Protein AF-0000000065775601 (afdb_homodimer)

Nearest PDB structures (foldseek):
  3kw3-assembly1_B  TM=8.701E-01  e=7.002E-31  Bartonella henselae
  4a3q-assembly1_A  TM=8.621E-01  e=3.994E-30  Staphylococcus aureus
  4ecl-assembly1_B  TM=8.993E-01  e=1.228E-29  Enterococcus faecalis
  5zl6-assembly1_A  TM=9.090E-01  e=8.768E-29  Leuconostoc mesenteroides subsp. sake
  5fac-assembly2_C  TM=8.988E-01  e=1.299E-27  Streptomyces coelicolor A3(2)

InterPro domains:
  IPR000821 Alanine racemase [MF_01201] (3-348)
  IPR000821 Alanine racemase [PR00992] (26-42)
  IPR000821 Alanine racemase [PR00992] (118-130)
  IPR000821 Alanine racemase [PR00992] (238-253)
  IPR000821 Alanine racemase [PR00992] (255-270)
  IPR000821 Alanine racemase [PR00992] (330-343)
  IPR000821 Alanine racemase [PTHR30511] (3-348)
  IPR000821 Alanine racemase [TIGR00492] (4-348)
  IPR001608 Alanine racemase, N-terminal [PF01168] (10-214)
  IPR009006 Alanine racemase/group IV decarboxylase, C-terminal [G3DSA:2.40.37.10] (216-348)
  IPR009006 Alanine racemase/group IV decarboxylase, C-terminal [SSF50621] (212-348)
  IPR011079 Alanine racemase, C-terminal [PF00842] (222-346)
  IPR011079 Alanine racemase, C-terminal [SM01005] (222-348)
  IPR020622 Alanine racemase, pyridoxal-phosphate attachment site [PS00395] (31-41)
  IPR029066 PLP-binding barrel [G3DSA:3.20.20.10] (11-215)
  IPR029066 PLP-binding barrel [SSF51419] (12-223)

Solvent-accessible surface area (backbone atoms only — not comparable to full-atom values): 34931 Å² total; per-residue (Å²): 134,77,50,47,36,29,39,35,35,51,65,30,34,49,48,18,50,53,51,51,41,67,73,37,68,84,40,46,63,30,40,41,42,37,72,43,32,52,44,60,40,39,82,60,46,50,46,54,40,43,75,69,69,48,61,33,33,31,28,44,38,59,71,57,46,59,52,42,36,77,54,67,45,58,32,31,36,20,58,61,44,84,83,54,82,92,42,36,70,59,32,49,74,43,29,41,30,30,30,44,39,48,70,60,38,62,82,69,50,60,51,70,48,89,47,41,30,25,44,25,36,19,45,54,20,69,63,57,28,29,56,52,81,45,53,68,58,52,45,48,49,52,60,67,38,42,88,33,48,52,27,41,33,40,57,65,33,47,39,50,66,87,33,71,63,37,56,52,29,51,52,42,46,51,56,43,56,72,67,46,77,84,92,47,43,23,30,64,32,40,47,42,26,61,76,54,44,87,59,89,78,42,43,30,33,37,39,36,59,35,50,47,17,38,86,50,91,85,38,35,66,20,66,28,36,35,30,20,27,72,32,74,42,76,39,49,57,71,39,46,25,28,51,68,40,78,28,64,31,84,43,79,37,41,34,36,21,27,67,48,7,27,52,43,32,46,57,49,66,39,38,58,65,40,54,33,27,35,95,86,26,79,28,45,31,41,20,42,38,34,56,53,33,32,37,26,47,43,61,86,86,65,47,70,69,40,61,34,33,60,24,31,73,44,76,90,49,70,36,43,48,57,59,50,12,60,70,63,67,61,48,37,66,49,48,37,31,35,37,35,83,84,50,47,72,40,83,81,133,76,48,46,37,29,39,36,33,51,64,31,35,49,50,18,51,52,50,51,41,67,75,37,71,83,41,44,62,32,40,43,42,37,73,44,33,51,46,60,39,40,81,61,46,50,47,54,40,44,77,70,68,48,63,34,35,30,28,42,38,57,72,57,46,59,52,42,36,76,55,68,46,58,32,31,37,18,57,63,43,85,82,53,81,94,42,38,69,59,32,49,74,43,30,41,30,32,30,43,41,48,69,60,37,63,81,70,51,60,52,71,49,87,48,42,31,25,45,26,34,20,45,52,20,70,62,57,28,28,56,51,83,45,53,68,58,53,45,47,50,52,60,67,37,41,88,34,49,50,27,40,33,41,57,66,34,47,38,51,64,86,34,70,62,36,57,53,29,50,53,42,46,51,55,43,54,72,67,46,75,84,90,47,42,23,30,63,33,40,46,42,26,61,76,53,46,87,60,89,78,42,44,30,33,37,41,36,60,35,49,47,17,39,86,51,92,86,39,34,64,20,66,28,35,36,29,23,27,72,30,76,42,75,38,49,59,72,40,44,23,29,51,69,39,78,28,65,31,84,43,80,38,42,32,35,21,27,67,50,7,27,52,44,32,46,57,49,67,39,40,58,66,40,53,30,28,36,95,87,24,79,27,45,31,43,19,43,38,34,56,54,32,34,37,26,46,44,62,84,86,68,46,69,68,38,61,33,34,61,25,31,73,45,76,89,48,68,36,40,46,58,60,50,12,59,70,62,67,63,46,36,67,50,46,37,31,36,37,33,84,84,50,46,72,40,81,82

Radius of gyration: 27.14 Å; Cα contacts (8 Å, |Δi|>4): 1693; chains: 2; bounding box: 54×81×64 Å

Sequence (696 aa):
MWNKWAEVSRMNLKNNVELIRQKLPDLEPIAVVKDDAYGHDAAVVVPELLKNGITKFAVVYAKDALMLSEFGAEWILVLDDPPLSNMCSEYEKRGIRFCITDSKWLSDGLLELPIKFHLFVDVGMHREGVPWYETNTIREICKVVGNRLEGICSHLSNGLSDSQALATEEERFREVLSIAPEGLMVHLSNSASLYNAKFPYATHFRPGISLYGYGYPGLKPVLSLKARVIHEHILEPGEGLSYGWTWRATEPTHVVTVPVGYGDGYNRKLSNKAIAGSKAGNLQQIGTVTMDFTMFEAPKNVTVGDEIVLMGEWEGGHFWADEMAQLVGTIPYEVLTSINPRVPRVLVMWNKWAEVSRMNLKNNVELIRQKLPDLEPIAVVKDDAYGHDAAVVVPELLKNGITKFAVVYAKDALMLSEFGAEWILVLDDPPLSNMCSEYEKRGIRFCITDSKWLSDGLLELPIKFHLFVDVGMHREGVPWYETNTIREICKVVGNRLEGICSHLSNGLSDSQALATEEERFREVLSIAPEGLMVHLSNSASLYNAKFPYATHFRPGISLYGYGYPGLKPVLSLKARVIHEHILEPGEGLSYGWTWRATEPTHVVTVPVGYGDGYNRKLSNKAIAGSKAGNLQQIGTVTMDFTMFEAPKNVTVGDEIVLMGEWEGGHFWADEMAQLVGTIPYEVLTSINPRVPRVLV

Organism: Coprothermobacter proteolyticus (strain ATCC 35245 / DSM 5265 / OCM 4 / BT) (NCBI:txid309798)

pLDDT: mean 94.97, std 7.44, range [56.41, 98.94]

Secondary structure (DSSP, 8-state):
--SEEEEE-HHHHHHHHHHHHHHSTTSEE-EE-HHHHHHT-HHHHHHHHHHTT---EEESSHHHHHHHHHTT---EEESS-PPPGGGHHHHHHTTEEEEE--THHHHTTGGGSSS-EEEEEESS--SSSEETT-HHHHHHHHHHHGGGEEEEEE--S---TT-HHHHHHHHHHHHHHHHSPTT-EEEE--HHHHHH---TT-SEE--SGGGGT-SSTT----EEEEEE--EEEEEPTT-EESGGG-EE-SS-EEEEEES--GGGT--GGGTTT-EEEETTEEEEE-S---SS-EEEE--TT--TT-EEEEEEEETTEEE-HHHHHHHHTS-HHHHHHTS-TTSPEEE-/--SEEEEE-HHHHHHHHHHHHHHSTTSEE-EE-HHHHHHT-HHHHHHHHHHTT---EEESSHHHHHHHHHTT---EEESS-PPPGGGHHHHHHTTEEEEE--THHHHTTGGGSSS-EEEEEESS--SSSEETT-HHHHHHHHHHHGGGEEEEEE--S---TT-HHHHHHHHHHHHHHHHSPTT-EEEE--HHHHHH---TT-SEE--SGGGGT-SSTT----EEEEEE--EEEEEPTT-EESGGG-EE-SS-EEEEEES--GGGT--GGGTTT-EEEETTEEEEE-S---SS-EEEE--TT--TT-EEEEEEEETTEEE-HHHHHHHHTS-HHHHHHTS-TTSPEEE-

Foldseek 3Di:
DAQKFKEFELVLLLQLVVVLCVLVVQAAEAEECELCLLQQHLLQNLLSVVVSPRQHYEYQEPVVLLVSLVSPHQAYEHEHYQDDLVCLVVCVRSNYEYEDWDLCCVVVCSLQRPAAYEAEEELDPPPTGHDLPVQVSLLVSLVNNPPSYAAYEYEAPDLAQPDPRVVSSLVSVVSNVVSHDPPHAYEYDEQSNSNHDDDPRHRHYYYRCSSQFDNDPPRHHGMWIKGFFADKDWAAAPDADEPPSPDGDNHTFIKTKGFQAVLQLQDQLCEQPAWKQFPVGIWTWYYTGDNTMTMTTDDPVRDTGTMITRAADDVPGGHHLQNSCVSVVHHSSSSSSSRDSVRYYDYD/DAQKFKEFELVLLLQLVVVLCVLVVQAAEAEECELCLLQQHLLQNLLSVVVSPRQHYEYQEPVVLLVNLVSPHQAYEHEHYQDDLVCLVVCVRSNYEYEDWDLCCVVVCSLQRPAAYEAEEELDPPPTGHDLPPQVSLLVSLVNNPPSYAAYEYEAPDLAQPDPRVVSSLVSVVSNVVSHDPPHAYEYDEQSNSNHDDDPPHRHYYYRVSSQFDNDPPRHHGMWIKGFFADKDWAAAPDADEPPSPDGDNHTFIKTKGFQAVLQLQDQLCEQPAWKQFPVGIWTWYYTGDNTMTMTTDDPVRDTGTMITRAADDVPGGHHLQNSCVSVVHHSSSSSSSRDSVRYYDYD

Structure (mmCIF, N/CA/C/O backbone):
data_AF-0000000065775601-model_v1
#
loop_
_entity.id
_entity.type
_entity.pdbx_description
1 polymer 'Alanine racemase'
#
loop_
_atom_site.group_PDB
_atom_site.id
_atom_site.type_symbol
_atom_site.label_atom_id
_atom_site.label_alt_id
_atom_site.label_comp_id
_atom_site.label_asym_id
_atom_site.label_entity_id
_atom_site.label_seq_id
_atom_site.pdbx_PDB_ins_code
_atom_site.Cartn_x
_atom_site.Cartn_y
_atom_site.Cartn_z
_atom_site.occupancy
_atom_site.B_iso_or_equiv
_atom_site.auth_seq_id
_atom_site.auth_comp_id
_atom_site.auth_asym_id
_atom_site.auth_atom_id
_atom_site.pdbx_PDB_model_num
ATOM 1 N N . MET A 1 1 ? -11.43 4.762 19.953 1 65.5 1 MET A N 1
ATOM 2 C CA . MET A 1 1 ? -12.164 4.57 18.703 1 65.5 1 MET A CA 1
ATOM 3 C C . MET A 1 1 ? -11.312 4.973 17.5 1 65.5 1 MET A C 1
ATOM 5 O O . MET A 1 1 ? -10.555 5.938 17.562 1 65.5 1 MET A O 1
ATOM 9 N N . TRP A 1 2 ? -11.336 4.172 16.5 1 77.12 2 TRP A N 1
ATOM 10 C CA . TRP A 1 2 ? -10.508 4.445 15.328 1 77.12 2 TRP A CA 1
ATOM 11 C C . TRP A 1 2 ? -11.125 5.531 14.461 1 77.12 2 TRP A C 1
ATOM 13 O O . TRP A 1 2 ? -12.352 5.629 14.359 1 77.12 2 TRP A O 1
ATOM 23 N N . ASN A 1 3 ? -10.234 6.336 13.961 1 94.19 3 ASN A N 1
ATOM 24 C CA . ASN A 1 3 ? -10.727 7.32 13.008 1 94.19 3 ASN A CA 1
ATOM 25 C C . ASN A 1 3 ? -10.656 6.793 11.578 1 94.19 3 ASN A C 1
ATOM 27 O O . ASN A 1 3 ? -11.156 7.43 10.648 1 94.19 3 ASN A O 1
ATOM 31 N N . LYS A 1 4 ? -10.109 5.711 11.359 1 97.94 4 LYS A N 1
ATOM 32 C CA . LYS A 1 4 ? -10.117 4.992 10.094 1 97.94 4 LYS A CA 1
ATOM 33 C C . LYS A 1 4 ? -10.047 3.482 10.312 1 97.94 4 LYS A C 1
ATOM 35 O O . LYS A 1 4 ? -9.336 3.014 11.203 1 97.94 4 LYS A O 1
ATOM 40 N N . TRP A 1 5 ? -10.828 2.697 9.547 1 98.38 5 TRP A N 1
ATOM 41 C CA . TRP A 1 5 ? -10.828 1.244 9.68 1 98.38 5 TRP A CA 1
ATOM 42 C C . TRP A 1 5 ? -11.438 0.585 8.445 1 98.38 5 TRP A C 1
ATOM 44 O O . TRP A 1 5 ? -12.086 1.251 7.633 1 98.38 5 TRP A O 1
ATOM 54 N N . ALA A 1 6 ? -11.125 -0.67 8.281 1 98.62 6 ALA A N 1
ATOM 55 C CA . ALA A 1 6 ? -11.758 -1.503 7.262 1 98.62 6 ALA A CA 1
ATOM 56 C C . ALA A 1 6 ? -12.641 -2.574 7.898 1 98.62 6 ALA A C 1
ATOM 58 O O . ALA A 1 6 ? -12.266 -3.18 8.906 1 98.62 6 ALA A O 1
ATOM 59 N N . GLU A 1 7 ? -13.789 -2.74 7.387 1 98.75 7 GLU A N 1
ATOM 60 C CA . GLU A 1 7 ? -14.695 -3.785 7.859 1 98.75 7 GLU A CA 1
ATOM 61 C C . GLU A 1 7 ? -14.695 -4.98 6.91 1 98.75 7 GLU A C 1
ATOM 63 O O . GLU A 1 7 ? -14.703 -4.812 5.688 1 98.75 7 GLU A O 1
ATOM 68 N N . VAL A 1 8 ? -14.641 -6.148 7.469 1 98.81 8 VAL A N 1
ATOM 69 C CA . VAL A 1 8 ? -14.766 -7.398 6.727 1 98.81 8 VAL A CA 1
ATOM 70 C C . VAL A 1 8 ? -16.094 -8.07 7.059 1 98.81 8 VAL A C 1
ATOM 72 O O . VAL A 1 8 ? -16.344 -8.453 8.203 1 98.81 8 VAL A O 1
ATOM 75 N N . SER A 1 9 ? -16.922 -8.266 6.105 1 98.81 9 SER A N 1
ATOM 76 C CA . SER A 1 9 ? -18.281 -8.75 6.312 1 98.81 9 SER A CA 1
ATOM 77 C C . SER A 1 9 ? -18.328 -10.273 6.363 1 98.81 9 SER A C 1
ATOM 79 O O . SER A 1 9 ? -18.109 -10.945 5.352 1 98.81 9 SER A O 1
ATOM 81 N N . ARG A 1 10 ? -18.734 -10.773 7.504 1 98.19 10 ARG A N 1
ATOM 82 C CA . ARG A 1 10 ? -18.922 -12.211 7.664 1 98.19 10 ARG A CA 1
ATOM 83 C C . ARG A 1 10 ? -20.016 -12.727 6.734 1 98.19 10 ARG A C 1
ATOM 85 O O . ARG A 1 10 ? -19.844 -13.766 6.094 1 98.19 10 ARG A O 1
ATOM 92 N N . MET A 1 11 ? -21.047 -11.992 6.676 1 98.56 11 MET A N 1
ATOM 93 C CA . MET A 1 11 ? -22.219 -12.406 5.918 1 98.56 11 MET A CA 1
ATOM 94 C C . MET A 1 11 ? -21.922 -12.43 4.422 1 98.56 11 MET A C 1
ATOM 96 O O . MET A 1 11 ? -22.312 -13.359 3.717 1 98.56 11 MET A O 1
ATOM 100 N N . ASN A 1 12 ? -21.219 -11.383 3.953 1 98.81 12 ASN A N 1
ATOM 101 C CA . ASN A 1 12 ? -20.891 -11.344 2.533 1 98.81 12 ASN A CA 1
ATOM 102 C C . ASN A 1 12 ? -19.922 -12.469 2.156 1 98.81 12 ASN A C 1
ATOM 104 O O . ASN A 1 12 ? -20.047 -13.062 1.085 1 98.81 12 ASN A O 1
ATOM 108 N N . LEU A 1 13 ? -18.984 -12.711 3.018 1 98.69 13 LEU A N 1
ATOM 109 C CA . LEU A 1 13 ? -18.062 -13.812 2.771 1 98.69 13 LEU A CA 1
ATOM 110 C C . LEU A 1 13 ? -18.797 -15.141 2.695 1 98.69 13 LEU A C 1
ATOM 112 O O . LEU A 1 13 ? -18.578 -15.938 1.781 1 98.69 13 LEU A O 1
ATOM 116 N N . LYS A 1 14 ? -19.734 -15.367 3.625 1 98.62 14 LYS A N 1
ATOM 117 C CA . LYS A 1 14 ? -20.562 -16.562 3.623 1 98.62 14 LYS A CA 1
ATOM 118 C C . LYS A 1 14 ? -21.375 -16.672 2.338 1 98.62 14 LYS A C 1
ATOM 120 O O . LYS A 1 14 ? -21.406 -17.719 1.7 1 98.62 14 LYS A O 1
ATOM 125 N N . ASN A 1 15 ? -21.969 -15.57 2.01 1 98.44 15 ASN A N 1
ATOM 126 C CA . ASN A 1 15 ? -22.75 -15.523 0.785 1 98.44 15 ASN A CA 1
ATOM 127 C C . ASN A 1 15 ? -21.938 -15.938 -0.43 1 98.44 15 ASN A C 1
ATOM 129 O O . ASN A 1 15 ? -22.391 -16.703 -1.268 1 98.44 15 ASN A O 1
ATOM 133 N N . ASN A 1 16 ? -20.781 -15.375 -0.547 1 97.94 16 ASN A N 1
ATOM 134 C CA . ASN A 1 16 ? -19.922 -15.656 -1.698 1 97.94 16 ASN A CA 1
ATOM 135 C C . ASN A 1 16 ? -19.516 -17.125 -1.75 1 97.94 16 ASN A C 1
ATOM 137 O O . ASN A 1 16 ? -19.516 -17.734 -2.818 1 97.94 16 ASN A O 1
ATOM 141 N N . VAL A 1 17 ? -19.141 -17.688 -0.588 1 97.81 17 VAL A N 1
ATOM 142 C CA . VAL A 1 17 ? -18.781 -19.094 -0.519 1 97.81 17 VAL A CA 1
ATOM 143 C C . VAL A 1 17 ? -19.953 -19.969 -0.982 1 97.81 17 VAL A C 1
ATOM 145 O O . VAL A 1 17 ? -19.781 -20.875 -1.797 1 97.81 17 VAL A O 1
ATOM 148 N N . GLU A 1 18 ? -21.094 -19.656 -0.521 1 97.75 18 GLU A N 1
ATOM 149 C CA . GLU A 1 18 ? -22.297 -20.406 -0.875 1 97.75 18 GLU A CA 1
ATOM 150 C C . GLU A 1 18 ? -22.594 -20.312 -2.367 1 97.75 18 GLU A C 1
ATOM 152 O O . GLU A 1 18 ? -22.875 -21.312 -3.02 1 97.75 18 GLU A O 1
ATOM 157 N N . LEU A 1 19 ? -22.484 -19.125 -2.861 1 95.88 19 LEU A N 1
ATOM 158 C CA . LEU A 1 19 ? -22.75 -18.922 -4.277 1 95.88 19 LEU A CA 1
ATOM 159 C C . LEU A 1 19 ? -21.75 -19.688 -5.141 1 95.88 19 LEU A C 1
ATOM 161 O O . LEU A 1 19 ? -22.141 -20.312 -6.129 1 95.88 19 LEU A O 1
ATOM 165 N N . ILE A 1 20 ? -20.516 -19.641 -4.812 1 93.19 20 ILE A N 1
ATOM 166 C CA . ILE A 1 20 ? -19.469 -20.312 -5.562 1 93.19 20 ILE A CA 1
ATOM 167 C C . ILE A 1 20 ? -19.719 -21.828 -5.551 1 93.19 20 ILE A C 1
ATOM 169 O O . ILE A 1 20 ? -19.625 -22.484 -6.59 1 93.19 20 ILE A O 1
ATOM 173 N N . ARG A 1 21 ? -20.078 -22.375 -4.473 1 93.06 21 ARG A N 1
ATOM 174 C CA . ARG A 1 21 ? -20.344 -23.797 -4.34 1 93.06 21 ARG A CA 1
ATOM 175 C C . ARG A 1 21 ? -21.562 -24.203 -5.16 1 93.06 21 ARG A C 1
ATOM 177 O O . ARG A 1 21 ? -21.594 -25.297 -5.742 1 93.06 21 ARG A O 1
ATOM 184 N N . GLN A 1 22 ? -22.516 -23.328 -5.117 1 93.56 22 GLN A N 1
ATOM 185 C CA . GLN A 1 22 ? -23.719 -23.594 -5.895 1 93.56 22 GLN A CA 1
ATOM 186 C C . GLN A 1 22 ? -23.406 -23.625 -7.391 1 93.56 22 GLN A C 1
ATOM 188 O O . GLN A 1 22 ? -23.969 -24.438 -8.133 1 93.56 22 GLN A O 1
ATOM 193 N N . LYS A 1 23 ? -22.562 -22.828 -7.754 1 90.25 23 LYS A N 1
ATOM 194 C CA . LYS A 1 23 ? -22.234 -22.688 -9.172 1 90.25 23 LYS A CA 1
ATOM 195 C C . LYS A 1 23 ? -21.312 -23.812 -9.633 1 90.25 23 LYS A C 1
ATOM 197 O O . LYS A 1 23 ? -21.312 -24.188 -10.812 1 90.25 23 LYS A O 1
ATOM 202 N N . LEU A 1 24 ? -20.516 -24.281 -8.703 1 89.81 24 LEU A N 1
ATOM 203 C CA . LEU A 1 24 ? -19.562 -25.328 -9.016 1 89.81 24 LEU A CA 1
ATOM 204 C C . LEU A 1 24 ? -19.688 -26.516 -8.055 1 89.81 24 LEU A C 1
ATOM 206 O O . LEU A 1 24 ? -18.734 -26.875 -7.379 1 89.81 24 LEU A O 1
ATOM 210 N N . PRO A 1 25 ? -20.797 -27.156 -8.109 1 89 25 PRO A N 1
ATOM 211 C CA . PRO A 1 25 ? -21.125 -28.156 -7.082 1 89 25 PRO A CA 1
ATOM 212 C C . PRO A 1 25 ? -20.25 -29.391 -7.148 1 89 25 PRO A C 1
ATOM 214 O O . PRO A 1 25 ? -20.094 -30.094 -6.145 1 89 25 PRO A O 1
ATOM 217 N N . ASP A 1 26 ? -19.656 -29.656 -8.242 1 90.12 26 ASP A N 1
ATOM 218 C CA . ASP A 1 26 ? -18.906 -30.906 -8.406 1 90.12 26 ASP A CA 1
ATOM 219 C C . ASP A 1 26 ? -17.422 -30.703 -8.117 1 90.12 26 ASP A C 1
ATOM 221 O O . ASP A 1 26 ? -16.641 -31.656 -8.148 1 90.12 26 ASP A O 1
ATOM 225 N N . LEU A 1 27 ? -17.078 -29.484 -7.859 1 92.31 27 LEU A N 1
ATOM 226 C CA . LEU A 1 27 ? -15.664 -29.156 -7.633 1 92.31 27 LEU A CA 1
ATOM 227 C C . LEU A 1 27 ? -15.438 -28.719 -6.188 1 92.31 27 LEU A C 1
ATOM 229 O O . LEU A 1 27 ? -16.297 -28.094 -5.582 1 92.31 27 LEU A O 1
ATOM 233 N N . GLU A 1 28 ? -14.297 -29.062 -5.656 1 94.31 28 GLU A N 1
ATOM 234 C CA . GLU A 1 28 ? -13.906 -28.625 -4.316 1 94.31 28 GLU A CA 1
ATOM 235 C C . GLU A 1 28 ? -13.039 -27.375 -4.375 1 94.31 28 GLU A C 1
ATOM 237 O O . GLU A 1 28 ? -12.102 -27.297 -5.172 1 94.31 28 GLU A O 1
ATOM 242 N N . PRO A 1 29 ? -13.352 -26.391 -3.562 1 95.12 29 PRO A N 1
ATOM 243 C CA . PRO A 1 29 ? -12.562 -25.156 -3.615 1 95.12 29 PRO A CA 1
ATOM 244 C C . PRO A 1 29 ? -11.25 -25.266 -2.85 1 95.12 29 PRO A C 1
ATOM 246 O O . PRO A 1 29 ? -11.195 -25.891 -1.788 1 95.12 29 PRO A O 1
ATOM 249 N N . ILE A 1 30 ? -10.188 -24.75 -3.422 1 97.06 30 ILE A N 1
ATOM 250 C CA . ILE A 1 30 ? -8.953 -24.375 -2.744 1 97.06 30 ILE A CA 1
ATOM 251 C C . ILE A 1 30 ? -8.867 -22.859 -2.629 1 97.06 30 ILE A C 1
ATOM 253 O O . ILE A 1 30 ? -8.492 -22.172 -3.584 1 97.06 30 ILE A O 1
ATOM 257 N N . ALA A 1 31 ? -9.234 -22.312 -1.493 1 97.62 31 ALA A N 1
ATOM 258 C CA . ALA A 1 31 ? -9.367 -20.875 -1.317 1 97.62 31 ALA A CA 1
ATOM 259 C C . ALA A 1 31 ? -8.008 -20.172 -1.383 1 97.62 31 ALA A C 1
ATOM 261 O O . ALA A 1 31 ? -7.109 -20.484 -0.597 1 97.62 31 ALA A O 1
ATOM 262 N N . VAL A 1 32 ? -7.945 -19.266 -2.266 1 97.25 32 VAL A N 1
ATOM 263 C CA . VAL A 1 32 ? -6.703 -18.5 -2.385 1 97.25 32 VAL A CA 1
ATOM 264 C C . VAL A 1 32 ? -6.742 -17.297 -1.45 1 97.25 32 VAL A C 1
ATOM 266 O O . VAL A 1 32 ? -7.594 -16.422 -1.594 1 97.25 32 VAL A O 1
ATOM 269 N N . VAL A 1 33 ? -5.754 -17.25 -0.502 1 98.25 33 VAL A N 1
ATOM 270 C CA . VAL A 1 33 ? -5.734 -16.188 0.496 1 98.25 33 VAL A CA 1
ATOM 271 C C . VAL A 1 33 ? -4.352 -15.531 0.527 1 98.25 33 VAL A C 1
ATOM 273 O O . VAL A 1 33 ? -3.873 -15.133 1.591 1 98.25 33 VAL A O 1
ATOM 276 N N . LYS A 1 34 ? -3.732 -15.477 -0.64 1 95.75 34 LYS A N 1
ATOM 277 C CA . LYS A 1 34 ? -2.426 -14.836 -0.73 1 95.75 34 LYS A CA 1
ATOM 278 C C . LYS A 1 34 ? -2.535 -13.336 -0.493 1 95.75 34 LYS A C 1
ATOM 280 O O . LYS A 1 34 ? -3.637 -12.781 -0.477 1 95.75 34 LYS A O 1
ATOM 285 N N . ASP A 1 35 ? -1.347 -12.656 -0.157 1 96.38 35 ASP A N 1
ATOM 286 C CA . ASP A 1 35 ? -1.279 -11.219 0.074 1 96.38 35 ASP A CA 1
ATOM 287 C C . ASP A 1 35 ? -2.264 -10.789 1.16 1 96.38 35 ASP A C 1
ATOM 289 O O . ASP A 1 35 ? -3.037 -9.844 0.969 1 96.38 35 ASP A O 1
ATOM 293 N N . ASP A 1 36 ? -2.256 -11.555 2.277 1 97.62 36 ASP A N 1
ATOM 294 C CA . ASP A 1 36 ? -3.09 -11.266 3.439 1 97.62 36 ASP A CA 1
ATOM 295 C C . ASP A 1 36 ? -4.57 -11.297 3.072 1 97.62 36 ASP A C 1
ATOM 297 O O . ASP A 1 36 ? -5.305 -10.344 3.352 1 97.62 36 ASP A O 1
ATOM 301 N N . ALA A 1 37 ? -4.941 -12.359 2.393 1 98.25 37 ALA A N 1
ATOM 302 C CA . ALA A 1 37 ? -6.305 -12.539 1.909 1 98.25 37 ALA A CA 1
ATOM 303 C C . ALA A 1 37 ? -6.746 -11.352 1.051 1 98.25 37 ALA A C 1
ATOM 305 O O . ALA A 1 37 ? -7.793 -10.758 1.299 1 98.25 37 ALA A O 1
ATOM 306 N N . TYR A 1 38 ? -5.898 -11.031 0.121 1 97.75 38 TYR A N 1
ATOM 307 C CA . TYR A 1 38 ? -6.145 -9.938 -0.816 1 97.75 38 TYR A CA 1
ATOM 308 C C . TYR A 1 38 ? -6.426 -8.633 -0.076 1 97.75 38 TYR A C 1
ATOM 310 O O . TYR A 1 38 ? -7.27 -7.844 -0.499 1 97.75 38 TYR A O 1
ATOM 318 N N . GLY A 1 39 ? -5.809 -8.453 1.072 1 98 39 GLY A N 1
ATOM 319 C CA . GLY A 1 39 ? -5.949 -7.215 1.815 1 98 39 GLY A CA 1
ATOM 320 C C . GLY A 1 39 ? -7.043 -7.266 2.865 1 98 39 GLY A C 1
ATOM 321 O O . GLY A 1 39 ? -7.297 -6.277 3.557 1 98 39 GLY A O 1
ATOM 322 N N . HIS A 1 40 ? -7.656 -8.422 3.072 1 98.75 40 HIS A N 1
ATOM 323 C CA . HIS A 1 40 ? -8.797 -8.531 3.971 1 98.75 40 HIS A CA 1
ATOM 324 C C . HIS A 1 40 ? -8.367 -9.031 5.348 1 98.75 40 HIS A C 1
ATOM 326 O O . HIS A 1 40 ? -9.195 -9.156 6.254 1 98.75 40 HIS A O 1
ATOM 332 N N . ASP A 1 41 ? -7.059 -9.32 5.539 1 98.12 41 ASP A N 1
ATOM 333 C CA . ASP A 1 41 ? -6.523 -9.852 6.789 1 98.12 41 ASP A CA 1
ATOM 334 C C . ASP A 1 41 ? -6.785 -11.352 6.906 1 98.12 41 ASP A C 1
ATOM 336 O O . ASP A 1 41 ? -7.883 -11.773 7.281 1 98.12 41 ASP A O 1
ATOM 340 N N . ALA A 1 42 ? -5.797 -12.133 6.719 1 98.25 42 ALA A N 1
ATOM 341 C CA . ALA A 1 42 ? -5.914 -13.586 6.707 1 98.25 42 ALA A CA 1
ATOM 342 C C . ALA A 1 42 ? -6.367 -14.109 8.062 1 98.25 42 ALA A C 1
ATOM 344 O O . ALA A 1 42 ? -7.094 -15.109 8.141 1 98.25 42 ALA A O 1
ATOM 345 N N . ALA A 1 43 ? -5.965 -13.438 9.117 1 97.81 43 ALA A N 1
ATOM 346 C CA . ALA A 1 43 ? -6.316 -13.859 10.469 1 97.81 43 ALA A CA 1
ATOM 347 C C . ALA A 1 43 ? -7.82 -13.758 10.703 1 97.81 43 ALA A C 1
ATOM 349 O O . ALA A 1 43 ? -8.367 -14.469 11.547 1 97.81 43 ALA A O 1
ATOM 350 N N . VAL A 1 44 ? -8.422 -12.859 9.938 1 97.56 44 VAL A N 1
ATOM 351 C CA . VAL A 1 44 ? -9.867 -12.656 10.023 1 97.56 44 VAL A CA 1
ATOM 352 C C . VAL A 1 44 ? -10.578 -13.586 9.039 1 97.56 44 VAL A C 1
ATOM 354 O O . VAL A 1 44 ? -11.555 -14.242 9.398 1 97.56 44 VAL A O 1
ATOM 357 N N . VAL A 1 45 ? -10.078 -13.773 7.875 1 98.56 45 VAL A N 1
ATOM 358 C CA . VAL A 1 45 ? -10.758 -14.406 6.75 1 98.56 45 VAL A CA 1
ATOM 359 C C . VAL A 1 45 ? -10.68 -15.922 6.883 1 98.56 45 VAL A C 1
ATOM 361 O O . VAL A 1 45 ? -11.672 -16.625 6.672 1 98.56 45 VAL A O 1
ATOM 364 N N . VAL A 1 46 ? -9.531 -16.5 7.285 1 98.69 46 VAL A N 1
ATOM 365 C CA . VAL A 1 46 ? -9.273 -17.938 7.238 1 98.69 46 VAL A CA 1
ATOM 366 C C . VAL A 1 46 ? -10.203 -18.656 8.219 1 98.69 46 VAL A C 1
ATOM 368 O O . VAL A 1 46 ? -10.914 -19.578 7.836 1 98.69 46 VAL A O 1
ATOM 371 N N . PRO A 1 47 ? -10.289 -18.188 9.484 1 98.62 47 PRO A N 1
ATOM 372 C CA . PRO A 1 47 ? -11.234 -18.828 10.398 1 98.62 47 PRO A CA 1
ATOM 373 C C . PRO A 1 47 ? -12.672 -18.766 9.898 1 98.62 47 PRO A C 1
ATOM 375 O O . PRO A 1 47 ? -13.422 -19.734 10.047 1 98.62 47 PRO A O 1
ATOM 378 N N . GLU A 1 48 ? -13.023 -17.656 9.273 1 98.5 48 GLU A N 1
ATOM 379 C CA . GLU A 1 48 ? -14.391 -17.516 8.773 1 98.5 48 GLU A CA 1
ATOM 380 C C . GLU A 1 48 ? -14.648 -18.469 7.609 1 98.5 48 GLU A C 1
ATOM 382 O O . GLU A 1 48 ? -15.742 -19.031 7.492 1 98.5 48 GLU A O 1
ATOM 387 N N . LEU A 1 49 ? -13.703 -18.609 6.754 1 98.75 49 LEU A N 1
ATOM 388 C CA . LEU A 1 49 ? -13.828 -19.547 5.645 1 98.75 49 LEU A CA 1
ATOM 389 C C . LEU A 1 49 ? -13.945 -20.984 6.156 1 98.75 49 LEU A C 1
ATOM 391 O O . LEU A 1 49 ? -14.734 -21.781 5.629 1 98.75 49 LEU A O 1
ATOM 395 N N . LEU A 1 50 ? -13.188 -21.328 7.172 1 98.69 50 LEU A N 1
ATOM 396 C CA . LEU A 1 50 ? -13.266 -22.656 7.793 1 98.69 50 LEU A CA 1
ATOM 397 C C . LEU A 1 50 ? -14.672 -22.922 8.336 1 98.69 50 LEU A C 1
ATOM 399 O O . LEU A 1 50 ? -15.227 -23.984 8.109 1 98.69 50 LEU A O 1
ATOM 403 N N . LYS A 1 51 ? -15.258 -21.938 8.945 1 98.31 51 LYS A N 1
ATOM 404 C CA . LYS A 1 51 ? -16.609 -22.047 9.492 1 98.31 51 LYS A CA 1
ATOM 405 C C . LYS A 1 51 ? -17.625 -22.297 8.383 1 98.31 51 LYS A C 1
ATOM 407 O O . LYS A 1 51 ? -18.672 -22.922 8.617 1 98.31 51 LYS A O 1
ATOM 412 N N . ASN A 1 52 ? -17.234 -21.828 7.238 1 98.06 52 ASN A N 1
ATOM 413 C CA . ASN A 1 52 ? -18.156 -21.953 6.113 1 98.06 52 ASN A CA 1
ATOM 414 C C . ASN A 1 52 ? -17.844 -23.188 5.262 1 98.06 52 ASN A C 1
ATOM 416 O O . ASN A 1 52 ? -18.281 -23.281 4.117 1 98.06 52 ASN A O 1
ATOM 420 N N . GLY A 1 53 ? -16.922 -24.031 5.699 1 97.5 53 GLY A N 1
ATOM 421 C CA . GLY A 1 53 ? -16.75 -25.344 5.105 1 97.5 53 GLY A CA 1
ATOM 422 C C . GLY A 1 53 ? -15.562 -25.422 4.16 1 97.5 53 GLY A C 1
ATOM 423 O O . GLY A 1 53 ? -15.328 -26.453 3.537 1 97.5 53 GLY A O 1
ATOM 424 N N . ILE A 1 54 ? -14.867 -24.328 4.027 1 98.19 54 ILE A N 1
ATOM 425 C CA . ILE A 1 54 ? -13.641 -24.391 3.24 1 98.19 54 ILE A CA 1
ATOM 426 C C . ILE A 1 54 ? -12.555 -25.109 4.027 1 98.19 54 ILE A C 1
ATOM 428 O O . ILE A 1 54 ? -12.305 -24.797 5.195 1 98.19 54 ILE A O 1
ATOM 432 N N . THR A 1 55 ? -11.852 -26.031 3.377 1 98.06 55 THR A N 1
ATOM 433 C CA . THR A 1 55 ? -10.875 -26.828 4.121 1 98.06 55 THR A CA 1
ATOM 434 C C . THR A 1 55 ? -9.492 -26.734 3.479 1 98.06 55 THR A C 1
ATOM 436 O O . THR A 1 55 ? -8.492 -27.141 4.074 1 98.06 55 THR A O 1
ATOM 439 N N . LYS A 1 56 ? -9.445 -26.234 2.27 1 98.56 56 LYS A N 1
ATOM 440 C CA . LYS A 1 56 ? -8.18 -26.141 1.539 1 98.56 56 LYS A CA 1
ATOM 441 C C . LYS A 1 56 ? -7.855 -24.703 1.191 1 98.56 56 LYS A C 1
ATOM 443 O O . LYS A 1 56 ? -8.742 -23.938 0.788 1 98.56 56 LYS A O 1
ATOM 448 N N . PHE A 1 57 ? -6.613 -24.344 1.441 1 98.69 57 PHE A N 1
ATOM 449 C CA . PHE A 1 57 ? -6.176 -22.984 1.21 1 98.69 57 PHE A CA 1
ATOM 450 C C . PHE A 1 57 ? -4.914 -22.953 0.355 1 98.69 57 PHE A C 1
ATOM 452 O O . PHE A 1 57 ? -4.172 -23.938 0.304 1 98.69 57 PHE A O 1
ATOM 459 N N . ALA A 1 58 ? -4.703 -21.891 -0.32 1 98.12 58 ALA A N 1
ATOM 460 C CA . ALA A 1 58 ? -3.492 -21.703 -1.115 1 98.12 58 ALA A CA 1
ATOM 461 C C . ALA A 1 58 ? -2.895 -20.312 -0.887 1 98.12 58 ALA A C 1
ATOM 463 O O . ALA A 1 58 ? -3.625 -19.328 -0.761 1 98.12 58 ALA A O 1
ATOM 464 N N . VAL A 1 59 ? -1.589 -20.25 -0.828 1 98.19 59 VAL A N 1
ATOM 465 C CA . VAL A 1 59 ? -0.796 -19.031 -0.742 1 98.19 59 VAL A CA 1
ATOM 466 C C . VAL A 1 59 ? 0.418 -19.141 -1.661 1 98.19 59 VAL A C 1
ATOM 468 O O . VAL A 1 59 ? 0.694 -20.203 -2.215 1 98.19 59 VAL A O 1
ATOM 471 N N . VAL A 1 60 ? 1.114 -18.047 -1.789 1 97.38 60 VAL A N 1
ATOM 472 C CA . VAL A 1 60 ? 2.264 -18.047 -2.688 1 97.38 60 VAL A CA 1
ATOM 473 C C . VAL A 1 60 ? 3.504 -18.531 -1.938 1 97.38 60 VAL A C 1
ATOM 475 O O . VAL A 1 60 ? 4.285 -19.328 -2.463 1 97.38 60 VAL A O 1
ATOM 478 N N . TYR A 1 61 ? 3.658 -18.156 -0.653 1 96.88 61 TYR A N 1
ATOM 479 C CA . TYR A 1 61 ? 4.922 -18.359 0.05 1 96.88 61 TYR A CA 1
ATOM 480 C C . TYR A 1 61 ? 4.738 -19.297 1.235 1 96.88 61 TYR A C 1
ATOM 482 O O . TYR A 1 61 ? 3.697 -19.281 1.895 1 96.88 61 TYR A O 1
ATOM 490 N N . ALA A 1 62 ? 5.789 -19.984 1.532 1 97.56 62 ALA A N 1
ATOM 491 C CA . ALA A 1 62 ? 5.781 -20.953 2.637 1 97.56 62 ALA A CA 1
ATOM 492 C C . ALA A 1 62 ? 5.559 -20.234 3.971 1 97.56 62 ALA A C 1
ATOM 494 O O . ALA A 1 62 ? 4.863 -20.75 4.848 1 97.56 62 ALA A O 1
ATOM 495 N N . LYS A 1 63 ? 6.121 -19.094 4.121 1 96.44 63 LYS A N 1
ATOM 496 C CA . LYS A 1 63 ? 5.965 -18.359 5.371 1 96.44 63 LYS A CA 1
ATOM 497 C C . LYS A 1 63 ? 4.492 -18.062 5.652 1 96.44 63 LYS A C 1
ATOM 499 O O . LYS A 1 63 ? 4.051 -18.125 6.801 1 96.44 63 LYS A O 1
ATOM 504 N N . ASP A 1 64 ? 3.768 -17.75 4.648 1 97.69 64 ASP A N 1
ATOM 505 C CA . ASP A 1 64 ? 2.338 -17.484 4.797 1 97.69 64 ASP A CA 1
ATOM 506 C C . ASP A 1 64 ? 1.579 -18.766 5.141 1 97.69 64 ASP A C 1
ATOM 508 O O . ASP A 1 64 ? 0.62 -18.734 5.914 1 97.69 64 ASP A O 1
ATOM 512 N N . ALA A 1 65 ? 2.014 -19.844 4.527 1 98.5 65 ALA A N 1
ATOM 513 C CA . ALA A 1 65 ? 1.384 -21.125 4.828 1 98.5 65 ALA A CA 1
ATOM 514 C C . ALA A 1 65 ? 1.543 -21.484 6.301 1 98.5 65 ALA A C 1
ATOM 516 O O . ALA A 1 65 ? 0.59 -21.922 6.945 1 98.5 65 ALA A O 1
ATOM 517 N N . LEU A 1 66 ? 2.76 -21.281 6.809 1 98.25 66 LEU A N 1
ATOM 518 C CA . LEU A 1 66 ? 3.014 -21.516 8.227 1 98.25 66 LEU A CA 1
ATOM 519 C C . LEU A 1 66 ? 2.102 -20.672 9.094 1 98.25 66 LEU A C 1
ATOM 521 O O . LEU A 1 66 ? 1.532 -21.156 10.07 1 98.25 66 LEU A O 1
ATOM 525 N N . MET A 1 67 ? 1.9 -19.453 8.703 1 97.94 67 MET A N 1
ATOM 526 C CA . MET A 1 67 ? 1.025 -18.531 9.438 1 97.94 67 MET A CA 1
ATOM 527 C C . MET A 1 67 ? -0.422 -19.016 9.383 1 97.94 67 MET A C 1
ATOM 529 O O . MET A 1 67 ? -1.126 -18.984 10.398 1 97.94 67 MET A O 1
ATOM 533 N N . LEU A 1 68 ? -0.888 -19.438 8.25 1 98.62 68 LEU A N 1
ATOM 534 C CA . LEU A 1 68 ? -2.266 -19.891 8.086 1 98.62 68 LEU A CA 1
ATOM 535 C C . LEU A 1 68 ? -2.561 -21.078 9 1 98.62 68 LEU A C 1
ATOM 537 O O . LEU A 1 68 ? -3.682 -21.219 9.492 1 98.62 68 LEU A O 1
ATOM 541 N N . SER A 1 69 ? -1.562 -21.953 9.164 1 98.56 69 SER A N 1
ATOM 542 C CA . SER A 1 69 ? -1.747 -23.109 10.031 1 98.56 69 SER A CA 1
ATOM 543 C C . SER A 1 69 ? -2.074 -22.672 11.461 1 98.56 69 SER A C 1
ATOM 545 O O . SER A 1 69 ? -2.812 -23.359 12.164 1 98.56 69 SER A O 1
ATOM 547 N N . GLU A 1 70 ? -1.562 -21.516 11.859 1 98.19 70 GLU A N 1
ATOM 548 C CA . GLU A 1 70 ? -1.839 -20.984 13.195 1 98.19 70 GLU A CA 1
ATOM 549 C C . GLU A 1 70 ? -3.281 -20.484 13.297 1 98.19 70 GLU A C 1
ATOM 551 O O . GLU A 1 70 ? -3.797 -20.297 14.406 1 98.19 70 GLU A O 1
ATOM 556 N N . PHE A 1 71 ? -3.904 -20.281 12.172 1 98.06 71 PHE A N 1
ATOM 557 C CA . PHE A 1 71 ? -5.285 -19.812 12.156 1 98.06 71 PHE A CA 1
ATOM 558 C C . PHE A 1 71 ? -6.254 -20.984 12.055 1 98.06 71 PHE A C 1
ATOM 560 O O . PHE A 1 71 ? -7.465 -20.797 11.953 1 98.06 71 PHE A O 1
ATOM 567 N N . GLY A 1 72 ? -5.707 -22.281 11.922 1 98.19 72 GLY A N 1
ATOM 568 C CA . GLY A 1 72 ? -6.555 -23.453 11.945 1 98.19 72 GLY A CA 1
ATOM 569 C C . GLY A 1 72 ? -6.574 -24.203 10.625 1 98.19 72 GLY A C 1
ATOM 570 O O . GLY A 1 72 ? -7.199 -25.266 10.516 1 98.19 72 GLY A O 1
ATOM 571 N N . ALA A 1 73 ? -5.891 -23.688 9.617 1 98.62 73 ALA A N 1
ATOM 572 C CA . ALA A 1 73 ? -5.848 -24.391 8.336 1 98.62 73 ALA A CA 1
ATOM 573 C C . ALA A 1 73 ? -5.02 -25.656 8.43 1 98.62 73 ALA A C 1
ATOM 575 O O . ALA A 1 73 ? -3.898 -25.641 8.945 1 98.62 73 ALA A O 1
ATOM 576 N N . GLU A 1 74 ? -5.52 -26.734 7.855 1 98.5 74 GLU A N 1
ATOM 577 C CA . GLU A 1 74 ? -4.84 -28.016 7.996 1 98.5 74 GLU A CA 1
ATOM 578 C C . GLU A 1 74 ? -4.414 -28.562 6.637 1 98.5 74 GLU A C 1
ATOM 580 O O . GLU A 1 74 ? -3.758 -29.609 6.562 1 98.5 74 GLU A O 1
ATOM 585 N N . TRP A 1 75 ? -4.793 -27.969 5.621 1 98.81 75 TRP A N 1
ATOM 586 C CA . TRP A 1 75 ? -4.395 -28.266 4.25 1 98.81 75 TRP A CA 1
ATOM 587 C C . TRP A 1 75 ? -4.047 -26.984 3.49 1 98.81 75 TRP A C 1
ATOM 589 O O . TRP A 1 75 ? -4.93 -26.172 3.195 1 98.81 75 TRP A O 1
ATOM 599 N N . ILE A 1 76 ? -2.785 -26.781 3.213 1 98.88 76 ILE A N 1
ATOM 600 C CA . ILE A 1 76 ? -2.346 -25.531 2.619 1 98.88 76 ILE A CA 1
ATOM 601 C C . ILE A 1 76 ? -1.409 -25.812 1.445 1 98.88 76 ILE A C 1
ATOM 603 O O . ILE A 1 76 ? -0.462 -26.594 1.573 1 98.88 76 ILE A O 1
ATOM 607 N N . LEU A 1 77 ? -1.679 -25.234 0.343 1 98.69 77 LEU A N 1
ATOM 608 C CA . LEU A 1 77 ? -0.865 -25.375 -0.859 1 98.69 77 LEU A CA 1
ATOM 609 C C . LEU A 1 77 ? -0.033 -24.109 -1.104 1 98.69 77 LEU A C 1
ATOM 611 O O . LEU A 1 77 ? -0.576 -23.016 -1.171 1 98.69 77 LEU A O 1
ATOM 615 N N . VAL A 1 78 ? 1.261 -24.266 -1.163 1 98.44 78 VAL A N 1
ATOM 616 C CA . VAL A 1 78 ? 2.17 -23.188 -1.536 1 98.44 78 VAL A CA 1
ATOM 617 C C . VAL A 1 78 ? 2.359 -23.172 -3.051 1 98.44 78 VAL A C 1
ATOM 619 O O . VAL A 1 78 ? 2.898 -24.125 -3.625 1 98.44 78 VAL A O 1
ATOM 622 N N . LEU A 1 79 ? 2.025 -22.109 -3.623 1 97.25 79 LEU A N 1
ATOM 623 C CA . LEU A 1 79 ? 1.901 -22.062 -5.074 1 97.25 79 LEU A CA 1
ATOM 624 C C . LEU A 1 79 ? 3.25 -21.781 -5.727 1 97.25 79 LEU A C 1
ATOM 626 O O . LEU A 1 79 ? 3.494 -22.203 -6.863 1 97.25 79 LEU A O 1
ATOM 630 N N . ASP A 1 80 ? 4.035 -21 -5.047 1 96.25 80 ASP A N 1
ATOM 631 C CA . ASP A 1 80 ? 5.289 -20.625 -5.695 1 96.25 80 ASP A CA 1
ATOM 632 C C . ASP A 1 80 ? 6.352 -20.25 -4.668 1 96.25 80 ASP A C 1
ATOM 634 O O . ASP A 1 80 ? 6.68 -19.078 -4.508 1 96.25 80 ASP A O 1
ATOM 638 N N . ASP A 1 81 ? 6.98 -21.141 -4.035 1 95.81 81 ASP A N 1
ATOM 639 C CA . ASP A 1 81 ? 8.078 -21.047 -3.076 1 95.81 81 ASP A CA 1
ATOM 640 C C . ASP A 1 81 ? 8.711 -22.422 -2.838 1 95.81 81 ASP A C 1
ATOM 642 O O . ASP A 1 81 ? 8.023 -23.375 -2.477 1 95.81 81 ASP A O 1
ATOM 646 N N . PRO A 1 82 ? 9.984 -22.547 -3.078 1 95.94 82 PRO A N 1
ATOM 647 C CA . PRO A 1 82 ? 10.602 -23.859 -2.84 1 95.94 82 PRO A CA 1
ATOM 648 C C . PRO A 1 82 ? 10.633 -24.234 -1.361 1 95.94 82 PRO A C 1
ATOM 650 O O . PRO A 1 82 ? 10.836 -23.375 -0.504 1 95.94 82 PRO A O 1
ATOM 653 N N . PRO A 1 83 ? 10.5 -25.5 -1.065 1 96.62 83 PRO A N 1
ATOM 654 C CA . PRO A 1 83 ? 10.602 -25.953 0.326 1 96.62 83 PRO A CA 1
ATOM 655 C C . PRO A 1 83 ? 12.039 -25.953 0.844 1 96.62 83 PRO A C 1
ATOM 657 O O . PRO A 1 83 ? 12.977 -26.125 0.065 1 96.62 83 PRO A O 1
ATOM 660 N N . LEU A 1 84 ? 12.094 -25.734 2.094 1 95.31 84 LEU A N 1
ATOM 661 C CA . LEU A 1 84 ? 13.367 -25.891 2.787 1 95.31 84 LEU A CA 1
ATOM 662 C C . LEU A 1 84 ? 13.516 -27.281 3.365 1 95.31 84 LEU A C 1
ATOM 664 O O . LEU A 1 84 ? 12.641 -27.75 4.098 1 95.31 84 LEU A O 1
ATOM 668 N N . SER A 1 85 ? 14.648 -27.859 3.098 1 95.62 85 SER A N 1
ATOM 669 C CA . SER A 1 85 ? 14.875 -29.25 3.496 1 95.62 85 SER A CA 1
ATOM 670 C C . SER A 1 85 ? 14.758 -29.422 5.008 1 95.62 85 SER A C 1
ATOM 672 O O . SER A 1 85 ? 14.227 -30.422 5.488 1 95.62 85 SER A O 1
ATOM 674 N N . ASN A 1 86 ? 15.211 -28.422 5.723 1 96.81 86 ASN A N 1
ATOM 675 C CA . ASN A 1 86 ? 15.242 -28.516 7.18 1 96.81 86 ASN A CA 1
ATOM 676 C C . ASN A 1 86 ? 13.867 -28.234 7.789 1 96.81 86 ASN A C 1
ATOM 678 O O . ASN A 1 86 ? 13.703 -28.297 9.008 1 96.81 86 ASN A O 1
ATOM 682 N N . MET A 1 87 ? 12.883 -28.016 6.949 1 97.56 87 MET A N 1
ATOM 683 C CA . MET A 1 87 ? 11.562 -27.672 7.457 1 97.56 87 MET A CA 1
ATOM 684 C C . MET A 1 87 ? 10.531 -28.719 7.051 1 97.56 87 MET A C 1
ATOM 686 O O . MET A 1 87 ? 9.328 -28.547 7.277 1 97.56 87 MET A O 1
ATOM 690 N N . CYS A 1 88 ? 10.93 -29.812 6.523 1 97.31 88 CYS A N 1
ATOM 691 C CA . CYS A 1 88 ? 10.031 -30.797 5.93 1 97.31 88 CYS A CA 1
ATOM 692 C C . CYS A 1 88 ? 9.094 -31.391 6.98 1 97.31 88 CYS A C 1
ATOM 694 O O . CYS A 1 88 ? 7.902 -31.562 6.727 1 97.31 88 CYS A O 1
ATOM 696 N N . SER A 1 89 ? 9.625 -31.672 8.133 1 97.69 89 SER A N 1
ATOM 697 C CA . SER A 1 89 ? 8.797 -32.219 9.195 1 97.69 89 SER A CA 1
ATOM 698 C C . SER A 1 89 ? 7.684 -31.266 9.602 1 97.69 89 SER A C 1
ATOM 700 O O . SER A 1 89 ? 6.539 -31.672 9.805 1 97.69 89 SER A O 1
ATOM 702 N N . GLU A 1 90 ? 8.031 -30.016 9.672 1 98 90 GLU A N 1
ATOM 703 C CA . GLU A 1 90 ? 7.055 -28.984 10.016 1 98 90 GLU A CA 1
ATOM 704 C C . GLU A 1 90 ? 5.992 -28.844 8.938 1 98 90 GLU A C 1
ATOM 706 O O . GLU A 1 90 ? 4.805 -28.719 9.234 1 98 90 GLU A O 1
ATOM 711 N N . TYR A 1 91 ? 6.422 -28.859 7.715 1 98.38 91 TYR A N 1
ATOM 712 C CA . TYR A 1 91 ? 5.496 -28.766 6.594 1 98.38 91 TYR A CA 1
ATOM 713 C C . TYR A 1 91 ? 4.5 -29.922 6.613 1 98.38 91 TYR A C 1
ATOM 715 O O . TYR A 1 91 ? 3.295 -29.719 6.453 1 98.38 91 TYR A O 1
ATOM 723 N N . GLU A 1 92 ? 4.977 -31.125 6.812 1 97.75 92 GLU A N 1
ATOM 724 C CA . GLU A 1 92 ? 4.121 -32.312 6.844 1 97.75 92 GLU A CA 1
ATOM 725 C C . GLU A 1 92 ? 3.125 -32.25 7.996 1 97.75 92 GLU A C 1
ATOM 727 O O . GLU A 1 92 ? 1.932 -32.5 7.809 1 97.75 92 GLU A O 1
ATOM 732 N N . LYS A 1 93 ? 3.637 -31.875 9.125 1 98 93 LYS A N 1
ATOM 733 C CA . LYS A 1 93 ? 2.809 -31.797 10.32 1 98 93 LYS A CA 1
ATOM 734 C C . LYS A 1 93 ? 1.681 -30.781 10.148 1 98 93 LYS A C 1
ATOM 736 O O . LYS A 1 93 ? 0.571 -30.984 10.641 1 98 93 LYS A O 1
ATOM 741 N N . ARG A 1 94 ? 1.957 -29.766 9.438 1 98.31 94 ARG A N 1
ATOM 742 C CA . ARG A 1 94 ? 1.016 -28.656 9.32 1 98.31 94 ARG A CA 1
ATOM 743 C C . ARG A 1 94 ? 0.183 -28.766 8.047 1 98.31 94 ARG A C 1
ATOM 745 O O . ARG A 1 94 ? -0.61 -27.875 7.738 1 98.31 94 ARG A O 1
ATOM 752 N N . GLY A 1 95 ? 0.4 -29.828 7.316 1 98.56 95 GLY A N 1
ATOM 753 C CA . GLY A 1 95 ? -0.405 -30.078 6.133 1 98.56 95 GLY A CA 1
ATOM 754 C C . GLY A 1 95 ? -0.061 -29.172 4.973 1 98.56 95 GLY A C 1
ATOM 755 O O . GLY A 1 95 ? -0.941 -28.781 4.203 1 98.56 95 GLY A O 1
ATOM 756 N N . ILE A 1 96 ? 1.177 -28.766 4.852 1 98.75 96 ILE A N 1
ATOM 757 C CA . ILE A 1 96 ? 1.622 -27.844 3.82 1 98.75 96 ILE A CA 1
ATOM 758 C C . ILE A 1 96 ? 2.168 -28.625 2.627 1 98.75 96 ILE A C 1
ATOM 760 O O . ILE A 1 96 ? 2.969 -29.547 2.793 1 98.75 96 ILE A O 1
ATOM 764 N N . ARG A 1 97 ? 1.645 -28.359 1.432 1 98.69 97 ARG A N 1
ATOM 765 C CA . ARG A 1 97 ? 2.068 -28.906 0.147 1 98.69 97 ARG A CA 1
ATOM 766 C C . ARG A 1 97 ? 2.73 -27.844 -0.714 1 98.69 97 ARG A C 1
ATOM 768 O O . ARG A 1 97 ? 2.52 -26.641 -0.498 1 98.69 97 ARG A O 1
ATOM 775 N N . PHE A 1 98 ? 3.51 -28.281 -1.69 1 98.56 98 PHE A N 1
ATOM 776 C CA . PHE A 1 98 ? 4.223 -27.328 -2.531 1 98.56 98 PHE A CA 1
ATOM 777 C C . PHE A 1 98 ? 3.977 -27.625 -4.008 1 98.56 98 PHE A C 1
ATOM 779 O O . PHE A 1 98 ? 3.979 -28.781 -4.43 1 98.56 98 PHE A O 1
ATOM 786 N N . CYS A 1 99 ? 3.766 -26.609 -4.75 1 98.19 99 CYS A N 1
ATOM 787 C CA . CYS A 1 99 ? 3.742 -26.75 -6.199 1 98.19 99 CYS A CA 1
ATOM 788 C C . CYS A 1 99 ? 5.156 -26.812 -6.766 1 98.19 99 CYS A C 1
ATOM 790 O O . CYS A 1 99 ? 6.016 -26 -6.398 1 98.19 99 CYS A O 1
ATOM 792 N N . ILE A 1 100 ? 5.375 -27.75 -7.605 1 98.19 100 ILE A N 1
ATOM 793 C CA . ILE A 1 100 ? 6.609 -27.828 -8.375 1 98.19 100 ILE A CA 1
ATOM 794 C C . ILE A 1 100 ? 6.547 -26.828 -9.539 1 98.19 100 ILE A C 1
ATOM 796 O O . ILE A 1 100 ? 5.824 -27.047 -10.516 1 98.19 100 ILE A O 1
ATOM 800 N N . THR A 1 101 ? 7.379 -25.797 -9.43 1 96.94 101 THR A N 1
ATOM 801 C CA . THR A 1 101 ? 7.227 -24.703 -10.398 1 96.94 101 THR A CA 1
ATOM 802 C C . THR A 1 101 ? 8.461 -24.594 -11.289 1 96.94 101 THR A C 1
ATOM 804 O O . THR A 1 101 ? 8.547 -23.688 -12.125 1 96.94 101 THR A O 1
ATOM 807 N N . ASP A 1 102 ? 9.398 -25.406 -11.078 1 94.81 102 ASP A N 1
ATOM 808 C CA . ASP A 1 102 ? 10.648 -25.375 -11.828 1 94.81 102 ASP A CA 1
ATOM 809 C C . ASP A 1 102 ? 11.211 -26.781 -12.039 1 94.81 102 ASP A C 1
ATOM 811 O O . ASP A 1 102 ? 11.336 -27.547 -11.086 1 94.81 102 ASP A O 1
ATOM 815 N N . SER A 1 103 ? 11.602 -27.062 -13.273 1 93.75 103 SER A N 1
ATOM 816 C CA . SER A 1 103 ? 12.156 -28.375 -13.609 1 93.75 103 SER A CA 1
ATOM 817 C C . SER A 1 103 ? 13.477 -28.609 -12.891 1 93.75 103 SER A C 1
ATOM 819 O O . SER A 1 103 ? 13.844 -29.766 -12.633 1 93.75 103 SER A O 1
ATOM 821 N N . LYS A 1 104 ? 14.156 -27.609 -12.484 1 93.38 104 LYS A N 1
ATOM 822 C CA . LYS A 1 104 ? 15.469 -27.719 -11.844 1 93.38 104 LYS A CA 1
ATOM 823 C C . LYS A 1 104 ? 15.344 -28.312 -10.445 1 93.38 104 LYS A C 1
ATOM 825 O O . LYS A 1 104 ? 16.344 -28.75 -9.867 1 93.38 104 LYS A O 1
ATOM 830 N N . TRP A 1 105 ? 14.117 -28.297 -9.977 1 94.38 105 TRP A N 1
ATOM 831 C CA . TRP A 1 105 ? 13.906 -28.906 -8.672 1 94.38 105 TRP A CA 1
ATOM 832 C C . TRP A 1 105 ? 14.281 -30.391 -8.695 1 94.38 105 TRP A C 1
ATOM 834 O O . TRP A 1 105 ? 14.633 -30.969 -7.66 1 94.38 105 TRP A O 1
ATOM 844 N N . LEU A 1 106 ? 14.195 -31 -9.906 1 92.75 106 LEU A N 1
ATOM 845 C CA . LEU A 1 106 ? 14.586 -32.406 -10.094 1 92.75 106 LEU A CA 1
ATOM 846 C C . LEU A 1 106 ? 16.078 -32.594 -9.828 1 92.75 106 LEU A C 1
ATOM 848 O O . LEU A 1 106 ? 16.469 -33.438 -9.031 1 92.75 106 LEU A O 1
ATOM 852 N N . SER A 1 107 ? 16.891 -31.719 -10.453 1 91.5 107 S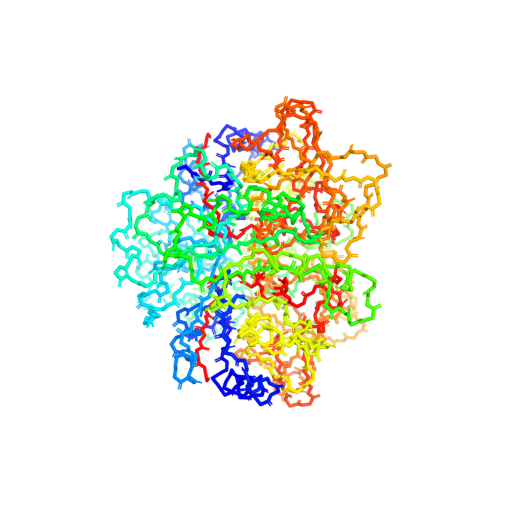ER A N 1
ATOM 853 C CA . SER A 1 107 ? 18.344 -31.859 -10.367 1 91.5 107 SER A CA 1
ATOM 854 C C . SER A 1 107 ? 18.844 -31.375 -9.008 1 91.5 107 SER A C 1
ATOM 856 O O . SER A 1 107 ? 19.875 -31.859 -8.523 1 91.5 107 SER A O 1
ATOM 858 N N . ASP A 1 108 ? 18.062 -30.547 -8.312 1 91.88 108 ASP A N 1
ATOM 859 C CA . ASP A 1 108 ? 18.484 -29.969 -7.031 1 91.88 108 ASP A CA 1
ATOM 860 C C . ASP A 1 108 ? 18.109 -30.891 -5.871 1 91.88 108 ASP A C 1
ATOM 862 O O . ASP A 1 108 ? 18.438 -30.609 -4.719 1 91.88 108 ASP A O 1
ATOM 866 N N . GLY A 1 109 ? 17.375 -31.953 -6.145 1 93.56 109 GLY A N 1
ATOM 867 C CA . GLY A 1 109 ? 17.016 -32.938 -5.129 1 93.56 109 GLY A CA 1
ATOM 868 C C . GLY A 1 109 ? 15.805 -32.531 -4.309 1 93.56 109 GLY A C 1
ATOM 869 O O . GLY A 1 109 ? 15.477 -33.188 -3.316 1 93.56 109 GLY A O 1
ATOM 870 N N . LEU A 1 110 ? 15.164 -31.453 -4.664 1 95.38 110 LEU A N 1
ATOM 871 C CA . LEU A 1 110 ? 14.016 -30.953 -3.906 1 95.38 110 LEU A CA 1
ATOM 872 C C . LEU A 1 110 ? 12.844 -31.938 -3.988 1 95.38 110 LEU A C 1
ATOM 874 O O . LEU A 1 110 ? 12.031 -32 -3.064 1 95.38 110 LEU A O 1
ATOM 878 N N . LEU A 1 111 ? 12.797 -32.688 -5.086 1 97.12 111 LEU A N 1
ATOM 879 C CA . LEU A 1 111 ? 11.656 -33.562 -5.332 1 97.12 111 LEU A CA 1
ATOM 880 C C . LEU A 1 111 ? 11.773 -34.844 -4.539 1 97.12 111 LEU A C 1
ATOM 882 O O . LEU A 1 111 ? 10.836 -35.656 -4.5 1 97.12 111 LEU A O 1
ATOM 886 N N . GLU A 1 112 ? 12.852 -35.094 -3.885 1 96.19 112 GLU A N 1
ATOM 887 C CA . GLU A 1 112 ? 13.055 -36.281 -3.057 1 96.19 112 GLU A CA 1
ATOM 888 C C . GLU A 1 112 ? 12.617 -36.031 -1.616 1 96.19 112 GLU A C 1
ATOM 890 O O . GLU A 1 112 ? 12.539 -36.938 -0.812 1 96.19 112 GLU A O 1
ATOM 895 N N . LEU A 1 113 ? 12.344 -34.781 -1.316 1 96.38 113 LEU A N 1
ATOM 896 C CA . LEU A 1 113 ? 11.922 -34.438 0.036 1 96.38 113 LEU A CA 1
ATOM 897 C C . LEU A 1 113 ? 10.625 -35.125 0.406 1 96.38 113 LEU A C 1
ATOM 899 O O . LEU A 1 113 ? 9.766 -35.344 -0.45 1 96.38 113 LEU A O 1
ATOM 903 N N . PRO A 1 114 ? 10.461 -35.438 1.688 1 96.69 114 PRO A N 1
ATOM 904 C CA . PRO A 1 114 ? 9.289 -36.219 2.131 1 96.69 114 PRO A CA 1
ATOM 905 C C . PRO A 1 114 ? 8.078 -35.344 2.406 1 96.69 114 PRO A C 1
ATOM 907 O O . PRO A 1 114 ? 7.531 -35.375 3.514 1 96.69 114 PRO A O 1
ATOM 910 N N . ILE A 1 115 ? 7.645 -34.562 1.461 1 97.81 115 ILE A N 1
ATOM 911 C CA . ILE A 1 115 ? 6.469 -33.719 1.538 1 97.81 115 ILE A CA 1
ATOM 912 C C . ILE A 1 115 ? 5.598 -33.938 0.3 1 97.81 115 ILE A C 1
ATOM 914 O O . ILE A 1 115 ? 6.02 -34.562 -0.662 1 97.81 115 ILE A O 1
ATOM 918 N N . LYS A 1 116 ? 4.402 -33.469 0.339 1 98.44 116 LYS A N 1
ATOM 919 C CA . LYS A 1 116 ? 3.469 -33.625 -0.773 1 98.44 116 LYS A CA 1
ATOM 920 C C . LYS A 1 116 ? 3.643 -32.5 -1.794 1 98.44 116 LYS A C 1
ATOM 922 O O . LYS A 1 116 ? 3.99 -31.359 -1.434 1 98.44 116 LYS A O 1
ATOM 927 N N . PHE A 1 117 ? 3.406 -32.844 -3.023 1 98.69 117 PHE A N 1
ATOM 928 C CA . PHE A 1 117 ? 3.631 -31.891 -4.105 1 98.69 117 PHE A CA 1
ATOM 929 C C . PHE A 1 117 ? 2.426 -31.828 -5.039 1 98.69 117 PHE A C 1
ATOM 931 O O . PHE A 1 117 ? 1.64 -32.781 -5.102 1 98.69 117 PHE A O 1
ATOM 938 N N . HIS A 1 118 ? 2.238 -30.75 -5.66 1 98.62 118 HIS A N 1
ATOM 939 C CA . HIS A 1 118 ? 1.452 -30.578 -6.875 1 98.62 118 HIS A CA 1
ATOM 940 C C . HIS A 1 118 ? 2.334 -30.156 -8.047 1 98.62 118 HIS A C 1
ATOM 942 O O . HIS A 1 118 ? 3.242 -29.328 -7.879 1 98.62 118 HIS A O 1
ATOM 948 N N . LEU A 1 119 ? 2.133 -30.703 -9.203 1 98.25 119 LEU A N 1
ATOM 949 C CA . LEU A 1 119 ? 2.854 -30.281 -10.391 1 98.25 119 LEU A CA 1
ATOM 950 C C . LEU A 1 119 ? 2.188 -29.047 -11.016 1 98.25 119 LEU A C 1
ATOM 952 O O . LEU A 1 119 ? 1.025 -29.109 -11.422 1 98.25 119 LEU A O 1
ATOM 956 N N . PHE A 1 120 ? 2.848 -27.969 -11.039 1 97.88 120 PHE A N 1
ATOM 957 C CA . PHE A 1 120 ? 2.391 -26.75 -11.688 1 97.88 120 PHE A CA 1
ATOM 958 C C . PHE A 1 120 ? 2.939 -26.641 -13.109 1 97.88 120 PHE A C 1
ATOM 960 O O . PHE A 1 120 ? 4.145 -26.484 -13.297 1 97.88 120 PHE A O 1
ATOM 967 N N . VAL A 1 121 ? 2.076 -26.641 -14.078 1 97.06 121 VAL A N 1
ATOM 968 C CA . VAL A 1 121 ? 2.496 -26.688 -15.477 1 97.06 121 VAL A CA 1
ATOM 969 C C . VAL A 1 121 ? 2.248 -25.328 -16.125 1 97.06 121 VAL A C 1
ATOM 971 O O . VAL A 1 121 ? 1.174 -24.75 -15.977 1 97.06 121 VAL A O 1
ATOM 974 N N . ASP A 1 122 ? 3.232 -24.812 -16.797 1 96.62 122 ASP A N 1
ATOM 975 C CA . ASP A 1 122 ? 3.068 -23.594 -17.578 1 96.62 122 ASP A CA 1
ATOM 976 C C . ASP A 1 122 ? 2.457 -23.906 -18.953 1 96.62 122 ASP A C 1
ATOM 978 O O . ASP A 1 122 ? 3.098 -24.531 -19.797 1 96.62 122 ASP A O 1
ATOM 982 N N . VAL A 1 123 ? 1.308 -23.344 -19.109 1 94.5 123 VAL A N 1
ATOM 983 C CA . VAL A 1 123 ? 0.618 -23.641 -20.359 1 94.5 123 VAL A CA 1
ATOM 984 C C . VAL A 1 123 ? 0.45 -22.375 -21.188 1 94.5 123 VAL A C 1
ATOM 986 O O . VAL A 1 123 ? -0.193 -22.391 -22.234 1 94.5 123 VAL A O 1
ATOM 989 N N . GLY A 1 124 ? 1.02 -21.266 -20.656 1 92.81 124 GLY A N 1
ATOM 990 C CA . GLY A 1 124 ? 0.887 -20.094 -21.5 1 92.81 124 GLY A CA 1
ATOM 991 C C . GLY A 1 124 ? 1.124 -18.797 -20.75 1 92.81 124 GLY A C 1
ATOM 992 O O . GLY A 1 124 ? 1.382 -17.75 -21.375 1 92.81 124 GLY A O 1
ATOM 993 N N . MET A 1 125 ? 1.061 -18.75 -19.438 1 92.44 125 MET A N 1
ATOM 994 C CA . MET A 1 125 ? 1.296 -17.547 -18.641 1 92.44 125 MET A CA 1
ATOM 995 C C . MET A 1 125 ? 2.766 -17.141 -18.688 1 92.44 125 MET A C 1
ATOM 997 O O . MET A 1 125 ? 3.092 -15.953 -18.656 1 92.44 125 MET A O 1
ATOM 1001 N N . HIS A 1 126 ? 3.619 -18.109 -18.688 1 95.12 126 HIS A N 1
ATOM 1002 C CA . HIS A 1 126 ? 5.066 -17.938 -18.766 1 95.12 126 HIS A CA 1
ATOM 1003 C C . HIS A 1 126 ? 5.582 -17.078 -17.609 1 95.12 126 HIS A C 1
ATOM 1005 O O . HIS A 1 126 ? 6.367 -16.156 -17.828 1 95.12 126 HIS A O 1
ATOM 1011 N N . ARG A 1 127 ? 5.098 -17.312 -16.438 1 93.62 127 ARG A N 1
ATOM 1012 C CA . ARG A 1 127 ? 5.492 -16.641 -15.195 1 93.62 127 ARG A CA 1
ATOM 1013 C C . ARG A 1 127 ? 6.113 -17.625 -14.219 1 93.62 127 ARG A C 1
ATOM 1015 O O . ARG A 1 127 ? 7.09 -17.312 -13.539 1 93.62 127 ARG A O 1
ATOM 1022 N N . GLU A 1 128 ? 5.562 -18.812 -14.164 1 94.75 128 GLU A N 1
ATOM 1023 C CA . GLU A 1 128 ? 6.027 -19.938 -13.359 1 94.75 128 GLU A CA 1
ATOM 1024 C C . GLU A 1 128 ? 5.582 -21.266 -13.953 1 94.75 128 GLU A C 1
ATOM 1026 O O . GLU A 1 128 ? 4.793 -21.297 -14.898 1 94.75 128 GLU A O 1
ATOM 1031 N N . GLY A 1 129 ? 6.227 -22.344 -13.461 1 96.5 129 GLY A N 1
ATOM 1032 C CA . GLY A 1 129 ? 5.738 -23.672 -13.805 1 96.5 129 GLY A CA 1
ATOM 1033 C C . GLY A 1 129 ? 6.652 -24.406 -14.766 1 96.5 129 GLY A C 1
ATOM 1034 O O . GLY A 1 129 ? 7.449 -23.781 -15.477 1 96.5 129 GLY A O 1
ATOM 1035 N N . VAL A 1 130 ? 6.473 -25.688 -14.844 1 96.88 130 VAL A N 1
ATOM 1036 C CA . VAL A 1 130 ? 7.176 -26.547 -15.789 1 96.88 130 VAL A CA 1
ATOM 1037 C C . VAL A 1 130 ? 6.531 -26.438 -17.172 1 96.88 130 VAL A C 1
ATOM 1039 O O . VAL A 1 130 ? 5.316 -26.594 -17.312 1 96.88 130 VAL A O 1
ATOM 1042 N N . PRO A 1 131 ? 7.312 -26.172 -18.188 1 96.69 131 PRO A N 1
ATOM 1043 C CA . PRO A 1 131 ? 6.727 -26.031 -19.516 1 96.69 131 PRO A CA 1
ATOM 1044 C C . PRO A 1 131 ? 5.965 -27.266 -19.969 1 96.69 131 PRO A C 1
ATOM 1046 O O . PRO A 1 131 ? 6.465 -28.391 -19.812 1 96.69 131 PRO A O 1
ATOM 1049 N N . TRP A 1 132 ? 4.797 -27.047 -20.562 1 96.69 132 TRP A N 1
ATOM 1050 C CA . TRP A 1 132 ? 3.898 -28.125 -20.938 1 96.69 132 TRP A CA 1
ATOM 1051 C C . TRP A 1 132 ? 4.551 -29.047 -21.953 1 96.69 132 TRP A C 1
ATOM 1053 O O . TRP A 1 132 ? 4.246 -30.25 -22 1 96.69 132 TRP A O 1
ATOM 1063 N N . TYR A 1 133 ? 5.457 -28.531 -22.734 1 96.12 133 TYR A N 1
ATOM 1064 C CA . TYR A 1 133 ? 6.02 -29.281 -23.859 1 96.12 133 TYR A CA 1
ATOM 1065 C C . TYR A 1 133 ? 7.199 -30.125 -23.406 1 96.12 133 TYR A C 1
ATOM 1067 O O . TYR A 1 133 ? 7.711 -30.953 -24.156 1 96.12 133 TYR A O 1
ATOM 1075 N N . GLU A 1 134 ? 7.668 -29.953 -22.188 1 96.31 134 GLU A N 1
ATOM 1076 C CA . GLU A 1 134 ? 8.742 -30.781 -21.641 1 96.31 134 GLU A CA 1
ATOM 1077 C C . GLU A 1 134 ? 8.203 -32.125 -21.125 1 96.31 134 GLU A C 1
ATOM 1079 O O . GLU A 1 134 ? 8.344 -32.438 -19.938 1 96.31 134 GLU A O 1
ATOM 1084 N N . THR A 1 135 ? 7.73 -32.906 -21.984 1 97 135 THR A N 1
ATOM 1085 C CA . THR A 1 135 ? 6.984 -34.125 -21.656 1 97 135 THR A CA 1
ATOM 1086 C C . THR A 1 135 ? 7.875 -35.125 -20.922 1 97 135 THR A C 1
ATOM 1088 O O . THR A 1 135 ? 7.441 -35.781 -19.969 1 97 135 THR A O 1
ATOM 1091 N N . ASN A 1 136 ? 9.117 -35.25 -21.344 1 97 136 ASN A N 1
ATOM 1092 C CA . ASN A 1 136 ? 10.039 -36.156 -20.672 1 97 136 ASN A CA 1
ATOM 1093 C C . ASN A 1 136 ? 10.32 -35.719 -19.25 1 97 136 ASN A C 1
ATOM 1095 O O . ASN A 1 136 ? 10.336 -36.562 -18.328 1 97 136 ASN A O 1
ATOM 1099 N N . THR A 1 137 ? 10.539 -34.5 -19.109 1 96.81 137 THR A N 1
ATOM 1100 C CA . THR A 1 137 ? 10.789 -33.969 -17.781 1 96.81 137 THR A CA 1
ATOM 1101 C C . THR A 1 137 ? 9.57 -34.156 -16.875 1 96.81 137 THR A C 1
ATOM 1103 O O . THR A 1 137 ? 9.711 -34.531 -15.703 1 96.81 137 THR A O 1
ATOM 1106 N N . ILE A 1 138 ? 8.398 -33.938 -17.391 1 97.62 138 ILE A N 1
ATOM 1107 C CA . ILE A 1 138 ? 7.16 -34.094 -16.641 1 97.62 138 ILE A CA 1
ATOM 1108 C C . ILE A 1 138 ? 6.996 -35.531 -16.188 1 97.62 138 ILE A C 1
ATOM 1110 O O . ILE A 1 138 ? 6.691 -35.781 -15.016 1 97.62 138 ILE A O 1
ATOM 1114 N N . ARG A 1 139 ? 7.27 -36.469 -17.078 1 97.56 139 ARG A N 1
ATOM 1115 C CA . ARG A 1 139 ? 7.191 -37.875 -16.734 1 97.56 139 ARG A CA 1
ATOM 1116 C C . ARG A 1 139 ? 8.18 -38.219 -15.633 1 97.56 139 ARG A C 1
ATOM 1118 O O . ARG A 1 139 ? 7.855 -38.969 -14.711 1 97.56 139 ARG A O 1
ATOM 1125 N N . GLU A 1 140 ? 9.344 -37.688 -15.797 1 97.5 140 GLU A N 1
ATOM 1126 C CA . GLU A 1 140 ? 10.383 -37.938 -14.797 1 97.5 140 GLU A CA 1
ATOM 1127 C C . GLU A 1 140 ? 9.992 -37.375 -13.438 1 97.5 140 GLU A C 1
ATOM 1129 O O . GLU A 1 140 ? 10.203 -38.031 -12.406 1 97.5 140 GLU A O 1
ATOM 1134 N N . ILE A 1 141 ? 9.453 -36.219 -13.406 1 97.88 141 ILE A N 1
ATOM 1135 C CA . ILE A 1 141 ? 8.992 -35.594 -12.164 1 97.88 141 ILE A CA 1
ATOM 1136 C C . ILE A 1 141 ? 7.941 -36.469 -11.508 1 97.88 141 ILE A C 1
ATOM 1138 O O . ILE A 1 141 ? 8.023 -36.781 -10.312 1 97.88 141 ILE A O 1
ATOM 1142 N N . CYS A 1 142 ? 6.984 -36.938 -12.281 1 97.69 142 CYS A N 1
ATOM 1143 C CA . CYS A 1 142 ? 5.926 -37.812 -11.766 1 97.69 142 CYS A CA 1
ATOM 1144 C C . CYS A 1 142 ? 6.508 -39.062 -11.164 1 97.69 142 CYS A C 1
ATOM 1146 O O . CYS A 1 142 ? 6.062 -39.531 -10.109 1 97.69 142 CYS A O 1
ATOM 1148 N N . LYS A 1 143 ? 7.461 -39.594 -11.828 1 97 143 LYS A N 1
ATOM 1149 C CA . LYS A 1 143 ? 8.094 -40.812 -11.375 1 97 143 LYS A CA 1
ATOM 1150 C C . LYS A 1 143 ? 8.852 -40.594 -10.07 1 97 143 LYS A C 1
ATOM 1152 O O . LYS A 1 143 ? 8.703 -41.344 -9.117 1 97 143 LYS A O 1
ATOM 1157 N N . VAL A 1 144 ? 9.664 -39.625 -10 1 97.69 144 VAL A N 1
ATOM 1158 C CA . VAL A 1 144 ? 10.531 -39.344 -8.859 1 97.69 144 VAL A CA 1
ATOM 1159 C C . VAL A 1 144 ? 9.68 -39 -7.637 1 97.69 144 VAL A C 1
ATOM 1161 O O . VAL A 1 144 ? 9.961 -39.438 -6.527 1 97.69 144 VAL A O 1
ATOM 1164 N N . VAL A 1 145 ? 8.672 -38.156 -7.793 1 97.94 145 VAL A N 1
ATOM 1165 C CA . VAL A 1 145 ? 7.82 -37.719 -6.688 1 97.94 145 VAL A CA 1
ATOM 1166 C C . VAL A 1 145 ? 6.949 -38.875 -6.227 1 97.94 145 VAL A C 1
ATOM 1168 O O . VAL A 1 145 ? 6.719 -39.062 -5.027 1 97.94 145 VAL A O 1
ATOM 1171 N N . GLY A 1 146 ? 6.418 -39.688 -7.16 1 97.12 146 GLY A N 1
ATOM 1172 C CA . GLY A 1 146 ? 5.66 -40.906 -6.852 1 97.12 146 GLY A CA 1
ATOM 1173 C C . GLY A 1 146 ? 4.359 -40.594 -6.129 1 97.12 146 GLY A C 1
ATOM 1174 O O . GLY A 1 146 ? 3.568 -39.781 -6.566 1 97.12 146 GLY A O 1
ATOM 1175 N N . ASN A 1 147 ? 4.168 -41.25 -5.062 1 96.62 147 ASN A N 1
ATOM 1176 C CA . ASN A 1 147 ? 2.902 -41.188 -4.34 1 96.62 147 ASN A CA 1
ATOM 1177 C C . ASN A 1 147 ? 2.748 -39.844 -3.609 1 96.62 147 ASN A C 1
ATOM 1179 O O . ASN A 1 147 ? 1.66 -39.531 -3.133 1 96.62 147 ASN A O 1
ATOM 1183 N N . ARG A 1 148 ? 3.807 -39.031 -3.537 1 98.06 148 ARG A N 1
ATOM 1184 C CA . ARG A 1 148 ? 3.754 -37.719 -2.895 1 98.06 148 ARG A CA 1
ATOM 1185 C C . ARG A 1 148 ? 3.139 -36.688 -3.822 1 98.06 148 ARG A C 1
ATOM 1187 O O . ARG A 1 148 ? 2.822 -35.562 -3.393 1 98.06 148 ARG A O 1
ATOM 1194 N N . LEU A 1 149 ? 3 -37.094 -5.07 1 98.56 149 LEU A N 1
ATOM 1195 C CA . LEU A 1 149 ? 2.312 -36.188 -6.012 1 98.56 149 LEU A CA 1
ATOM 1196 C C . LEU A 1 149 ? 0.802 -36.25 -5.809 1 98.56 149 LEU A C 1
ATOM 1198 O O . LEU A 1 149 ? 0.167 -37.281 -6.141 1 98.56 149 LEU A O 1
ATOM 1202 N N . GLU A 1 150 ? 0.245 -35.188 -5.34 1 98.38 150 GLU A N 1
ATOM 1203 C CA . GLU A 1 150 ? -1.164 -35.156 -4.957 1 98.38 150 GLU A CA 1
ATOM 1204 C C . GLU A 1 150 ? -2.012 -34.469 -6.016 1 98.38 150 GLU A C 1
ATOM 1206 O O . GLU A 1 150 ? -3.225 -34.656 -6.082 1 98.38 150 GLU A O 1
ATOM 1211 N N . GLY A 1 151 ? -1.35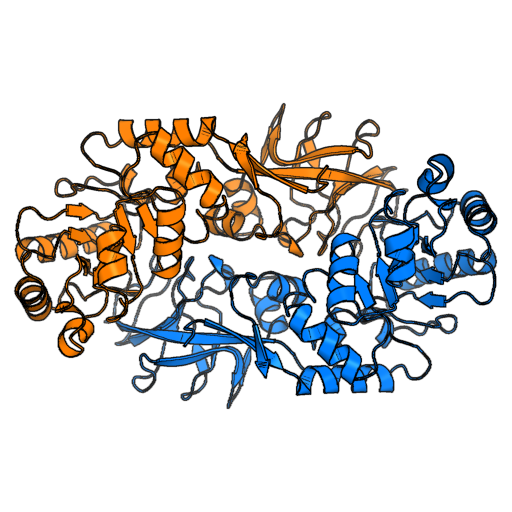7 -33.656 -6.793 1 98.31 151 GLY A N 1
ATOM 1212 C CA . GLY A 1 151 ? -2.168 -32.906 -7.723 1 98.31 151 GLY A CA 1
ATOM 1213 C C . GLY A 1 151 ? -1.371 -32.344 -8.883 1 98.31 151 GLY A C 1
ATOM 1214 O O . GLY A 1 151 ? -0.141 -32.438 -8.898 1 98.31 151 GLY A O 1
ATOM 1215 N N . ILE A 1 152 ? -2.072 -31.812 -9.867 1 97.88 152 ILE A N 1
ATOM 1216 C CA . ILE A 1 152 ? -1.544 -31.109 -11.031 1 97.88 152 ILE A CA 1
ATOM 1217 C C . ILE A 1 152 ? -2.385 -29.875 -11.312 1 97.88 152 ILE A C 1
ATOM 1219 O O . ILE A 1 152 ? -3.611 -29.906 -11.195 1 97.88 152 ILE A O 1
ATOM 1223 N N . CYS A 1 153 ? -1.675 -28.797 -11.609 1 96.56 153 CYS A N 1
ATOM 1224 C CA . CYS A 1 153 ? -2.404 -27.547 -11.773 1 96.56 153 CYS A CA 1
ATOM 1225 C C . CYS A 1 153 ? -1.693 -26.625 -12.758 1 96.56 153 CYS A C 1
ATOM 1227 O O . CYS A 1 153 ? -0.605 -26.953 -13.242 1 96.56 153 CYS A O 1
ATOM 1229 N N . SER A 1 154 ? -2.371 -25.594 -13.141 1 94.94 154 SER A N 1
ATOM 1230 C CA . SER A 1 154 ? -1.853 -24.5 -13.938 1 94.94 154 SER A CA 1
ATOM 1231 C C . SER A 1 154 ? -2.576 -23.188 -13.617 1 94.94 154 SER A C 1
ATOM 1233 O O . SER A 1 154 ? -3.375 -23.141 -12.68 1 94.94 154 SER A O 1
ATOM 1235 N N . HIS A 1 155 ? -2.143 -22.156 -14.18 1 92 155 HIS A N 1
ATOM 1236 C CA . HIS A 1 155 ? -2.764 -20.844 -14.078 1 92 155 HIS A CA 1
ATOM 1237 C C . HIS A 1 155 ? -3.012 -20.25 -15.461 1 92 155 HIS A C 1
ATOM 1239 O O . HIS A 1 155 ? -2.086 -20.141 -16.266 1 92 155 HIS A O 1
ATOM 1245 N N . LEU A 1 156 ? -4.195 -19.875 -15.664 1 88.88 156 LEU A N 1
ATOM 1246 C CA . LEU A 1 156 ? -4.578 -19.422 -17 1 88.88 156 LEU A CA 1
ATOM 1247 C C . LEU A 1 156 ? -4.332 -17.922 -17.141 1 88.88 156 LEU A C 1
ATOM 1249 O O . LEU A 1 156 ? -4.516 -17.156 -16.188 1 88.88 156 LEU A O 1
ATOM 1253 N N . SER A 1 157 ? -4.027 -17.469 -18.344 1 86.44 157 SER A N 1
ATOM 1254 C CA . SER A 1 157 ? -3.697 -16.062 -18.641 1 86.44 157 SER A CA 1
ATOM 1255 C C . SER A 1 157 ? -4.957 -15.242 -18.891 1 86.44 157 SER A C 1
ATOM 1257 O O . SER A 1 157 ? -4.91 -14.016 -18.891 1 86.44 157 SER A O 1
ATOM 1259 N N . ASN A 1 158 ? -5.949 -15.867 -19.219 1 77.06 158 ASN A N 1
ATOM 1260 C CA . ASN A 1 158 ? -7.195 -15.188 -19.562 1 77.06 158 ASN A CA 1
ATOM 1261 C C . ASN A 1 158 ? -8.406 -15.945 -19.031 1 77.06 158 ASN A C 1
ATOM 1263 O O . ASN A 1 158 ? -8.469 -17.172 -19.141 1 77.06 158 ASN A O 1
ATOM 1267 N N . GLY A 1 159 ? -9.297 -15.18 -18.484 1 63.31 159 GLY A N 1
ATOM 1268 C CA . GLY A 1 159 ? -10.461 -15.859 -17.938 1 63.31 159 GLY A CA 1
ATOM 1269 C C . GLY A 1 159 ? -11.688 -15.742 -18.828 1 63.31 159 GLY A C 1
ATOM 1270 O O . GLY A 1 159 ? -12.758 -16.25 -18.5 1 63.31 159 GLY A O 1
ATOM 1271 N N . LEU A 1 160 ? -11.375 -15.086 -19.922 1 61.56 160 LEU A N 1
ATOM 1272 C CA . LEU A 1 160 ? -12.547 -14.898 -20.766 1 61.56 160 LEU A CA 1
ATOM 1273 C C . LEU A 1 160 ? -12.734 -16.094 -21.703 1 61.56 160 LEU A C 1
ATOM 1275 O O . LEU A 1 160 ? -11.773 -16.547 -22.328 1 61.56 160 LEU A O 1
ATOM 1279 N N . SER A 1 161 ? -13.93 -16.547 -21.766 1 56.41 161 SER A N 1
ATOM 1280 C CA . SER A 1 161 ? -14.297 -17.781 -22.453 1 56.41 161 SER A CA 1
ATOM 1281 C C . SER A 1 161 ? -13.992 -17.688 -23.953 1 56.41 161 SER A C 1
ATOM 1283 O O . SER A 1 161 ? -13.633 -18.688 -24.578 1 56.41 161 SER A O 1
ATOM 1285 N N . ASP A 1 162 ? -14.125 -16.594 -24.422 1 59.25 162 ASP A N 1
ATOM 1286 C CA . ASP A 1 162 ? -14.008 -16.516 -25.875 1 59.25 162 ASP A CA 1
ATOM 1287 C C . ASP A 1 162 ? -12.578 -16.188 -26.297 1 59.25 162 ASP A C 1
ATOM 1289 O O . ASP A 1 162 ? -12.32 -15.875 -27.453 1 59.25 162 ASP A O 1
ATOM 1293 N N . SER A 1 163 ? -11.758 -16.5 -25.438 1 73.44 163 SER A N 1
ATOM 1294 C CA . SER A 1 163 ? -10.414 -16.078 -25.797 1 73.44 163 SER A CA 1
ATOM 1295 C C . SER A 1 163 ? -9.617 -17.219 -26.422 1 73.44 163 SER A C 1
ATOM 1297 O O . SER A 1 163 ? -9.742 -18.375 -26.016 1 73.44 163 SER A O 1
ATOM 1299 N N . GLN A 1 164 ? -9.062 -17.031 -27.578 1 77.62 164 GLN A N 1
ATOM 1300 C CA . GLN A 1 164 ? -8.133 -17.953 -28.219 1 77.62 164 GLN A CA 1
ATOM 1301 C C . GLN A 1 164 ? -7.07 -18.422 -27.234 1 77.62 164 GLN A C 1
ATOM 1303 O O . GLN A 1 164 ? -6.652 -19.594 -27.266 1 77.62 164 GLN A O 1
ATOM 1308 N N . ALA A 1 165 ? -6.746 -17.656 -26.312 1 81.56 165 ALA A N 1
ATOM 1309 C CA . ALA A 1 165 ? -5.742 -18 -25.312 1 81.56 165 ALA A CA 1
ATOM 1310 C C . ALA A 1 165 ? -6.238 -19.125 -24.406 1 81.56 165 ALA A C 1
ATOM 1312 O O . ALA A 1 165 ? -5.504 -20.078 -24.141 1 81.56 165 ALA A O 1
ATOM 1313 N N . LEU A 1 166 ? -7.422 -19.031 -24.047 1 83.69 166 LEU A N 1
ATOM 1314 C CA . LEU A 1 166 ? -7.996 -20.047 -23.172 1 83.69 166 LEU A CA 1
ATOM 1315 C C . LEU A 1 166 ? -8.031 -21.406 -23.875 1 83.69 166 LEU A C 1
ATOM 1317 O O . LEU A 1 166 ? -7.66 -22.422 -23.281 1 83.69 166 LEU A O 1
ATOM 1321 N N . ALA A 1 167 ? -8.492 -21.391 -25.047 1 84.38 167 ALA A N 1
ATOM 1322 C CA . ALA A 1 167 ? -8.57 -22.625 -25.812 1 84.38 167 ALA A CA 1
ATOM 1323 C C . ALA A 1 167 ? -7.191 -23.266 -25.969 1 84.38 167 ALA A C 1
ATOM 1325 O O . ALA A 1 167 ? -7.027 -24.469 -25.781 1 84.38 167 ALA A O 1
ATOM 1326 N N . THR A 1 168 ? -6.254 -22.484 -26.312 1 88.69 168 THR A N 1
ATOM 1327 C CA . THR A 1 168 ? -4.883 -22.953 -26.5 1 88.69 168 THR A CA 1
ATOM 1328 C C . THR A 1 168 ? -4.324 -23.516 -25.188 1 88.69 168 THR A C 1
ATOM 1330 O O . THR A 1 168 ? -3.754 -24.609 -25.172 1 88.69 168 THR A O 1
ATOM 1333 N N . GLU A 1 169 ? -4.477 -22.828 -24.125 1 91.19 169 GLU A N 1
ATOM 1334 C CA . GLU A 1 169 ? -3.949 -23.219 -22.828 1 91.19 169 GLU A CA 1
ATOM 1335 C C . GLU A 1 169 ? -4.629 -24.5 -22.312 1 91.19 169 GLU A C 1
ATOM 1337 O O . GLU A 1 169 ? -3.982 -25.359 -21.719 1 91.19 169 GLU A O 1
ATOM 1342 N N . GLU A 1 170 ? -5.906 -24.578 -22.609 1 89.06 170 GLU A N 1
ATOM 1343 C CA . GLU A 1 170 ? -6.637 -25.766 -22.203 1 89.06 170 GLU A CA 1
ATOM 1344 C C . GLU A 1 170 ? -6.148 -27 -22.969 1 89.06 170 GLU A C 1
ATOM 1346 O O . GLU A 1 170 ? -6.02 -28.078 -22.391 1 89.06 170 GLU A O 1
ATOM 1351 N N . GLU A 1 171 ? -5.949 -26.859 -24.234 1 92.56 171 GLU A N 1
ATOM 1352 C CA . GLU A 1 171 ? -5.43 -27.953 -25.031 1 92.56 171 GLU A CA 1
ATOM 1353 C C . GLU A 1 171 ? -4.07 -28.422 -24.531 1 92.56 171 GLU A C 1
ATOM 1355 O O . GLU A 1 171 ? -3.834 -29.625 -24.375 1 92.56 171 GLU A O 1
ATOM 1360 N N . ARG A 1 172 ? -3.221 -27.531 -24.234 1 94.56 172 ARG A N 1
ATOM 1361 C CA . ARG A 1 172 ? -1.896 -27.828 -23.703 1 94.56 172 ARG A CA 1
ATOM 1362 C C . ARG A 1 172 ? -1.998 -28.562 -22.375 1 94.56 172 ARG A C 1
ATOM 1364 O O . ARG A 1 172 ? -1.284 -29.547 -22.141 1 94.56 172 ARG A O 1
ATOM 1371 N N . PHE A 1 173 ? -2.934 -28.109 -21.578 1 94.88 173 PHE A N 1
ATOM 1372 C CA . PHE A 1 173 ? -3.102 -28.734 -20.281 1 94.88 173 PHE A CA 1
ATOM 1373 C C . PHE A 1 173 ? -3.602 -30.172 -20.422 1 94.88 173 PHE A C 1
ATOM 1375 O O . PHE A 1 173 ? -3.15 -31.062 -19.703 1 94.88 173 PHE A O 1
ATOM 1382 N N . ARG A 1 174 ? -4.488 -30.375 -21.328 1 94.56 174 ARG A N 1
ATOM 1383 C CA . ARG A 1 174 ? -5.008 -31.719 -21.578 1 94.56 174 ARG A CA 1
ATOM 1384 C C . ARG A 1 174 ? -3.904 -32.656 -22.062 1 94.56 174 ARG A C 1
ATOM 1386 O O . ARG A 1 174 ? -3.896 -33.844 -21.719 1 94.56 174 ARG A O 1
ATOM 1393 N N . GLU A 1 175 ? -3.047 -32.125 -22.828 1 96.5 175 GLU A N 1
ATOM 1394 C CA . GLU A 1 175 ? -1.904 -32.906 -23.266 1 96.5 175 GLU A CA 1
ATOM 1395 C C . GLU A 1 175 ? -1.064 -33.375 -22.078 1 96.5 175 GLU A C 1
ATOM 1397 O O . GLU A 1 175 ? -0.631 -34.531 -22.031 1 96.5 175 GLU A O 1
ATOM 1402 N N . VAL A 1 176 ? -0.872 -32.531 -21.172 1 97.06 176 VAL A N 1
ATOM 1403 C CA . VAL A 1 176 ? -0.082 -32.875 -19.984 1 97.06 176 VAL A CA 1
ATOM 1404 C C . VAL A 1 176 ? -0.824 -33.906 -19.141 1 97.06 176 VAL A C 1
ATOM 1406 O O . VAL A 1 176 ? -0.216 -34.844 -18.609 1 97.06 176 VAL A O 1
ATOM 1409 N N . LEU A 1 177 ? -2.129 -33.719 -19.031 1 96.44 177 LEU A N 1
ATOM 1410 C CA . LEU A 1 177 ? -2.938 -34.656 -18.25 1 96.44 177 LEU A CA 1
ATOM 1411 C C . LEU A 1 177 ? -2.838 -36.062 -18.812 1 96.44 177 LEU A C 1
ATOM 1413 O O . LEU A 1 177 ? -2.898 -37.031 -18.062 1 96.44 177 LEU A O 1
ATOM 1417 N N . SER A 1 178 ? -2.658 -36.156 -20.109 1 96.62 178 SER A N 1
ATOM 1418 C CA . SER A 1 178 ? -2.627 -37.438 -20.766 1 96.62 178 SER A CA 1
ATOM 1419 C C . SER A 1 178 ? -1.378 -38.25 -20.391 1 96.62 178 SER A C 1
ATOM 1421 O O . SER A 1 178 ? -1.335 -39.469 -20.547 1 96.62 178 SER A O 1
ATOM 1423 N N . ILE A 1 179 ? -0.34 -37.594 -19.922 1 96.06 179 ILE A N 1
ATOM 1424 C CA . ILE A 1 179 ? 0.894 -38.281 -19.578 1 96.06 179 ILE A CA 1
ATOM 1425 C C . ILE A 1 179 ? 1.097 -38.281 -18.062 1 96.06 179 ILE A C 1
ATOM 1427 O O . ILE A 1 179 ? 2.08 -38.844 -17.562 1 96.06 179 ILE A O 1
ATOM 1431 N N . ALA A 1 180 ? 0.242 -37.656 -17.25 1 95.81 180 ALA A N 1
ATOM 1432 C CA . ALA A 1 180 ? 0.297 -37.594 -15.797 1 95.81 180 ALA A CA 1
ATOM 1433 C C . ALA A 1 180 ? -0.414 -38.812 -15.188 1 95.81 180 ALA A C 1
ATOM 1435 O O . ALA A 1 180 ? -1.281 -39.406 -15.828 1 95.81 180 ALA A O 1
ATOM 1436 N N . PRO A 1 181 ? -0.072 -39.156 -13.984 1 96.31 181 PRO A N 1
ATOM 1437 C CA . PRO A 1 181 ? -0.783 -40.25 -13.32 1 96.31 181 PRO A CA 1
ATOM 1438 C C . PRO A 1 181 ? -2.266 -39.969 -13.109 1 96.31 181 PRO A C 1
ATOM 1440 O O . PRO A 1 181 ? -2.652 -38.781 -12.992 1 96.31 181 PRO A O 1
ATOM 1443 N N . GLU A 1 182 ? -3.082 -40.969 -13.031 1 94.5 182 GLU A N 1
ATOM 1444 C CA . GLU A 1 182 ? -4.508 -40.812 -12.758 1 94.5 182 GLU A CA 1
ATOM 1445 C C . GLU A 1 182 ? -4.766 -40.594 -11.273 1 94.5 182 GLU A C 1
ATOM 1447 O O . GLU A 1 182 ? -3.898 -40.844 -10.438 1 94.5 182 GLU A O 1
ATOM 1452 N N . GLY A 1 183 ? -5.941 -40 -10.992 1 95.44 183 GLY A N 1
ATOM 1453 C CA . GLY A 1 183 ? -6.383 -39.875 -9.609 1 95.44 183 GLY A CA 1
ATOM 1454 C C . GLY A 1 183 ? -5.84 -38.656 -8.914 1 95.44 183 GLY A C 1
ATOM 1455 O O . GLY A 1 183 ? -6.055 -38.438 -7.715 1 95.44 183 GLY A O 1
ATOM 1456 N N . LEU A 1 184 ? -5.133 -37.812 -9.625 1 97.56 184 LEU A N 1
ATOM 1457 C CA . LEU A 1 184 ? -4.59 -36.594 -9.047 1 97.56 184 LEU A CA 1
ATOM 1458 C C . LEU A 1 184 ? -5.68 -35.531 -8.906 1 97.56 184 LEU A C 1
ATOM 1460 O O . LEU A 1 184 ? -6.656 -35.531 -9.656 1 97.56 184 LEU A O 1
ATOM 1464 N N . MET A 1 185 ? -5.547 -34.688 -7.875 1 97.44 185 MET A N 1
ATOM 1465 C CA . MET A 1 185 ? -6.305 -33.469 -7.883 1 97.44 185 MET A CA 1
ATOM 1466 C C . MET A 1 185 ? -5.957 -32.625 -9.102 1 97.44 185 MET A C 1
ATOM 1468 O O . MET A 1 185 ? -4.781 -32.406 -9.414 1 97.44 185 MET A O 1
ATOM 1472 N N . VAL A 1 186 ? -6.969 -32.156 -9.82 1 96.44 186 VAL A N 1
ATOM 1473 C CA . VAL A 1 186 ? -6.746 -31.328 -11 1 96.44 186 VAL A CA 1
ATOM 1474 C C . VAL A 1 186 ? -7.41 -29.969 -10.805 1 96.44 186 VAL A C 1
ATOM 1476 O O . VAL A 1 186 ? -8.625 -29.875 -10.609 1 96.44 186 VAL A O 1
ATOM 1479 N N . HIS A 1 187 ? -6.613 -28.922 -10.836 1 93.94 187 HIS A N 1
ATOM 1480 C CA . HIS A 1 187 ? -7.18 -27.594 -10.648 1 93.94 187 HIS A CA 1
ATOM 1481 C C . HIS A 1 187 ? -6.504 -26.578 -11.562 1 93.94 187 HIS A C 1
ATOM 1483 O O . HIS A 1 187 ? -5.281 -26.438 -11.539 1 93.94 187 HIS A O 1
ATOM 1489 N N . LEU A 1 188 ? -7.395 -26 -12.523 1 81.31 188 LEU A N 1
ATOM 1490 C CA . LEU A 1 188 ? -6.965 -25.047 -13.531 1 81.31 188 LEU A CA 1
ATOM 1491 C C . LEU A 1 188 ? -7.703 -23.719 -13.367 1 81.31 188 LEU A C 1
ATOM 1493 O O . LEU A 1 188 ? -8.906 -23.703 -13.102 1 81.31 188 LEU A O 1
ATOM 1497 N N . SER A 1 189 ? -7.555 -22.891 -12.367 1 64.94 189 SER A N 1
ATOM 1498 C CA . SER A 1 189 ? -8.547 -21.828 -12.484 1 64.94 189 SER A CA 1
ATOM 1499 C C . SER A 1 189 ? -8.055 -20.547 -11.828 1 64.94 189 SER A C 1
ATOM 1501 O O . SER A 1 189 ? -7.191 -20.578 -10.953 1 64.94 189 SER A O 1
ATOM 1503 N N . ASN A 1 190 ? -8.359 -19.562 -12.711 1 65.06 190 ASN A N 1
ATOM 1504 C CA . ASN A 1 190 ? -8.594 -18.297 -12.031 1 65.06 190 ASN A CA 1
ATOM 1505 C C . ASN A 1 190 ? -10.086 -18.016 -11.859 1 65.06 190 ASN A C 1
ATOM 1507 O O . ASN A 1 190 ? -10.922 -18.75 -12.391 1 65.06 190 ASN A O 1
ATOM 1511 N N . SER A 1 191 ? -10.461 -17.219 -11.023 1 66.88 191 SER A N 1
ATOM 1512 C CA . SER A 1 191 ? -11.859 -16.953 -10.703 1 66.88 191 SER A CA 1
ATOM 1513 C C . SER A 1 191 ? -12.688 -16.734 -11.969 1 66.88 191 SER A C 1
ATOM 1515 O O . SER A 1 191 ? -13.812 -17.234 -12.062 1 66.88 191 SER A O 1
ATOM 1517 N N . ALA A 1 192 ? -12.156 -16.172 -12.914 1 64.06 192 ALA A N 1
ATOM 1518 C CA . ALA A 1 192 ? -12.914 -15.805 -14.102 1 64.06 192 ALA A CA 1
ATOM 1519 C C . ALA A 1 192 ? -13.219 -17.031 -14.953 1 64.06 192 ALA A C 1
ATOM 1521 O O . ALA A 1 192 ? -14.328 -17.172 -15.484 1 64.06 192 ALA A O 1
ATOM 1522 N N . SER A 1 193 ? -12.305 -17.891 -15.047 1 64.06 193 SER A N 1
ATOM 1523 C CA . SER A 1 193 ? -12.453 -19.047 -15.914 1 64.06 193 SER A CA 1
ATOM 1524 C C . SER A 1 193 ? -13.445 -20.062 -15.328 1 64.06 193 SER A C 1
ATOM 1526 O O . SER A 1 193 ? -14.062 -20.828 -16.062 1 64.06 193 SER A O 1
ATOM 1528 N N . LEU A 1 194 ? -13.57 -19.984 -14.133 1 65.12 194 LEU A N 1
ATOM 1529 C CA . LEU A 1 194 ? -14.398 -20.969 -13.445 1 65.12 194 LEU A CA 1
ATOM 1530 C C . LEU A 1 194 ? -15.867 -20.797 -13.812 1 65.12 194 LEU A C 1
ATOM 1532 O O . LEU A 1 194 ? -16.609 -21.781 -13.938 1 65.12 194 LEU A O 1
ATOM 1536 N N . TYR A 1 195 ? -16.094 -19.562 -14.18 1 65.81 195 TYR A N 1
ATOM 1537 C CA . TYR A 1 195 ? -17.516 -19.297 -14.422 1 65.81 195 TYR A CA 1
ATOM 1538 C C . TYR A 1 195 ? -17.828 -19.375 -15.906 1 65.81 195 TYR A C 1
ATOM 1540 O O . TYR A 1 195 ? -18.984 -19.609 -16.281 1 65.81 195 TYR A O 1
ATOM 1548 N N . ASN A 1 196 ? -16.719 -19.266 -16.516 1 66.88 196 ASN A N 1
ATOM 1549 C CA . ASN A 1 196 ? -16.984 -19.109 -17.953 1 66.88 196 ASN A CA 1
ATOM 1550 C C . ASN A 1 196 ? -16.594 -20.375 -18.734 1 66.88 196 ASN A C 1
ATOM 1552 O O . ASN A 1 196 ? -17 -20.547 -19.875 1 66.88 196 ASN A O 1
ATOM 1556 N N . ALA A 1 197 ? -15.758 -21.156 -18.109 1 64.69 197 ALA A N 1
ATOM 1557 C CA . ALA A 1 197 ? -15.281 -22.344 -18.828 1 64.69 197 ALA A CA 1
ATOM 1558 C C . ALA A 1 197 ? -15.602 -23.625 -18.047 1 64.69 197 ALA A C 1
ATOM 1560 O O . ALA A 1 197 ? -15.836 -23.578 -16.844 1 64.69 197 ALA A O 1
ATOM 1561 N N . LYS A 1 198 ? -15.875 -24.688 -18.844 1 74.19 198 LYS A N 1
ATOM 1562 C CA . LYS A 1 198 ? -16.062 -26 -18.219 1 74.19 198 LYS A CA 1
ATOM 1563 C C . LYS A 1 198 ? -14.836 -26.875 -18.406 1 74.19 198 LYS A C 1
ATOM 1565 O O . LYS A 1 198 ? -14.359 -27.062 -19.531 1 74.19 198 LYS A O 1
ATOM 1570 N N . PHE A 1 199 ? -14.234 -27.172 -17.328 1 84.31 199 PHE A N 1
ATOM 1571 C CA . PHE A 1 199 ? -13.141 -28.125 -17.297 1 84.31 199 PHE A CA 1
ATOM 1572 C C . PHE A 1 199 ? -13.586 -29.453 -16.688 1 84.31 199 PHE A C 1
ATOM 1574 O O . PHE A 1 199 ? -13.406 -29.672 -15.492 1 84.31 199 PHE A O 1
ATOM 1581 N N . PRO A 1 200 ? -14.047 -30.359 -17.547 1 85 200 PRO A N 1
ATOM 1582 C CA . PRO A 1 200 ? -14.664 -31.578 -17.016 1 85 200 PRO A CA 1
ATOM 1583 C C . PRO A 1 200 ? -13.68 -32.438 -16.234 1 85 200 PRO A C 1
ATOM 1585 O O . PRO A 1 200 ? -14.102 -33.281 -15.43 1 85 200 PRO A O 1
ATOM 1588 N N . TYR A 1 201 ? -12.414 -32.281 -16.484 1 90 201 TYR A N 1
ATOM 1589 C CA . TYR A 1 201 ? -11.406 -33.094 -15.828 1 90 201 TYR A CA 1
ATOM 1590 C C . TYR A 1 201 ? -10.992 -32.469 -14.492 1 90 201 TYR A C 1
ATOM 1592 O O . TYR A 1 201 ? -10.242 -33.094 -13.727 1 90 201 TYR A O 1
ATOM 1600 N N . ALA A 1 202 ? -11.414 -31.281 -14.219 1 92.31 202 ALA A N 1
ATOM 1601 C CA . ALA A 1 202 ? -11.031 -30.609 -12.984 1 92.31 202 ALA A CA 1
ATOM 1602 C C . ALA A 1 202 ? -11.727 -31.234 -11.781 1 92.31 202 ALA A C 1
ATOM 1604 O O . ALA A 1 202 ? -12.898 -31.609 -11.852 1 92.31 202 ALA A O 1
ATOM 1605 N N . THR A 1 203 ? -10.992 -31.406 -10.703 1 94.88 203 THR A N 1
ATOM 1606 C CA . THR A 1 203 ? -11.555 -31.922 -9.453 1 94.88 203 THR A CA 1
ATOM 1607 C C . THR A 1 203 ? -11.68 -30.797 -8.414 1 94.88 203 THR A C 1
ATOM 1609 O O . THR A 1 203 ? -12.484 -30.891 -7.488 1 94.88 203 THR A O 1
ATOM 1612 N N . HIS A 1 204 ? -10.891 -29.797 -8.57 1 94.75 204 HIS A N 1
ATOM 1613 C CA . HIS A 1 204 ? -10.828 -28.656 -7.672 1 94.75 204 HIS A CA 1
ATOM 1614 C C . HIS A 1 204 ? -10.773 -27.344 -8.445 1 94.75 204 HIS A C 1
ATOM 1616 O O . HIS A 1 204 ? -10.562 -27.344 -9.664 1 94.75 204 HIS A O 1
ATOM 1622 N N . PHE A 1 205 ? -11.062 -26.281 -7.812 1 91.94 205 PHE A N 1
ATOM 1623 C CA . PHE A 1 205 ? -10.875 -24.953 -8.367 1 91.94 205 PHE A CA 1
ATOM 1624 C C . PHE A 1 205 ? -10.312 -24 -7.32 1 91.94 205 PHE A C 1
ATOM 1626 O O . PHE A 1 205 ? -10.422 -24.25 -6.121 1 91.94 205 PHE A O 1
ATOM 1633 N N . ARG A 1 206 ? -9.672 -22.922 -7.766 1 94.62 206 ARG A N 1
ATOM 1634 C CA . ARG A 1 206 ? -9 -21.984 -6.875 1 94.62 206 ARG A CA 1
ATOM 1635 C C . ARG A 1 206 ? -9.648 -20.609 -6.926 1 94.62 206 ARG A C 1
ATOM 1637 O O . ARG A 1 206 ? -9.195 -19.734 -7.66 1 94.62 206 ARG A O 1
ATOM 1644 N N . PRO A 1 207 ? -10.664 -20.391 -6.141 1 93.81 207 PRO A N 1
ATOM 1645 C CA . PRO A 1 207 ? -11.266 -19.047 -6.082 1 93.81 207 PRO A CA 1
ATOM 1646 C C . PRO A 1 207 ? -10.406 -18.047 -5.316 1 93.81 207 PRO A C 1
ATOM 1648 O O . PRO A 1 207 ? -9.961 -18.344 -4.203 1 93.81 207 PRO A O 1
ATOM 1651 N N . GLY A 1 208 ? -10.141 -16.938 -5.93 1 94.38 208 GLY A N 1
ATOM 1652 C CA . GLY A 1 208 ? -9.445 -15.812 -5.309 1 94.38 208 GLY A CA 1
ATOM 1653 C C . GLY A 1 208 ? -10.344 -14.609 -5.086 1 94.38 208 GLY A C 1
ATOM 1654 O O . GLY A 1 208 ? -11.094 -14.562 -4.109 1 94.38 208 GLY A O 1
ATOM 1655 N N . ILE A 1 209 ? -10.453 -13.742 -6.117 1 95.5 209 ILE A N 1
ATOM 1656 C CA . ILE A 1 209 ? -11.156 -12.469 -6.004 1 95.5 209 ILE A CA 1
ATOM 1657 C C . ILE A 1 209 ? -12.656 -12.727 -5.836 1 95.5 209 ILE A C 1
ATOM 1659 O O . ILE A 1 209 ? -13.367 -11.906 -5.242 1 95.5 209 ILE A O 1
ATOM 1663 N N . SER A 1 210 ? -13.133 -13.867 -6.309 1 95 210 SER A N 1
ATOM 1664 C CA . SER A 1 210 ? -14.555 -14.188 -6.184 1 95 210 SER A CA 1
ATOM 1665 C C . SER A 1 210 ? -14.961 -14.359 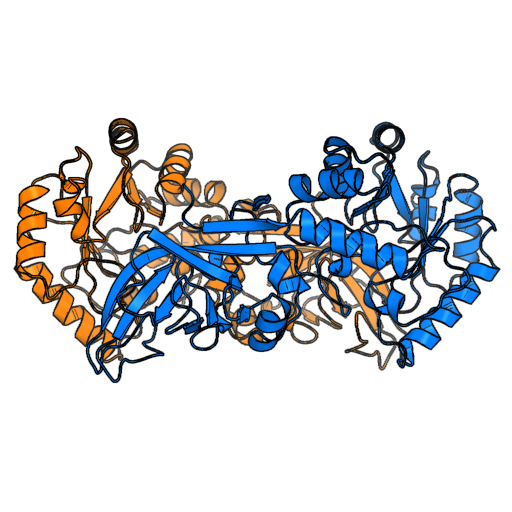-4.723 1 95 210 SER A C 1
ATOM 1667 O O . SER A 1 210 ? -16.078 -14.023 -4.34 1 95 210 SER A O 1
ATOM 1669 N N . LEU A 1 211 ? -14.055 -14.852 -3.936 1 96.56 211 LEU A N 1
ATOM 1670 C CA . LEU A 1 211 ? -14.336 -14.992 -2.51 1 96.56 211 LEU A CA 1
ATOM 1671 C C . LEU A 1 211 ? -14.586 -13.633 -1.869 1 96.56 211 LEU A C 1
ATOM 1673 O O . LEU A 1 211 ? -15.328 -13.531 -0.888 1 96.56 211 LEU A O 1
ATOM 1677 N N . TYR A 1 212 ? -14.031 -12.633 -2.525 1 98.19 212 TYR A N 1
ATOM 1678 C CA . TYR A 1 212 ? -14.016 -11.32 -1.891 1 98.19 212 TYR A CA 1
ATOM 1679 C C . TYR A 1 212 ? -15.016 -10.391 -2.559 1 98.19 212 TYR A C 1
ATOM 1681 O O . TYR A 1 212 ? -15.031 -9.188 -2.285 1 98.19 212 TYR A O 1
ATOM 1689 N N . GLY A 1 213 ? -15.812 -10.914 -3.488 1 97.75 213 GLY A N 1
ATOM 1690 C CA . GLY A 1 213 ? -17.016 -10.195 -3.881 1 97.75 213 GLY A CA 1
ATOM 1691 C C . GLY A 1 213 ? -16.953 -9.656 -5.297 1 97.75 213 GLY A C 1
ATOM 1692 O O . GLY A 1 213 ? -17.797 -8.867 -5.703 1 97.75 213 GLY A O 1
ATOM 1693 N N . TYR A 1 214 ? -15.961 -10.117 -6.074 1 95.94 214 TYR A N 1
ATOM 1694 C CA . TYR A 1 214 ? -15.805 -9.547 -7.406 1 95.94 214 TYR A CA 1
ATOM 1695 C C . TYR A 1 214 ? -15.602 -10.641 -8.453 1 95.94 214 TYR A C 1
ATOM 1697 O O . TYR A 1 214 ? -15.203 -11.758 -8.117 1 95.94 214 TYR A O 1
ATOM 1705 N N . GLY A 1 215 ? -15.844 -10.297 -9.742 1 89.81 215 GLY A N 1
ATOM 1706 C CA . GLY A 1 215 ? -15.508 -11.172 -10.852 1 89.81 215 GLY A CA 1
ATOM 1707 C C . GLY A 1 215 ? -16.703 -11.953 -11.391 1 89.81 215 GLY A C 1
ATOM 1708 O O . GLY A 1 215 ? -16.594 -12.641 -12.398 1 89.81 215 GLY A O 1
ATOM 1709 N N . TYR A 1 216 ? -17.812 -11.914 -10.672 1 89.44 216 TYR A N 1
ATOM 1710 C CA . TYR A 1 216 ? -19.016 -12.625 -11.102 1 89.44 216 TYR A CA 1
ATOM 1711 C C . TYR A 1 216 ? -20.266 -11.977 -10.523 1 89.44 216 TYR A C 1
ATOM 1713 O O . TYR A 1 216 ? -20.266 -11.539 -9.367 1 89.44 216 TYR A O 1
ATOM 1721 N N . PRO A 1 217 ? -21.312 -12.016 -11.312 1 91.25 217 PRO A N 1
ATOM 1722 C CA . PRO A 1 217 ? -22.562 -11.43 -10.805 1 91.25 217 PRO A CA 1
ATOM 1723 C C . PRO A 1 217 ? -23.078 -12.133 -9.555 1 91.25 217 PRO A C 1
ATOM 1725 O O . PRO A 1 217 ? -23 -13.359 -9.461 1 91.25 217 PRO A O 1
ATOM 1728 N N . GLY A 1 218 ? -23.562 -11.383 -8.648 1 94.81 218 GLY A N 1
ATOM 1729 C CA . GLY A 1 218 ? -24.172 -11.945 -7.453 1 94.81 218 GLY A CA 1
ATOM 1730 C C . GLY A 1 218 ? -23.234 -11.969 -6.262 1 94.81 218 GLY A C 1
ATOM 1731 O O . GLY A 1 218 ? -23.672 -12.062 -5.117 1 94.81 218 GLY A O 1
ATOM 1732 N N . LEU A 1 219 ? -21.984 -11.93 -6.547 1 97 219 LEU A N 1
ATOM 1733 C CA . LEU A 1 219 ? -21.016 -11.859 -5.453 1 97 219 LEU A CA 1
ATOM 1734 C C . LEU A 1 219 ? -21.125 -10.523 -4.727 1 97 219 LEU A C 1
ATOM 1736 O O . LEU A 1 219 ? -21.453 -9.508 -5.34 1 97 219 LEU A O 1
ATOM 1740 N N . LYS A 1 220 ? -20.875 -10.547 -3.453 1 98.56 220 LYS A N 1
ATOM 1741 C CA . LYS A 1 220 ? -20.984 -9.352 -2.629 1 98.56 220 LYS A CA 1
ATOM 1742 C C . LYS A 1 220 ? -19.641 -8.922 -2.074 1 98.56 220 LYS A C 1
ATOM 1744 O O . LYS A 1 220 ? -18.938 -9.727 -1.447 1 98.56 220 LYS A O 1
ATOM 1749 N N . PRO A 1 221 ? -19.281 -7.645 -2.295 1 98.81 221 PRO A N 1
ATOM 1750 C CA . PRO A 1 221 ? -18 -7.164 -1.759 1 98.81 221 PRO A CA 1
ATOM 1751 C C . PRO A 1 221 ? -17.891 -7.359 -0.249 1 98.81 221 PRO A C 1
ATOM 1753 O O . PRO A 1 221 ? -18.828 -7.062 0.49 1 98.81 221 PRO A O 1
ATOM 1756 N N . VAL A 1 222 ? -16.719 -7.812 0.193 1 98.88 222 VAL A N 1
ATOM 1757 C CA . VAL A 1 222 ? -16.547 -8.266 1.568 1 98.88 222 VAL A CA 1
ATOM 1758 C C . VAL A 1 222 ? -15.906 -7.152 2.402 1 98.88 222 VAL A C 1
ATOM 1760 O O . VAL A 1 222 ? -16.125 -7.074 3.613 1 98.88 222 VAL A O 1
ATOM 1763 N N . LEU A 1 223 ? -15.148 -6.238 1.803 1 98.88 223 LEU A N 1
ATOM 1764 C CA . LEU A 1 223 ? -14.398 -5.238 2.551 1 98.88 223 LEU A CA 1
ATOM 1765 C C . LEU A 1 223 ? -14.961 -3.84 2.314 1 98.88 223 LEU A C 1
ATOM 1767 O O . LEU A 1 223 ? -15.242 -3.463 1.175 1 98.88 223 LEU A O 1
ATOM 1771 N N . SER A 1 224 ? -15.188 -3.104 3.348 1 98.81 224 SER A N 1
ATOM 1772 C CA . SER A 1 224 ? -15.508 -1.682 3.32 1 98.81 224 SER A CA 1
ATOM 1773 C C . SER A 1 224 ? -14.438 -0.855 4.02 1 98.81 224 SER A C 1
ATOM 1775 O O . SER A 1 224 ? -13.852 -1.296 5.016 1 98.81 224 SER A O 1
ATOM 1777 N N . LEU A 1 225 ? -14.117 0.269 3.5 1 98.88 225 LEU A N 1
ATOM 1778 C CA . LEU A 1 225 ? -13.203 1.223 4.113 1 98.88 225 LEU A CA 1
ATOM 1779 C C . LEU A 1 225 ? -13.953 2.438 4.645 1 98.88 225 LEU A C 1
ATOM 1781 O O . LEU A 1 225 ? -14.68 3.1 3.898 1 98.88 225 LEU A O 1
ATOM 1785 N N . LYS A 1 226 ? -13.789 2.734 5.895 1 98.81 226 LYS A N 1
ATOM 1786 C CA . LYS A 1 226 ? -14.539 3.801 6.551 1 98.81 226 LYS A CA 1
ATOM 1787 C C . LYS A 1 226 ? -13.617 4.699 7.363 1 98.81 226 LYS A C 1
ATOM 1789 O O . LYS A 1 226 ? -12.5 4.305 7.703 1 98.81 226 LYS A O 1
ATOM 1794 N N . ALA A 1 227 ? -14.07 5.859 7.586 1 98.69 227 ALA A N 1
ATOM 1795 C CA . ALA A 1 227 ? -13.367 6.828 8.422 1 98.69 227 ALA A CA 1
ATOM 1796 C C . ALA A 1 227 ? -14.344 7.781 9.102 1 98.69 227 ALA A C 1
ATOM 1798 O O . ALA A 1 227 ? -15.547 7.766 8.805 1 98.69 227 ALA A O 1
ATOM 1799 N N . ARG A 1 228 ? -13.852 8.547 10.008 1 98.56 228 ARG A N 1
ATOM 1800 C CA . ARG A 1 228 ? -14.641 9.594 10.656 1 98.56 228 ARG A CA 1
ATOM 1801 C C . ARG A 1 228 ? -14.148 10.977 10.266 1 98.56 228 ARG A C 1
ATOM 1803 O O . ARG A 1 228 ? -12.953 11.188 10.078 1 98.56 228 ARG A O 1
ATOM 1810 N N . VAL A 1 229 ? -15.109 11.852 10.172 1 98.44 229 VAL A N 1
ATOM 1811 C CA . VAL A 1 229 ? -14.742 13.25 9.945 1 98.44 229 VAL A CA 1
ATOM 1812 C C . VAL A 1 229 ? -13.922 13.766 11.125 1 98.44 229 VAL A C 1
ATOM 1814 O O . VAL A 1 229 ? -14.305 13.578 12.281 1 98.44 229 VAL A O 1
ATOM 1817 N N . ILE A 1 230 ? -12.781 14.484 10.789 1 97.56 230 ILE A N 1
ATOM 1818 C C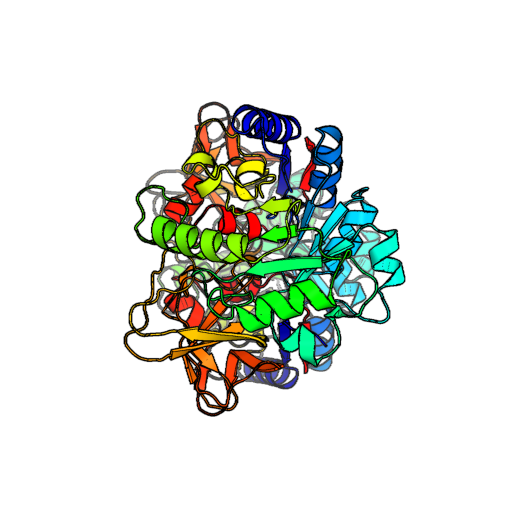A . ILE A 1 230 ? -11.961 14.961 11.891 1 97.56 230 ILE A CA 1
ATOM 1819 C C . ILE A 1 230 ? -11.805 16.484 11.805 1 97.56 230 ILE A C 1
ATOM 1821 O O . ILE A 1 230 ? -11.414 17.125 12.781 1 97.56 230 ILE A O 1
ATOM 1825 N N . HIS A 1 231 ? -12.086 17.078 10.656 1 97.75 231 HIS A N 1
ATOM 1826 C CA . HIS A 1 231 ? -12.055 18.531 10.492 1 97.75 231 HIS A CA 1
ATOM 1827 C C . HIS A 1 231 ? -13.203 19 9.617 1 97.75 231 HIS A C 1
ATOM 1829 O O . HIS A 1 231 ? -13.727 18.25 8.797 1 97.75 231 HIS A O 1
ATOM 1835 N N . GLU A 1 232 ? -13.609 20.203 9.812 1 97 232 GLU A N 1
ATOM 1836 C CA . GLU A 1 232 ? -14.578 20.922 9 1 97 232 GLU A CA 1
ATOM 1837 C C . GLU A 1 232 ? -14.062 22.312 8.633 1 97 232 GLU A C 1
ATOM 1839 O O . GLU A 1 232 ? -13.438 22.984 9.453 1 97 232 GLU A O 1
ATOM 1844 N N . HIS A 1 233 ? -14.352 22.703 7.434 1 96.56 233 HIS A N 1
ATOM 1845 C CA . HIS A 1 233 ? -14.023 24.031 6.961 1 96.56 233 HIS A CA 1
ATOM 1846 C C . HIS A 1 233 ? -15.141 24.594 6.09 1 96.56 233 HIS A C 1
ATOM 1848 O O . HIS A 1 233 ? -15.891 23.844 5.465 1 96.56 233 HIS A O 1
ATOM 1854 N N . ILE A 1 234 ? -15.273 25.891 6.137 1 96 234 ILE A N 1
ATOM 1855 C CA . ILE A 1 234 ? -16.141 26.594 5.203 1 96 234 ILE A CA 1
ATOM 1856 C C . ILE A 1 234 ? -15.305 27.422 4.238 1 96 234 ILE A C 1
ATOM 1858 O O . ILE A 1 234 ? -14.508 28.266 4.668 1 96 234 ILE A O 1
ATOM 1862 N N . LEU A 1 235 ? -15.508 27.156 2.988 1 97.25 235 LEU A N 1
ATOM 1863 C CA . LEU A 1 235 ? -14.781 27.906 1.963 1 97.25 235 LEU A CA 1
ATOM 1864 C C . LEU A 1 235 ? -15.68 28.969 1.338 1 97.25 235 LEU A C 1
ATOM 1866 O O . LEU A 1 235 ? -16.859 28.719 1.057 1 97.25 235 LEU A O 1
ATOM 1870 N N . GLU A 1 236 ? -15.117 30.141 1.245 1 95.88 236 GLU A N 1
ATOM 1871 C CA . GLU A 1 236 ? -15.805 31.219 0.522 1 95.88 236 GLU A CA 1
ATOM 1872 C C . GLU A 1 236 ? -15.562 31.109 -0.981 1 95.88 236 GLU A C 1
ATOM 1874 O O . GLU A 1 236 ? -14.586 30.484 -1.416 1 95.88 236 GLU A O 1
ATOM 1879 N N . PRO A 1 237 ? -16.484 31.734 -1.738 1 97.12 237 PRO A N 1
ATOM 1880 C CA . PRO A 1 237 ? -16.25 31.719 -3.186 1 97.12 237 PRO A CA 1
ATOM 1881 C C . PRO A 1 237 ? -14.859 32.219 -3.568 1 97.12 237 PRO A C 1
ATOM 1883 O O . PRO A 1 237 ? -14.391 33.219 -3.023 1 97.12 237 PRO A O 1
ATOM 1886 N N . GLY A 1 238 ? -14.203 31.453 -4.438 1 94.75 238 GLY A N 1
ATOM 1887 C CA . GLY A 1 238 ? -12.883 31.828 -4.898 1 94.75 238 GLY A CA 1
ATOM 1888 C C . GLY A 1 238 ? -11.766 31.094 -4.184 1 94.75 238 GLY A C 1
ATOM 1889 O O . GLY A 1 238 ? -10.656 30.969 -4.711 1 94.75 238 GLY A O 1
ATOM 1890 N N . GLU A 1 239 ? -11.992 30.578 -3.029 1 94.5 239 GLU A N 1
ATOM 1891 C CA . GLU A 1 239 ? -10.961 29.891 -2.26 1 94.5 239 GLU A CA 1
ATOM 1892 C C . GLU A 1 239 ? -10.68 28.5 -2.842 1 94.5 239 GLU A C 1
ATOM 1894 O O . GLU A 1 239 ? -11.594 27.812 -3.289 1 94.5 239 GLU A O 1
ATOM 1899 N N . GLY A 1 240 ? -9.391 28.172 -2.836 1 94.56 240 GLY A N 1
ATOM 1900 C CA . GLY A 1 240 ? -8.969 26.859 -3.275 1 94.56 240 GLY A CA 1
ATOM 1901 C C . GLY A 1 240 ? -8.875 25.859 -2.143 1 94.56 240 GLY A C 1
ATOM 1902 O O . GLY A 1 240 ? -9.008 26.219 -0.971 1 94.56 240 GLY A O 1
ATOM 1903 N N . LEU A 1 241 ? -8.672 24.625 -2.539 1 95.94 241 LEU A N 1
ATOM 1904 C CA . LEU A 1 241 ? -8.648 23.531 -1.565 1 95.94 241 LEU A CA 1
ATOM 1905 C C . LEU A 1 241 ? -7.488 22.594 -1.841 1 95.94 241 LEU A C 1
ATOM 1907 O O . LEU A 1 241 ? -7.262 22.188 -2.988 1 95.94 241 LEU A O 1
ATOM 1911 N N . SER A 1 242 ? -6.777 22.203 -0.756 1 95.19 242 SER A N 1
ATOM 1912 C CA . SER A 1 242 ? -5.734 21.188 -0.804 1 95.19 242 SER A CA 1
ATOM 1913 C C . SER A 1 242 ? -4.594 21.594 -1.725 1 95.19 242 SER A C 1
ATOM 1915 O O . SER A 1 242 ? -4.434 22.781 -2.021 1 95.19 242 SER A O 1
ATOM 1917 N N . TYR A 1 243 ? -3.725 20.703 -2.043 1 92.81 243 TYR A N 1
ATOM 1918 C CA . TYR A 1 243 ? -2.531 20.984 -2.834 1 92.81 243 TYR A CA 1
ATOM 1919 C C . TYR A 1 243 ? -2.906 21.484 -4.227 1 92.81 243 TYR A C 1
ATOM 1921 O O . TYR A 1 243 ? -3.771 20.906 -4.887 1 92.81 243 TYR A O 1
ATOM 1929 N N . GLY A 1 244 ? -2.295 22.531 -4.57 1 89.94 244 GLY A N 1
ATOM 1930 C CA . GLY A 1 244 ? -2.393 23.016 -5.934 1 89.94 244 GLY A CA 1
ATOM 1931 C C . GLY A 1 244 ? -3.719 23.703 -6.227 1 89.94 244 GLY A C 1
ATOM 1932 O O . GLY A 1 244 ? -3.908 24.266 -7.309 1 89.94 244 GLY A O 1
ATOM 1933 N N . TRP A 1 245 ? -4.633 23.656 -5.266 1 93.81 245 TRP A N 1
ATOM 1934 C CA . TRP A 1 245 ? -5.953 24.234 -5.461 1 93.81 245 TRP A CA 1
ATOM 1935 C C . TRP A 1 245 ? -6.582 23.75 -6.762 1 93.81 245 TRP A C 1
ATOM 1937 O O . TRP A 1 245 ? -7.062 24.547 -7.566 1 93.81 245 TRP A O 1
ATOM 1947 N N . THR A 1 246 ? -6.504 22.438 -6.945 1 95.25 246 THR A N 1
ATOM 1948 C CA . THR A 1 246 ? -7.047 21.828 -8.156 1 95.25 246 THR A CA 1
ATOM 1949 C C . THR A 1 246 ? -8.57 21.906 -8.172 1 95.25 246 THR A C 1
ATOM 1951 O O . THR A 1 246 ? -9.203 21.594 -9.18 1 95.25 246 THR A O 1
ATOM 1954 N N . TRP A 1 247 ? -9.117 22.312 -7.066 1 96.62 247 TRP A N 1
ATOM 1955 C CA . TRP A 1 247 ? -10.539 22.609 -6.891 1 96.62 247 TRP A CA 1
ATOM 1956 C C . TRP A 1 247 ? -10.727 23.969 -6.23 1 96.62 247 TRP A C 1
ATOM 1958 O O . TRP A 1 247 ? -9.969 24.344 -5.336 1 96.62 247 TRP A O 1
ATOM 1968 N N . ARG A 1 248 ? -11.82 24.672 -6.613 1 96.75 248 ARG A N 1
ATOM 1969 C CA . ARG A 1 248 ? -12.125 25.984 -6.047 1 96.75 248 ARG A CA 1
ATOM 1970 C C . ARG A 1 248 ? -13.625 26.141 -5.793 1 96.75 248 ARG A C 1
ATOM 1972 O O . ARG A 1 248 ? -14.445 25.703 -6.605 1 96.75 248 ARG A O 1
ATOM 1979 N N . ALA A 1 249 ? -13.906 26.797 -4.715 1 97.75 249 ALA A N 1
ATOM 1980 C CA . ALA A 1 249 ? -15.305 27.031 -4.367 1 97.75 249 ALA A CA 1
ATOM 1981 C C . ALA A 1 249 ? -15.914 28.125 -5.242 1 97.75 249 ALA A C 1
ATOM 1983 O O . ALA A 1 249 ? -15.297 29.172 -5.445 1 97.75 249 ALA A O 1
ATOM 1984 N N . THR A 1 250 ? -17.109 27.891 -5.727 1 97.81 250 THR A N 1
ATOM 1985 C CA . THR A 1 250 ? -17.844 28.906 -6.473 1 97.81 250 THR A CA 1
ATOM 1986 C C . THR A 1 250 ? -18.969 29.5 -5.621 1 97.81 250 THR A C 1
ATOM 1988 O O . THR A 1 250 ? -19.547 30.516 -5.98 1 97.81 250 THR A O 1
ATOM 1991 N N . GLU A 1 251 ? -19.312 28.906 -4.578 1 97.88 251 GLU A N 1
ATOM 1992 C CA . GLU A 1 251 ? -20.266 29.281 -3.539 1 97.88 251 GLU A CA 1
ATOM 1993 C C . GLU A 1 251 ? -19.781 28.859 -2.158 1 97.88 251 GLU A C 1
ATOM 1995 O O . GLU A 1 251 ? -18.812 28.094 -2.045 1 97.88 251 GLU A O 1
ATOM 2000 N N . PRO A 1 252 ? -20.406 29.484 -1.158 1 97.62 252 PRO A N 1
ATOM 2001 C CA . PRO A 1 252 ? -20.016 28.984 0.161 1 97.62 252 PRO A CA 1
ATOM 2002 C C . PRO A 1 252 ? -20.125 27.469 0.271 1 97.62 252 PRO A C 1
ATOM 2004 O O . PRO A 1 252 ? -21.188 26.906 -0.033 1 97.62 252 PRO A O 1
ATOM 2007 N N . THR A 1 253 ? -19.031 26.828 0.644 1 98.19 253 THR A N 1
ATOM 2008 C CA . THR A 1 253 ? -18.969 25.359 0.596 1 98.19 253 THR A CA 1
ATOM 2009 C C . THR A 1 253 ? -18.484 24.797 1.93 1 98.19 253 THR A C 1
ATOM 2011 O O . THR A 1 253 ? -17.453 25.234 2.459 1 98.19 253 THR A O 1
ATOM 2014 N N . HIS A 1 254 ? -19.266 23.859 2.477 1 98.38 254 HIS A N 1
ATOM 2015 C CA . HIS A 1 254 ? -18.875 23.109 3.662 1 98.38 254 HIS A CA 1
ATOM 2016 C C . HIS A 1 254 ? -18.031 21.906 3.287 1 98.38 254 HIS A C 1
ATOM 2018 O O . HIS A 1 254 ? -18.453 21.062 2.484 1 98.38 254 HIS A O 1
ATOM 2024 N N . VAL A 1 255 ? -16.828 21.844 3.867 1 98.56 255 VAL A N 1
ATOM 2025 C CA . VAL A 1 255 ? -15.867 20.797 3.549 1 98.56 255 VAL A CA 1
ATOM 2026 C C . VAL A 1 255 ? -15.57 19.969 4.797 1 98.56 255 VAL A C 1
ATOM 2028 O O . VAL A 1 255 ? -15.328 20.516 5.875 1 98.56 255 VAL A O 1
ATOM 2031 N N . VAL A 1 256 ? -15.609 18.656 4.633 1 98.69 256 VAL A N 1
ATOM 2032 C CA . VAL A 1 256 ? -15.195 17.781 5.723 1 98.69 256 VAL A CA 1
ATOM 2033 C C . VAL A 1 256 ? -13.938 17.016 5.324 1 98.69 256 VAL A C 1
ATOM 2035 O O . VAL A 1 256 ? -13.75 16.688 4.148 1 98.69 256 VAL A O 1
ATOM 2038 N N . THR A 1 257 ? -13.094 16.766 6.285 1 98.69 257 THR A N 1
ATOM 2039 C CA . THR A 1 257 ? -11.836 16.062 6.078 1 98.69 257 THR A CA 1
ATOM 2040 C C . THR A 1 257 ? -11.82 14.75 6.855 1 98.69 257 THR A C 1
ATOM 2042 O O . THR A 1 257 ? -12.195 14.711 8.031 1 98.69 257 THR A O 1
ATOM 2045 N N . VAL A 1 258 ? -11.438 13.68 6.203 1 98.75 258 VAL A N 1
ATOM 2046 C CA . VAL A 1 258 ? -11.242 12.398 6.875 1 98.75 258 VAL A CA 1
ATOM 2047 C C . VAL A 1 258 ? -9.766 12.023 6.852 1 98.75 258 VAL A C 1
ATOM 2049 O O . VAL A 1 258 ? -9.031 12.43 5.945 1 98.75 258 VAL A O 1
ATOM 2052 N N . PRO A 1 259 ? -9.312 11.266 7.852 1 98.31 259 PRO A N 1
ATOM 2053 C CA . PRO A 1 259 ? -7.887 10.953 7.992 1 98.31 259 PRO A CA 1
ATOM 2054 C C . PRO A 1 259 ? -7.473 9.711 7.207 1 98.31 259 PRO A C 1
ATOM 2056 O O . PRO A 1 259 ? -6.832 8.812 7.758 1 98.31 259 PRO A O 1
ATOM 2059 N N . VAL A 1 260 ? -7.766 9.664 5.945 1 98.62 260 VAL A N 1
ATOM 2060 C CA . VAL A 1 260 ? -7.355 8.641 4.992 1 98.62 260 VAL A CA 1
ATOM 2061 C C . VAL A 1 260 ? -6.773 9.297 3.742 1 98.62 260 VAL A C 1
ATOM 2063 O O . VAL A 1 260 ? -7.352 10.242 3.209 1 98.62 260 VAL A O 1
ATOM 2066 N N . GLY A 1 261 ? -5.672 8.859 3.342 1 98.62 261 GLY A N 1
ATOM 2067 C CA . GLY A 1 261 ? -5.031 9.336 2.127 1 98.62 261 GLY A CA 1
ATOM 2068 C C . GLY A 1 261 ? -4.285 8.258 1.377 1 98.62 261 GLY A C 1
ATOM 2069 O O . GLY A 1 261 ? -4.492 7.062 1.623 1 98.62 261 GLY A O 1
ATOM 2070 N N . TYR A 1 262 ? -3.443 8.734 0.425 1 98.62 262 TYR A N 1
ATOM 2071 C CA . TYR A 1 262 ? -2.785 7.73 -0.41 1 98.62 262 TYR A CA 1
ATOM 2072 C C . TYR A 1 262 ? -1.769 6.934 0.396 1 98.62 262 TYR A C 1
ATOM 2074 O O . TYR A 1 262 ? -1.397 5.82 0.01 1 98.62 262 TYR A O 1
ATOM 2082 N N . GLY A 1 263 ? -1.317 7.402 1.55 1 98.19 263 GLY A N 1
ATOM 2083 C CA . GLY A 1 263 ? -0.48 6.621 2.443 1 98.19 263 GLY A CA 1
ATOM 2084 C C . GLY A 1 263 ? -1.21 5.445 3.064 1 98.19 263 GLY A C 1
ATOM 2085 O O . GLY A 1 263 ? -0.58 4.523 3.59 1 98.19 263 GLY A O 1
ATOM 2086 N N . ASP A 1 264 ? -2.523 5.523 2.986 1 98 264 ASP A N 1
ATOM 2087 C CA . ASP A 1 264 ? -3.363 4.449 3.506 1 98 264 ASP A CA 1
ATOM 2088 C C . ASP A 1 264 ? -3.871 3.553 2.379 1 98 264 ASP A C 1
ATOM 2090 O O . ASP A 1 264 ? -4.598 2.586 2.625 1 98 264 ASP A O 1
ATOM 2094 N N . GLY A 1 265 ? -3.502 3.891 1.196 1 98.12 265 GLY A N 1
ATOM 2095 C CA . GLY A 1 265 ? -3.924 3.09 0.057 1 98.12 265 GLY A CA 1
ATOM 2096 C C . GLY A 1 265 ? -5.074 3.711 -0.715 1 98.12 265 GLY A C 1
ATOM 2097 O O . GLY A 1 265 ? -5.582 3.111 -1.664 1 98.12 265 GLY A O 1
ATOM 2098 N N . TYR A 1 266 ? -5.602 4.891 -0.318 1 98.75 266 TYR A N 1
ATOM 2099 C CA . TYR A 1 266 ? -6.637 5.617 -1.043 1 98.75 266 TYR A CA 1
ATOM 2100 C C . TYR A 1 266 ? -6.035 6.469 -2.15 1 98.75 266 TYR A C 1
ATOM 2102 O O . TYR A 1 266 ? -5.598 7.598 -1.907 1 98.75 266 TYR A O 1
ATOM 2110 N N . ASN A 1 267 ? -6.094 6.012 -3.336 1 98.75 267 ASN A N 1
ATOM 2111 C CA . ASN A 1 267 ? -5.289 6.43 -4.477 1 98.75 267 ASN A CA 1
ATOM 2112 C C . ASN A 1 267 ? -5.441 7.922 -4.754 1 98.75 267 ASN A C 1
ATOM 2114 O O . ASN A 1 267 ? -6.555 8.453 -4.742 1 98.75 267 ASN A O 1
ATOM 2118 N N . ARG A 1 268 ? -4.332 8.578 -5.051 1 98.69 268 ARG A N 1
ATOM 2119 C CA . ARG A 1 268 ? -4.293 10.016 -5.328 1 98.69 268 ARG A CA 1
ATOM 2120 C C . ARG A 1 268 ? -5.121 10.352 -6.562 1 98.69 268 ARG A C 1
ATOM 2122 O O . ARG A 1 268 ? -5.688 11.445 -6.656 1 98.69 268 ARG A O 1
ATOM 2129 N N . LYS A 1 269 ? -5.266 9.453 -7.504 1 98.56 269 LYS A N 1
ATOM 2130 C CA . LYS A 1 269 ? -5.984 9.672 -8.758 1 98.56 269 LYS A CA 1
ATOM 2131 C C . LYS A 1 269 ? -7.484 9.797 -8.516 1 98.56 269 LYS A C 1
ATOM 2133 O O . LYS A 1 269 ? -8.234 10.164 -9.422 1 98.56 269 LYS A O 1
ATOM 2138 N N . LEU A 1 270 ? -7.902 9.547 -7.34 1 98.81 270 LEU A N 1
ATOM 2139 C CA . LEU A 1 270 ? -9.305 9.711 -6.992 1 98.81 270 LEU A CA 1
ATOM 2140 C C . LEU A 1 270 ? -9.648 11.18 -6.781 1 98.81 270 LEU A C 1
ATOM 2142 O O . LEU A 1 270 ? -10.82 11.531 -6.617 1 98.81 270 LEU A O 1
ATOM 2146 N N . SER A 1 271 ? -8.664 12.047 -6.828 1 98.81 271 SER A N 1
ATOM 2147 C CA . SER A 1 271 ? -8.828 13.484 -6.594 1 98.81 271 SER A CA 1
ATOM 2148 C C . SER A 1 271 ? -9.898 14.07 -7.508 1 98.81 271 SER A C 1
ATOM 2150 O O . SER A 1 271 ? -9.828 13.93 -8.734 1 98.81 271 SER A O 1
ATOM 2152 N N . ASN A 1 272 ? -10.867 14.672 -6.922 1 98.81 272 ASN A N 1
ATOM 2153 C CA . ASN A 1 272 ? -11.961 15.375 -7.586 1 98.81 272 ASN A CA 1
ATOM 2154 C C . ASN A 1 272 ? -12.859 14.406 -8.359 1 98.81 272 ASN A C 1
ATOM 2156 O O . ASN A 1 272 ? -13.586 14.82 -9.266 1 98.81 272 ASN A O 1
ATOM 2160 N N . LYS A 1 273 ? -12.82 13.078 -8.109 1 98.69 273 LYS A N 1
ATOM 2161 C CA . LYS A 1 273 ? -13.562 12.102 -8.898 1 98.69 273 LYS A CA 1
ATOM 2162 C C . LYS A 1 273 ? -14.383 11.18 -8.008 1 98.69 273 LYS A C 1
ATOM 2164 O O . LYS A 1 273 ? -15.516 10.828 -8.344 1 98.69 273 LYS A O 1
ATOM 2169 N N . ALA A 1 274 ? -13.867 10.836 -6.852 1 98.69 274 ALA A N 1
ATOM 2170 C CA . ALA A 1 274 ? -14.461 9.805 -6.004 1 98.69 274 ALA A CA 1
ATOM 2171 C C . ALA A 1 274 ? -15.742 10.305 -5.34 1 98.69 274 ALA A C 1
ATOM 2173 O O . ALA A 1 274 ? -15.977 11.516 -5.258 1 98.69 274 ALA A O 1
ATOM 2174 N N . ILE A 1 275 ? -16.531 9.344 -4.965 1 98.44 275 ILE A N 1
ATOM 2175 C CA . ILE A 1 275 ? -17.703 9.617 -4.121 1 98.44 275 ILE A CA 1
ATOM 2176 C C . ILE A 1 275 ? -17.609 8.797 -2.834 1 98.44 275 ILE A C 1
ATOM 2178 O O . ILE A 1 275 ? -16.859 7.816 -2.77 1 98.44 275 ILE A O 1
ATOM 2182 N N . ALA A 1 276 ? -18.281 9.211 -1.825 1 98.69 276 ALA A N 1
ATOM 2183 C CA . ALA A 1 276 ? -18.344 8.523 -0.535 1 98.69 276 ALA A CA 1
ATOM 2184 C C . ALA A 1 276 ? -19.766 8.586 0.04 1 98.69 276 ALA A C 1
ATOM 2186 O O . ALA A 1 276 ? -20.625 9.281 -0.5 1 98.69 276 ALA A O 1
ATOM 2187 N N . GLY A 1 277 ? -19.969 7.766 1.04 1 98.62 277 GLY A N 1
ATOM 2188 C CA . GLY A 1 277 ? -21.281 7.742 1.682 1 98.62 277 GLY A CA 1
ATOM 2189 C C . GLY A 1 277 ? -21.266 8.344 3.074 1 98.62 277 GLY A C 1
ATOM 2190 O O . GLY A 1 277 ? -20.281 8.227 3.799 1 98.62 277 GLY A O 1
ATOM 2191 N N . SER A 1 278 ? -22.344 8.969 3.465 1 97.88 278 SER A N 1
ATOM 2192 C CA . SER A 1 278 ? -22.578 9.492 4.809 1 97.88 278 SER A CA 1
ATOM 2193 C C . SER A 1 278 ? -24.031 9.367 5.215 1 97.88 278 SER A C 1
ATOM 2195 O O . SER A 1 278 ? -24.859 8.883 4.438 1 97.88 278 SER A O 1
ATOM 2197 N N . LYS A 1 279 ? -24.328 9.742 6.418 1 97.12 279 LYS A N 1
ATOM 2198 C CA . LYS A 1 279 ? -25.719 9.773 6.867 1 97.12 279 LYS A CA 1
ATOM 2199 C C . LYS A 1 279 ? -26.562 10.719 6 1 97.12 279 LYS A C 1
ATOM 2201 O O . LYS A 1 279 ? -27.781 10.617 5.977 1 97.12 279 LYS A O 1
ATOM 2206 N N . ALA A 1 280 ? -25.953 11.641 5.27 1 96.38 280 ALA A N 1
ATOM 2207 C CA . ALA A 1 280 ? -26.641 12.602 4.414 1 96.38 280 ALA A CA 1
ATOM 2208 C C . ALA A 1 280 ? -26.672 12.117 2.967 1 96.38 280 ALA A C 1
ATOM 2210 O O . ALA A 1 280 ? -27.125 12.844 2.074 1 96.38 280 ALA A O 1
ATOM 2211 N N . GLY A 1 281 ? -26.188 10.914 2.77 1 96.31 281 GLY A N 1
ATOM 2212 C CA . GLY A 1 281 ? -26.125 10.398 1.409 1 96.31 281 GLY A CA 1
ATOM 2213 C C . GLY A 1 281 ? -24.75 10.523 0.78 1 96.31 281 GLY A C 1
ATOM 2214 O O . GLY A 1 281 ? -23.734 10.367 1.46 1 96.31 281 GLY A O 1
ATOM 2215 N N . ASN A 1 282 ? -24.75 10.805 -0.554 1 97.31 282 ASN A N 1
ATOM 2216 C CA . ASN A 1 282 ? -23.5 10.859 -1.315 1 97.31 282 ASN A CA 1
ATOM 2217 C C . ASN A 1 282 ? -22.719 12.141 -1.023 1 97.31 282 ASN A C 1
ATOM 2219 O O . ASN A 1 282 ? -23.312 13.219 -0.897 1 97.31 282 ASN A O 1
ATOM 2223 N N . LEU A 1 283 ? -21.5 11.953 -0.885 1 98.38 283 LEU A N 1
ATOM 2224 C CA . LEU A 1 283 ? -20.562 13.078 -0.823 1 98.38 283 LEU A CA 1
ATOM 2225 C C . LEU A 1 283 ? -19.594 13.055 -2.004 1 98.38 283 LEU A C 1
ATOM 2227 O O . LEU A 1 283 ? -19.125 11.984 -2.402 1 98.38 283 LEU A O 1
ATOM 2231 N N . GLN A 1 284 ? -19.25 14.188 -2.531 1 98.56 284 GLN A N 1
ATOM 2232 C CA . GLN A 1 284 ? -18.266 14.312 -3.611 1 98.56 284 GLN A CA 1
ATOM 2233 C C . GLN A 1 284 ? -16.875 14.617 -3.066 1 98.56 284 GLN A C 1
ATOM 2235 O O . GLN A 1 284 ? -16.703 15.523 -2.25 1 98.56 284 GLN A O 1
ATOM 2240 N N . GLN A 1 285 ? -15.938 13.828 -3.506 1 98.88 285 GLN A N 1
ATOM 2241 C CA . GLN A 1 285 ? -14.555 14.156 -3.17 1 98.88 285 GLN A CA 1
ATOM 2242 C C . GLN A 1 285 ? -14.086 15.398 -3.914 1 98.88 285 GLN A C 1
ATOM 2244 O O . GLN A 1 285 ? -14.297 15.523 -5.121 1 98.88 285 GLN A O 1
ATOM 2249 N N . ILE A 1 286 ? -13.492 16.375 -3.182 1 98.81 286 ILE A N 1
ATOM 2250 C CA . ILE A 1 286 ? -13.008 17.609 -3.775 1 98.81 286 ILE A CA 1
ATOM 2251 C C . ILE A 1 286 ? -11.594 17.906 -3.281 1 98.81 286 ILE A C 1
ATOM 2253 O O . ILE A 1 286 ? -11.266 17.641 -2.123 1 98.81 286 ILE A O 1
ATOM 2257 N N . GLY A 1 287 ? -10.734 18.562 -4.199 1 98.06 287 GLY A N 1
ATOM 2258 C CA . GLY A 1 287 ? -9.336 18.797 -3.863 1 98.06 287 GLY A CA 1
ATOM 2259 C C . GLY A 1 287 ? -8.469 17.562 -4.027 1 98.06 287 GLY A C 1
ATOM 2260 O O . GLY A 1 287 ? -8.977 16.453 -4.203 1 98.06 287 GLY A O 1
ATOM 2261 N N . THR A 1 288 ? -7.207 17.766 -3.912 1 97.75 288 THR A N 1
ATOM 2262 C CA . THR A 1 288 ? -6.234 16.688 -4.094 1 97.75 288 THR A CA 1
ATOM 2263 C C . THR A 1 288 ? -6.227 15.758 -2.893 1 97.75 288 THR A C 1
ATOM 2265 O O . THR A 1 288 ? -6.18 16.203 -1.746 1 97.75 288 THR A O 1
ATOM 2268 N N . VAL A 1 289 ? -6.348 14.438 -3.164 1 98.62 289 VAL A N 1
ATOM 2269 C CA . VAL A 1 289 ? -6.105 13.445 -2.121 1 98.62 289 VAL A CA 1
ATOM 2270 C C . VAL A 1 289 ? -4.668 13.555 -1.625 1 98.62 289 VAL A C 1
ATOM 2272 O O . VAL A 1 289 ? -3.727 13.523 -2.422 1 98.62 289 VAL A O 1
ATOM 2275 N N . THR A 1 290 ? -4.484 13.727 -0.331 1 97.19 290 THR A N 1
ATOM 2276 C CA . THR A 1 290 ? -3.152 13.898 0.237 1 97.19 290 THR A CA 1
ATOM 2277 C C . THR A 1 290 ? -2.67 12.609 0.887 1 97.19 290 THR A C 1
ATOM 2279 O O . THR A 1 290 ? -3.287 11.555 0.719 1 97.19 290 THR A O 1
ATOM 2282 N N . MET A 1 291 ? -1.528 12.609 1.519 1 97.31 291 MET A N 1
ATOM 2283 C CA . MET A 1 291 ? -0.924 11.391 2.053 1 97.31 291 MET A CA 1
ATOM 2284 C C . MET A 1 291 ? -1.776 10.812 3.176 1 97.31 291 MET A C 1
ATOM 2286 O O . MET A 1 291 ? -2.006 9.602 3.223 1 97.31 291 MET A O 1
ATOM 2290 N N . ASP A 1 292 ? -2.33 11.805 3.984 1 97.56 292 ASP A N 1
ATOM 2291 C CA . ASP A 1 292 ? -2.969 11.305 5.199 1 97.56 292 ASP A CA 1
ATOM 2292 C C . ASP A 1 292 ? -4.434 11.734 5.266 1 97.56 292 ASP A C 1
ATOM 2294 O O . ASP A 1 292 ? -5.18 11.281 6.133 1 97.56 292 ASP A O 1
ATOM 2298 N N . PHE A 1 293 ? -4.871 12.586 4.301 1 98.19 293 PHE A N 1
ATOM 2299 C CA . PHE A 1 293 ? -6.199 13.172 4.422 1 98.19 293 PHE A CA 1
ATOM 2300 C C . PHE A 1 293 ? -6.895 13.234 3.066 1 98.19 293 PHE A C 1
ATOM 2302 O O . PHE A 1 293 ? -6.238 13.375 2.033 1 98.19 293 PHE A O 1
ATOM 2309 N N . THR A 1 294 ? -8.188 13.172 3.111 1 98.81 294 THR A N 1
ATOM 2310 C CA . THR A 1 294 ? -9.055 13.383 1.959 1 98.81 294 THR A CA 1
ATOM 2311 C C . THR A 1 294 ? -10.234 14.281 2.324 1 98.81 294 THR A C 1
ATOM 2313 O O . THR A 1 294 ? -10.805 14.156 3.404 1 98.81 294 THR A O 1
ATOM 2316 N N . MET A 1 295 ? -10.578 15.172 1.438 1 98.88 295 MET A N 1
ATOM 2317 C CA . MET A 1 295 ? -11.633 16.141 1.705 1 98.88 295 MET A CA 1
ATOM 2318 C C . MET A 1 295 ? -12.852 15.875 0.837 1 98.88 295 MET A C 1
ATOM 2320 O O . MET A 1 295 ? -12.727 15.445 -0.309 1 98.88 295 MET A O 1
ATOM 2324 N N . PHE A 1 296 ? -14.016 16.172 1.369 1 98.88 296 PHE A N 1
ATOM 2325 C CA . PHE A 1 296 ? -15.289 16.016 0.676 1 98.88 296 PHE A CA 1
ATOM 2326 C C . PHE A 1 296 ? -16.156 17.25 0.851 1 98.88 296 PHE A C 1
ATOM 2328 O O . PHE A 1 296 ? -16.156 17.875 1.914 1 98.88 296 PHE A O 1
ATOM 2335 N N . GLU A 1 297 ? -16.875 17.594 -0.2 1 98.81 297 GLU A N 1
ATOM 2336 C CA . GLU A 1 297 ? -18 18.516 -0.036 1 98.81 297 GLU A CA 1
ATOM 2337 C C . GLU A 1 297 ? -19.156 17.859 0.715 1 98.81 297 GLU A C 1
ATOM 2339 O O . GLU A 1 297 ? -19.578 16.766 0.367 1 98.81 297 GLU A O 1
ATOM 2344 N N . ALA A 1 298 ? -19.656 18.562 1.724 1 98.44 298 ALA A N 1
ATOM 2345 C CA . ALA A 1 298 ? -20.688 17.953 2.559 1 98.44 298 ALA A CA 1
ATOM 2346 C C . ALA A 1 298 ? -21.719 18.984 3.006 1 98.44 298 ALA A C 1
ATOM 2348 O O . ALA A 1 298 ? -21.406 20.172 3.146 1 98.44 298 ALA A O 1
ATOM 2349 N N . PRO A 1 299 ? -22.969 18.516 3.199 1 98.12 299 PRO A N 1
ATOM 2350 C CA . PRO A 1 299 ? -23.922 19.406 3.859 1 98.12 299 PRO A CA 1
ATOM 2351 C C . PRO A 1 299 ? -23.547 19.703 5.316 1 98.12 299 PRO A C 1
ATOM 2353 O O . PRO A 1 299 ? -22.734 18.984 5.898 1 98.12 299 PRO A O 1
ATOM 2356 N N . LYS A 1 300 ? -24.219 20.688 5.891 1 97.12 300 LYS A N 1
ATOM 2357 C CA . LYS A 1 300 ? -23.828 21.219 7.195 1 97.12 300 LYS A CA 1
ATOM 2358 C C . LYS A 1 300 ? -24.125 20.219 8.305 1 97.12 300 LYS A C 1
ATOM 2360 O O . LYS A 1 300 ? -23.547 20.297 9.391 1 97.12 300 LYS A O 1
ATOM 2365 N N . ASN A 1 301 ? -24.953 19.297 8.047 1 97.56 301 ASN A N 1
ATOM 2366 C CA . ASN A 1 301 ? -25.328 18.344 9.094 1 97.56 301 ASN A CA 1
ATOM 2367 C C . ASN A 1 301 ? -24.312 17.203 9.195 1 97.56 301 ASN A C 1
ATOM 2369 O O . ASN A 1 301 ? -24.406 16.359 10.086 1 97.56 301 ASN A O 1
ATOM 2373 N N . VAL A 1 302 ? -23.391 17.062 8.273 1 98.44 302 VAL A N 1
ATOM 2374 C CA . VAL A 1 302 ? -22.25 16.156 8.414 1 98.44 302 VAL A CA 1
ATOM 2375 C C . VAL A 1 302 ? -21.125 16.859 9.18 1 98.44 302 VAL A C 1
ATOM 2377 O O . VAL A 1 302 ? -20.578 17.859 8.695 1 98.44 302 VAL A O 1
ATOM 2380 N N . THR A 1 303 ? -20.812 16.328 10.312 1 97.62 303 THR A N 1
ATOM 2381 C CA . THR A 1 303 ? -19.922 17.047 11.219 1 97.62 303 THR A CA 1
ATOM 2382 C C . THR A 1 303 ? -18.844 16.109 11.766 1 97.62 303 THR A C 1
ATOM 2384 O O . THR A 1 303 ? -18.875 14.906 11.508 1 97.62 303 THR A O 1
ATOM 2387 N N . VAL A 1 304 ? -17.906 16.688 12.484 1 96.94 304 VAL A N 1
ATOM 2388 C CA . VAL A 1 304 ? -16.812 15.93 13.094 1 96.94 304 VAL A CA 1
ATOM 2389 C C . VAL A 1 304 ? -17.375 14.766 13.906 1 96.94 304 VAL A C 1
ATOM 2391 O O . VAL A 1 304 ? -18.328 14.945 14.672 1 96.94 304 VAL A O 1
ATOM 2394 N N . GLY A 1 305 ? -16.812 13.617 13.734 1 97 305 GLY A N 1
ATOM 2395 C CA . GLY A 1 305 ? -17.266 12.422 14.43 1 97 305 GLY A CA 1
ATOM 2396 C C . GLY A 1 305 ? -18.141 11.539 13.562 1 97 305 GLY A C 1
ATOM 2397 O O . GLY A 1 305 ? -18.266 10.336 13.82 1 97 305 GLY A O 1
ATOM 2398 N N . ASP A 1 306 ? -18.719 12.094 12.516 1 98.31 306 ASP A N 1
ATOM 2399 C CA . ASP A 1 306 ? -19.609 11.32 11.648 1 98.31 306 ASP A CA 1
ATOM 2400 C C . ASP A 1 306 ? -18.812 10.328 10.797 1 98.31 306 ASP A C 1
ATOM 2402 O O . ASP A 1 306 ? -17.688 10.617 10.383 1 98.31 306 ASP A O 1
ATOM 2406 N N . GLU A 1 307 ? -19.453 9.227 10.531 1 98.25 307 GLU A N 1
ATOM 2407 C CA . GLU A 1 307 ? -18.859 8.172 9.727 1 98.25 307 GLU A CA 1
ATOM 2408 C C . GLU A 1 307 ? -19 8.469 8.234 1 98.25 307 GLU A C 1
ATOM 2410 O O . GLU A 1 307 ? -20.062 8.906 7.785 1 98.25 307 GLU A O 1
ATOM 2415 N N . ILE A 1 308 ? -17.969 8.266 7.52 1 98.75 308 ILE A N 1
ATOM 2416 C CA . ILE A 1 308 ? -17.938 8.359 6.066 1 98.75 308 ILE A CA 1
ATOM 2417 C C . ILE A 1 308 ? -17.516 7.012 5.473 1 98.75 308 ILE A C 1
ATOM 2419 O O . ILE A 1 308 ? -16.531 6.406 5.914 1 98.75 308 ILE A O 1
ATOM 2423 N N . VAL A 1 309 ? -18.219 6.492 4.516 1 98.88 309 VAL A N 1
ATOM 2424 C CA . VAL A 1 309 ? -17.875 5.262 3.807 1 98.88 309 VAL A CA 1
ATOM 2425 C C . VAL A 1 309 ? -17.078 5.594 2.547 1 98.88 309 VAL A C 1
ATOM 2427 O O . VAL A 1 309 ? -17.641 6.051 1.55 1 98.88 309 VAL A O 1
ATOM 2430 N N . LEU A 1 310 ? -15.844 5.316 2.568 1 98.94 310 LEU A N 1
ATOM 2431 C CA . LEU A 1 310 ? -14.961 5.645 1.454 1 98.94 310 LEU A CA 1
ATOM 2432 C C . LEU A 1 310 ? -15.031 4.57 0.374 1 98.94 310 LEU A C 1
ATOM 2434 O O . LEU A 1 310 ? -14.82 4.855 -0.807 1 98.94 310 LEU A O 1
ATOM 2438 N N . MET A 1 311 ? -15.195 3.367 0.758 1 98.88 311 MET A N 1
ATOM 2439 C CA . MET A 1 311 ? -15.43 2.189 -0.073 1 98.88 311 MET A CA 1
ATOM 2440 C C . MET A 1 311 ? -16.469 1.273 0.562 1 98.88 311 MET A C 1
ATOM 2442 O O . MET A 1 311 ? -16.281 0.801 1.685 1 98.88 311 MET A O 1
ATOM 2446 N N . GLY A 1 312 ? -17.484 1.106 -0.033 1 98.75 312 GLY A N 1
ATOM 2447 C CA . GLY A 1 312 ? -18.578 0.338 0.532 1 98.75 312 GLY A CA 1
ATOM 2448 C C . GLY A 1 312 ? -19.938 0.787 0.034 1 98.75 312 GLY A C 1
ATOM 2449 O O . GLY A 1 312 ? -20.047 1.362 -1.051 1 98.75 312 GLY A O 1
ATOM 2450 N N . GLU A 1 313 ? -20.938 0.384 0.779 1 98.06 313 GLU A N 1
ATOM 2451 C CA . GLU A 1 313 ? -22.312 0.729 0.451 1 98.06 313 GLU A CA 1
ATOM 2452 C C . GLU A 1 313 ? -22.953 1.553 1.563 1 98.06 313 GLU A C 1
ATOM 2454 O O . GLU A 1 313 ? -22.516 1.493 2.717 1 98.06 313 GLU A O 1
ATOM 2459 N N . TRP A 1 314 ? -23.781 2.457 1.253 1 97.25 314 TRP A N 1
ATOM 2460 C CA . TRP A 1 314 ? -24.594 3.271 2.152 1 97.25 314 TRP A CA 1
ATOM 2461 C C . TRP A 1 314 ? -26.016 3.43 1.612 1 97.25 314 TRP A C 1
ATOM 2463 O O . TRP A 1 314 ? -26.344 2.875 0.563 1 97.25 314 TRP A O 1
ATOM 2473 N N . GLU A 1 315 ? -26.844 4.098 2.471 1 92.62 315 GLU A N 1
ATOM 2474 C CA . GLU A 1 315 ? -28.203 4.328 1.985 1 92.62 315 GLU A CA 1
ATOM 2475 C C . GLU A 1 315 ? -28.188 5.199 0.732 1 92.62 315 GLU A C 1
ATOM 2477 O O . GLU A 1 315 ? -27.734 6.344 0.765 1 92.62 315 GLU A O 1
ATOM 2482 N N . GLY A 1 316 ? -28.469 4.648 -0.344 1 89.44 316 GLY A N 1
ATOM 2483 C CA . GLY A 1 316 ? -28.625 5.43 -1.562 1 89.44 316 GLY A CA 1
ATOM 2484 C C . GLY A 1 316 ? -27.5 5.215 -2.553 1 89.44 316 GLY A C 1
ATOM 2485 O O . GLY A 1 316 ? -27.484 5.824 -3.623 1 89.44 316 GLY A O 1
ATOM 2486 N N . GLY A 1 317 ? -26.516 4.406 -2.119 1 96.06 317 GLY A N 1
ATOM 2487 C CA . GLY A 1 317 ? -25.5 4.195 -3.135 1 96.06 317 GLY A CA 1
ATOM 2488 C C . GLY A 1 317 ? -24.344 3.342 -2.65 1 96.06 317 GLY A C 1
ATOM 2489 O O . GLY A 1 317 ? -24.391 2.783 -1.553 1 96.06 317 GLY A O 1
ATOM 2490 N N . HIS A 1 318 ? -23.391 3.113 -3.51 1 97.94 318 HIS A N 1
ATOM 2491 C CA . HIS A 1 318 ? -22.172 2.371 -3.195 1 97.94 318 HIS A CA 1
ATOM 2492 C C . HIS A 1 318 ? -20.984 2.867 -4.027 1 97.94 318 HIS A C 1
ATOM 2494 O O . HIS A 1 318 ? -21.188 3.539 -5.043 1 97.94 318 HIS A O 1
ATOM 2500 N N . PHE A 1 319 ? -19.891 2.666 -3.619 1 98.75 319 PHE A N 1
ATOM 2501 C CA . PHE A 1 319 ? -18.609 2.891 -4.277 1 98.75 319 PHE A CA 1
ATOM 2502 C C . PHE A 1 319 ? -17.609 1.792 -3.918 1 98.75 319 PHE A C 1
ATOM 2504 O O . PHE A 1 319 ? -16.875 1.91 -2.936 1 98.75 319 PHE A O 1
ATOM 2511 N N . TRP A 1 320 ? -17.562 0.761 -4.711 1 98.75 320 TRP A N 1
ATOM 2512 C CA . TRP A 1 320 ? -16.797 -0.44 -4.383 1 98.75 320 TRP A CA 1
ATOM 2513 C C . TRP A 1 320 ? -15.453 -0.441 -5.098 1 98.75 320 TRP A C 1
ATOM 2515 O O . TRP A 1 320 ? -15.133 0.495 -5.832 1 98.75 320 TRP A O 1
ATOM 2525 N N . ALA A 1 321 ? -14.688 -1.437 -4.859 1 98.75 321 ALA A N 1
ATOM 2526 C CA . ALA A 1 321 ? -13.32 -1.524 -5.359 1 98.75 321 ALA A CA 1
ATOM 2527 C C . ALA A 1 321 ? -13.297 -1.542 -6.887 1 98.75 321 ALA A C 1
ATOM 2529 O O . ALA A 1 321 ? -12.367 -1.012 -7.504 1 98.75 321 ALA A O 1
ATOM 2530 N N . ASP A 1 322 ? -14.266 -2.186 -7.516 1 98.12 322 ASP A N 1
ATOM 2531 C CA . ASP A 1 322 ? -14.297 -2.229 -8.977 1 98.12 322 ASP A CA 1
ATOM 2532 C C . ASP A 1 322 ? -14.602 -0.852 -9.562 1 98.12 322 ASP A C 1
ATOM 2534 O O . ASP A 1 322 ? -14.039 -0.471 -10.586 1 98.12 322 ASP A O 1
ATOM 2538 N N . GLU A 1 323 ? -15.5 -0.088 -8.922 1 98.38 323 GLU A N 1
ATOM 2539 C CA . GLU A 1 323 ? -15.773 1.284 -9.336 1 98.38 323 GLU A CA 1
ATOM 2540 C C . GLU A 1 323 ? -14.547 2.174 -9.148 1 98.38 323 GLU A C 1
ATOM 2542 O O . GLU A 1 323 ? -14.203 2.965 -10.023 1 98.38 323 GLU A O 1
ATOM 2547 N N . MET A 1 324 ? -13.906 2.027 -8.016 1 98.69 324 MET A N 1
ATOM 2548 C CA . MET A 1 324 ? -12.672 2.766 -7.758 1 98.69 324 MET A CA 1
ATOM 2549 C C . MET A 1 324 ? -11.609 2.426 -8.797 1 98.69 324 MET A C 1
ATOM 2551 O O . MET A 1 324 ? -10.922 3.314 -9.297 1 98.69 324 MET A O 1
ATOM 2555 N N . ALA A 1 325 ? -11.484 1.155 -9.039 1 98.62 325 ALA A N 1
ATOM 2556 C CA . ALA A 1 325 ? -10.5 0.68 -10.016 1 98.62 325 ALA A CA 1
ATOM 2557 C C . ALA A 1 325 ? -10.727 1.313 -11.383 1 98.62 325 ALA A C 1
ATOM 2559 O O . ALA A 1 325 ? -9.773 1.674 -12.078 1 98.62 325 ALA A O 1
ATOM 2560 N N . GLN A 1 326 ? -11.945 1.437 -11.766 1 98.19 326 GLN A N 1
ATOM 2561 C CA . GLN A 1 326 ? -12.289 2.061 -13.039 1 98.19 326 GLN A CA 1
ATOM 2562 C C . GLN A 1 326 ? -11.805 3.506 -13.094 1 98.19 326 GLN A C 1
ATOM 2564 O O . GLN A 1 326 ? -11.219 3.934 -14.086 1 98.19 326 GLN A O 1
ATOM 2569 N N . LEU A 1 327 ? -11.984 4.25 -12.055 1 98 327 LEU A N 1
ATOM 2570 C CA . LEU A 1 327 ? -11.562 5.648 -12 1 98 327 LEU A CA 1
ATOM 2571 C C . LEU A 1 327 ? -10.047 5.762 -12.039 1 98 327 LEU A C 1
ATOM 2573 O O . LEU A 1 327 ? -9.5 6.672 -12.672 1 98 327 LEU A O 1
ATOM 2577 N N . VAL A 1 328 ? -9.383 4.855 -11.359 1 97.69 328 VAL A N 1
ATOM 2578 C CA . VAL A 1 328 ? -7.938 4.902 -11.18 1 97.69 328 VAL A CA 1
ATOM 2579 C C . VAL A 1 328 ? -7.238 4.301 -12.398 1 97.69 328 VAL A C 1
ATOM 2581 O O . VAL A 1 328 ? -6.086 4.633 -12.688 1 97.69 328 VAL A O 1
ATOM 2584 N N . GLY A 1 329 ? -7.922 3.424 -13.141 1 97.5 329 GLY A N 1
ATOM 2585 C CA . GLY A 1 329 ? -7.344 2.723 -14.273 1 97.5 329 GLY A CA 1
ATOM 2586 C C . GLY A 1 329 ? -6.582 1.471 -13.883 1 97.5 329 GLY A C 1
ATOM 2587 O O . GLY A 1 329 ? -5.453 1.259 -14.32 1 97.5 329 GLY A O 1
ATOM 2588 N N . THR A 1 330 ? -7.188 0.659 -13.07 1 97.81 330 THR A N 1
ATOM 2589 C CA . THR A 1 330 ? -6.605 -0.595 -12.602 1 97.81 330 THR A CA 1
ATOM 2590 C C . THR A 1 330 ? -7.691 -1.635 -12.352 1 97.81 330 THR A C 1
ATOM 2592 O O . THR A 1 330 ? -8.719 -1.646 -13.031 1 97.81 330 THR A O 1
ATOM 2595 N N . ILE A 1 331 ? -7.434 -2.602 -11.453 1 97 331 ILE A N 1
ATOM 2596 C CA . ILE A 1 331 ? -8.359 -3.691 -11.18 1 97 331 ILE A CA 1
ATOM 2597 C C . ILE A 1 331 ? -8.688 -3.729 -9.688 1 97 331 ILE A C 1
ATOM 2599 O O . ILE A 1 331 ? -7.934 -3.195 -8.867 1 97 331 ILE A O 1
ATOM 2603 N N . PRO A 1 332 ? -9.812 -4.34 -9.297 1 97.81 332 PRO A N 1
ATOM 2604 C CA . PRO A 1 332 ? -10.188 -4.355 -7.883 1 97.81 332 PRO A CA 1
ATOM 2605 C C . PRO A 1 332 ? -9.148 -5.047 -7.004 1 97.81 332 PRO A C 1
ATOM 2607 O O . PRO A 1 332 ? -8.984 -4.684 -5.836 1 97.81 332 PRO A O 1
ATOM 2610 N N . TYR A 1 333 ? -8.422 -5.996 -7.582 1 97.31 333 TYR A N 1
ATOM 2611 C CA . TYR A 1 333 ? -7.363 -6.68 -6.848 1 97.31 333 TYR A CA 1
ATOM 2612 C C . TYR A 1 333 ? -6.383 -5.676 -6.25 1 97.31 333 TYR A C 1
ATOM 2614 O O . TYR A 1 333 ? -6.094 -5.723 -5.051 1 97.31 333 TYR A O 1
ATOM 2622 N N . GLU A 1 334 ? -5.945 -4.758 -7.102 1 98.44 334 GLU A N 1
ATOM 2623 C CA . GLU A 1 334 ? -4.922 -3.807 -6.676 1 98.44 334 GLU A CA 1
ATOM 2624 C C . GLU A 1 334 ? -5.48 -2.799 -5.68 1 98.44 334 GLU A C 1
ATOM 2626 O O . GLU A 1 334 ? -4.797 -2.412 -4.73 1 98.44 334 GLU A O 1
ATOM 2631 N N . VAL A 1 335 ? -6.742 -2.391 -5.887 1 98.75 335 VAL A N 1
ATOM 2632 C CA . VAL A 1 335 ? -7.387 -1.481 -4.941 1 98.75 335 VAL A CA 1
ATOM 2633 C C . VAL A 1 335 ? -7.406 -2.107 -3.551 1 98.75 335 VAL A C 1
ATOM 2635 O O . VAL A 1 335 ? -7.02 -1.467 -2.57 1 98.75 335 VAL A O 1
ATOM 2638 N N . LEU A 1 336 ? -7.754 -3.346 -3.486 1 98.75 336 LEU A N 1
ATOM 2639 C CA . LEU A 1 336 ? -7.93 -4.035 -2.215 1 98.75 336 LEU A CA 1
ATOM 2640 C C . LEU A 1 336 ? -6.586 -4.273 -1.536 1 98.75 336 LEU A C 1
ATOM 2642 O O . LEU A 1 336 ? -6.434 -4.02 -0.339 1 98.75 336 LEU A O 1
ATOM 2646 N N . THR A 1 337 ? -5.609 -4.664 -2.305 1 98.38 337 THR A N 1
ATOM 2647 C CA . THR A 1 337 ? -4.316 -5.008 -1.728 1 98.38 337 THR A CA 1
ATOM 2648 C C . THR A 1 337 ? -3.51 -3.752 -1.416 1 98.38 337 THR A C 1
ATOM 2650 O O . THR A 1 337 ? -2.5 -3.812 -0.712 1 98.38 337 THR A O 1
ATOM 2653 N N . SER A 1 338 ? -3.984 -2.6 -1.901 1 9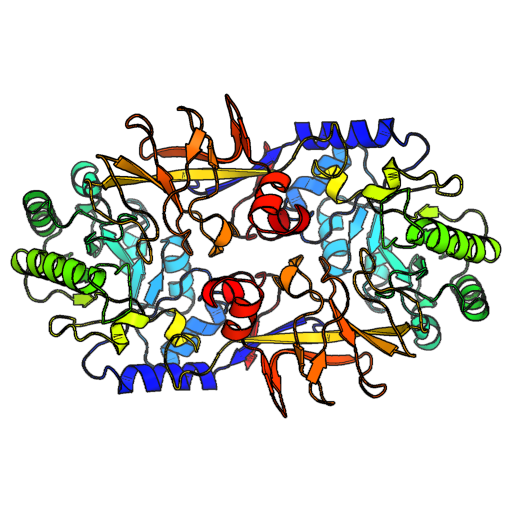8.31 338 SER A N 1
ATOM 2654 C CA . SER A 1 338 ? -3.273 -1.345 -1.676 1 98.31 338 SER A CA 1
ATOM 2655 C C . SER A 1 338 ? -3.637 -0.74 -0.323 1 98.31 338 SER A C 1
ATOM 2657 O O . SER A 1 338 ? -2.969 0.182 0.149 1 98.31 338 SER A O 1
ATOM 2659 N N . ILE A 1 339 ? -4.75 -1.222 0.255 1 98.38 339 ILE A N 1
ATOM 2660 C CA . ILE A 1 339 ? -5.102 -0.713 1.576 1 98.38 339 ILE A CA 1
ATOM 2661 C C . ILE A 1 339 ? -4.027 -1.111 2.586 1 98.38 339 ILE A C 1
ATOM 2663 O O . ILE A 1 339 ? -3.791 -2.301 2.811 1 98.38 339 ILE A O 1
ATOM 2667 N N . ASN A 1 340 ? -3.4 -0.131 3.096 1 97.31 340 ASN A N 1
ATOM 2668 C CA . ASN A 1 340 ? -2.258 -0.339 3.98 1 97.31 340 ASN A CA 1
ATOM 2669 C C . ASN A 1 340 ? -2.609 -1.262 5.145 1 97.31 340 ASN A C 1
ATOM 2671 O O . ASN A 1 340 ? -3.666 -1.112 5.762 1 97.31 340 ASN A O 1
ATOM 2675 N N . PRO A 1 341 ? -1.756 -2.207 5.469 1 95.12 341 PRO A N 1
ATOM 2676 C CA . PRO A 1 341 ? -2.027 -3.15 6.555 1 95.12 341 PRO A CA 1
ATOM 2677 C C . PRO A 1 341 ? -2.148 -2.467 7.914 1 95.12 341 PRO A C 1
ATOM 2679 O O . PRO A 1 341 ? -2.67 -3.057 8.867 1 95.12 341 PRO A O 1
ATOM 2682 N N . ARG A 1 342 ? -1.723 -1.198 8.031 1 92.94 342 ARG A N 1
ATOM 2683 C CA . ARG A 1 342 ? -1.82 -0.466 9.289 1 92.94 342 ARG A CA 1
ATOM 2684 C C . ARG A 1 342 ? -3.258 -0.039 9.562 1 92.94 342 ARG A C 1
ATOM 2686 O O . ARG A 1 342 ? -3.598 0.333 10.688 1 92.94 342 ARG A O 1
ATOM 2693 N N . VAL A 1 343 ? -4.094 0.031 8.531 1 97.06 343 VAL A N 1
ATOM 2694 C CA . VAL A 1 343 ? -5.52 0.272 8.727 1 97.06 343 VAL A CA 1
ATOM 2695 C C . VAL A 1 343 ? -6.164 -0.951 9.375 1 97.06 343 VAL A C 1
ATOM 2697 O O . VAL A 1 343 ? -6.148 -2.045 8.805 1 97.06 343 VAL A O 1
ATOM 2700 N N . PRO A 1 344 ? -6.688 -0.797 10.516 1 96.94 344 PRO A N 1
ATOM 2701 C CA . PRO A 1 344 ? -7.23 -1.966 11.211 1 96.94 344 PRO A CA 1
ATOM 2702 C C . PRO A 1 344 ? -8.398 -2.607 10.469 1 96.94 344 PRO A C 1
ATOM 2704 O O . PRO A 1 344 ? -9.227 -1.901 9.891 1 96.94 344 PRO A O 1
ATOM 2707 N N . ARG A 1 345 ? -8.406 -3.938 10.414 1 97.88 345 ARG A N 1
ATOM 2708 C CA . ARG A 1 345 ? -9.531 -4.715 9.891 1 97.88 345 ARG A CA 1
ATOM 2709 C C . ARG A 1 345 ? -10.383 -5.273 11.031 1 97.88 345 ARG A C 1
ATOM 2711 O O . ARG A 1 345 ? -9.852 -5.859 11.977 1 97.88 345 ARG A O 1
ATOM 2718 N N . VAL A 1 346 ? -11.648 -5.055 10.898 1 97.44 346 VAL A N 1
ATOM 2719 C CA . VAL A 1 346 ? -12.578 -5.504 11.93 1 97.44 346 VAL A CA 1
ATOM 2720 C C . VAL A 1 346 ? -13.656 -6.391 11.297 1 97.44 346 VAL A C 1
ATOM 2722 O O . VAL A 1 346 ? -14.227 -6.043 10.258 1 97.44 346 VAL A O 1
ATOM 2725 N N . LEU A 1 347 ? -13.852 -7.543 11.898 1 98.12 347 LEU A N 1
ATOM 2726 C CA . LEU A 1 347 ? -14.906 -8.438 11.438 1 98.12 347 LEU A CA 1
ATOM 2727 C C . LEU A 1 347 ? -16.281 -7.914 11.852 1 98.12 347 LEU A C 1
ATOM 2729 O O . LEU A 1 347 ? -16.469 -7.504 13 1 98.12 347 LEU A O 1
ATOM 2733 N N . VAL A 1 348 ? -17.109 -7.863 10.984 1 98.12 348 VAL A N 1
ATOM 2734 C CA . VAL A 1 348 ? -18.469 -7.434 11.281 1 98.12 348 VAL A CA 1
ATOM 2735 C C . VAL A 1 348 ? -19.469 -8.484 10.797 1 98.12 348 VAL A C 1
ATOM 2737 O O . VAL A 1 348 ? -19.172 -9.242 9.867 1 98.12 348 VAL A O 1
ATOM 2740 N N . MET B 1 1 ? 17.844 -15.805 2.738 1 65.5 1 MET B N 1
ATOM 2741 C CA . MET B 1 1 ? 18.016 -14.641 1.868 1 65.5 1 MET B CA 1
ATOM 2742 C C . MET B 1 1 ? 16.688 -14.211 1.253 1 65.5 1 MET B C 1
ATOM 2744 O O . MET B 1 1 ? 15.867 -15.055 0.893 1 65.5 1 MET B O 1
ATOM 2748 N N . TRP B 1 2 ? 16.469 -12.969 1.23 1 76.94 2 TRP B N 1
ATOM 2749 C CA . TRP B 1 2 ? 15.188 -12.469 0.723 1 76.94 2 TRP B CA 1
ATOM 2750 C C . TRP B 1 2 ? 15.18 -12.453 -0.802 1 76.94 2 TRP B C 1
ATOM 2752 O O . TRP B 1 2 ? 16.219 -12.227 -1.433 1 76.94 2 TRP B O 1
ATOM 2762 N N . ASN B 1 3 ? 14.031 -12.789 -1.289 1 94.19 3 ASN B N 1
ATOM 2763 C CA . ASN B 1 3 ? 13.891 -12.664 -2.736 1 94.19 3 ASN B CA 1
ATOM 2764 C C . ASN B 1 3 ? 13.344 -11.297 -3.129 1 94.19 3 ASN B C 1
ATOM 2766 O O . ASN B 1 3 ? 13.305 -10.953 -4.312 1 94.19 3 ASN B O 1
ATOM 2770 N N . LYS B 1 4 ? 12.969 -10.523 -2.238 1 97.88 4 LYS B N 1
ATOM 2771 C CA . LYS B 1 4 ? 12.594 -9.125 -2.434 1 97.88 4 LYS B CA 1
ATOM 2772 C C . LYS B 1 4 ? 12.898 -8.297 -1.191 1 97.88 4 LYS B C 1
ATOM 2774 O O . LYS B 1 4 ? 12.719 -8.766 -0.065 1 97.88 4 LYS B O 1
ATOM 2779 N N . TRP B 1 5 ? 13.445 -7.074 -1.363 1 98.38 5 TRP B N 1
ATOM 2780 C CA . TRP B 1 5 ? 13.781 -6.207 -0.241 1 98.38 5 TRP B CA 1
ATOM 2781 C C . TRP B 1 5 ? 13.945 -4.762 -0.703 1 98.38 5 TRP B C 1
ATOM 2783 O O . TRP B 1 5 ? 14.062 -4.496 -1.9 1 98.38 5 TRP B O 1
ATOM 2793 N N . ALA B 1 6 ? 13.836 -3.867 0.235 1 98.62 6 ALA B N 1
ATOM 2794 C CA . ALA B 1 6 ? 14.148 -2.459 0.008 1 98.62 6 ALA B CA 1
ATOM 2795 C C . ALA B 1 6 ? 15.398 -2.039 0.774 1 98.62 6 ALA B C 1
ATOM 2797 O O . ALA B 1 6 ? 15.586 -2.432 1.928 1 98.62 6 ALA B O 1
ATOM 2798 N N . GLU B 1 7 ? 16.234 -1.35 0.143 1 98.75 7 GLU B N 1
ATOM 2799 C CA . GLU B 1 7 ? 17.438 -0.822 0.789 1 98.75 7 GLU B CA 1
ATOM 2800 C C . GLU B 1 7 ? 17.281 0.659 1.123 1 98.75 7 GLU B C 1
ATOM 2802 O O . GLU B 1 7 ? 16.75 1.43 0.316 1 98.75 7 GLU B O 1
ATOM 2807 N N . VAL B 1 8 ? 17.672 1.024 2.291 1 98.81 8 VAL B N 1
ATOM 2808 C CA . VAL B 1 8 ? 17.719 2.416 2.727 1 98.81 8 VAL B CA 1
ATOM 2809 C C . VAL B 1 8 ? 19.172 2.873 2.848 1 98.81 8 VAL B C 1
ATOM 2811 O O . VAL B 1 8 ? 19.922 2.346 3.666 1 98.81 8 VAL B O 1
ATOM 2814 N N . SER B 1 9 ? 19.547 3.848 2.121 1 98.81 9 SER B N 1
ATOM 2815 C CA . SER B 1 9 ? 20.953 4.273 2.023 1 98.81 9 SER B CA 1
ATOM 2816 C C . SER B 1 9 ? 21.297 5.258 3.133 1 98.81 9 SER B C 1
ATOM 2818 O O . SER B 1 9 ? 20.812 6.395 3.141 1 98.81 9 SER B O 1
ATOM 2820 N N . ARG B 1 10 ? 22.219 4.836 3.961 1 98.19 10 ARG B N 1
ATOM 2821 C CA . ARG B 1 10 ? 22.734 5.715 5.008 1 98.19 10 ARG B CA 1
ATOM 2822 C C . ARG B 1 10 ? 23.422 6.934 4.414 1 98.19 10 ARG B C 1
ATOM 2824 O O . ARG B 1 10 ? 23.219 8.062 4.871 1 98.19 10 ARG B O 1
ATOM 2831 N N . MET B 1 11 ? 24.188 6.684 3.416 1 98.56 11 MET B N 1
ATOM 2832 C CA . MET B 1 11 ? 25 7.734 2.812 1 98.56 11 MET B CA 1
ATOM 2833 C C . MET B 1 11 ? 24.125 8.773 2.115 1 98.56 11 MET B C 1
ATOM 2835 O O . MET B 1 11 ? 24.375 9.977 2.23 1 98.56 11 MET B O 1
ATOM 2839 N N . ASN B 1 12 ? 23.109 8.281 1.387 1 98.81 12 ASN B N 1
ATOM 2840 C CA . ASN B 1 12 ? 22.219 9.219 0.708 1 98.81 12 ASN B CA 1
ATOM 2841 C C . ASN B 1 12 ? 21.422 10.055 1.702 1 98.81 12 ASN B C 1
ATOM 2843 O O . ASN B 1 12 ? 21.203 11.25 1.486 1 98.81 12 ASN B O 1
ATOM 2847 N N . LEU B 1 13 ? 20.969 9.414 2.744 1 98.69 13 LEU B N 1
ATOM 2848 C CA . LEU B 1 13 ? 20.266 10.148 3.781 1 98.69 13 LEU B CA 1
ATOM 2849 C C . LEU B 1 13 ? 21.141 11.227 4.395 1 98.69 13 LEU B C 1
ATOM 2851 O O . LEU B 1 13 ? 20.719 12.375 4.555 1 98.69 13 LEU B O 1
ATOM 2855 N N . LYS B 1 14 ? 22.391 10.883 4.684 1 98.62 14 LYS B N 1
ATOM 2856 C CA . LYS B 1 14 ? 23.359 11.844 5.207 1 98.62 14 LYS B CA 1
ATOM 2857 C C . LYS B 1 14 ? 23.578 12.992 4.23 1 98.62 14 LYS B C 1
ATOM 2859 O O . LYS B 1 14 ? 23.562 14.156 4.621 1 98.62 14 LYS B O 1
ATOM 2864 N N . ASN B 1 15 ? 23.766 12.609 3.012 1 98.44 15 ASN B N 1
ATOM 2865 C CA . ASN B 1 15 ? 23.969 13.617 1.971 1 98.44 15 ASN B CA 1
ATOM 2866 C C . ASN B 1 15 ? 22.812 14.609 1.928 1 98.44 15 ASN B C 1
ATOM 2868 O O . ASN B 1 15 ? 23.031 15.82 1.829 1 98.44 15 ASN B O 1
ATOM 2872 N N . ASN B 1 16 ? 21.609 14.109 1.937 1 97.94 16 ASN B N 1
ATOM 2873 C CA . ASN B 1 16 ? 20.438 14.961 1.848 1 97.94 16 ASN B CA 1
ATOM 2874 C C . ASN B 1 16 ? 20.328 15.898 3.047 1 97.94 16 ASN B C 1
ATOM 2876 O O . ASN B 1 16 ? 20.016 17.078 2.893 1 97.94 16 ASN B O 1
ATOM 2880 N N . VAL B 1 17 ? 20.594 15.367 4.254 1 97.75 17 VAL B N 1
ATOM 2881 C CA . VAL B 1 17 ? 20.578 16.188 5.461 1 97.75 17 VAL B CA 1
ATOM 2882 C C . VAL B 1 17 ? 21.594 17.312 5.34 1 97.75 17 VAL B C 1
ATOM 2884 O O . VAL B 1 17 ? 21.281 18.469 5.613 1 97.75 17 VAL B O 1
ATOM 2887 N N . GLU B 1 18 ? 22.734 17 4.91 1 97.75 18 GLU B N 1
ATOM 2888 C CA . GLU B 1 18 ? 23.812 17.969 4.762 1 97.75 18 GLU B CA 1
ATOM 2889 C C . GLU B 1 18 ? 23.438 19.047 3.73 1 97.75 18 GLU B C 1
ATOM 2891 O O . GLU B 1 18 ? 23.625 20.234 3.971 1 97.75 18 GLU B O 1
ATOM 2896 N N . LEU B 1 19 ? 22.906 18.594 2.641 1 95.69 19 LEU B N 1
ATOM 2897 C CA . LEU B 1 19 ? 22.531 19.531 1.588 1 95.69 19 LEU B CA 1
ATOM 2898 C C . LEU B 1 19 ? 21.438 20.469 2.07 1 95.69 19 LEU B C 1
ATOM 2900 O O . LEU B 1 19 ? 21.484 21.672 1.813 1 95.69 19 LEU B O 1
ATOM 2904 N N . ILE B 1 20 ? 20.469 19.969 2.738 1 93 20 ILE B N 1
ATOM 2905 C CA . ILE B 1 20 ? 19.344 20.75 3.246 1 93 20 ILE B CA 1
ATOM 2906 C C . ILE B 1 20 ? 19.859 21.797 4.238 1 93 20 ILE B C 1
ATOM 2908 O O . ILE B 1 20 ? 19.484 22.969 4.176 1 93 20 ILE B O 1
ATOM 2912 N N . ARG B 1 21 ? 20.734 21.453 5.078 1 92.94 21 ARG B N 1
ATOM 2913 C CA . ARG B 1 21 ? 21.297 22.344 6.07 1 92.94 21 ARG B CA 1
ATOM 2914 C C . ARG B 1 21 ? 22.125 23.438 5.398 1 92.94 21 ARG B C 1
ATOM 2916 O O . ARG B 1 21 ? 22.125 24.594 5.848 1 92.94 21 ARG B O 1
ATOM 2923 N N . GLN B 1 22 ? 22.828 23.016 4.402 1 93.31 22 GLN B N 1
ATOM 2924 C CA . GLN B 1 22 ? 23.625 23.984 3.662 1 93.31 22 GLN B CA 1
ATOM 2925 C C . GLN B 1 22 ? 22.75 25.016 2.979 1 93.31 22 GLN B C 1
ATOM 2927 O O . GLN B 1 22 ? 23.094 26.203 2.92 1 93.31 22 GLN B O 1
ATOM 2932 N N . LYS B 1 23 ? 21.688 24.594 2.551 1 89.81 23 LYS B N 1
ATOM 2933 C CA . LYS B 1 23 ? 20.797 25.469 1.801 1 89.81 23 LYS B CA 1
ATOM 2934 C C . LYS B 1 23 ? 20 26.375 2.738 1 89.81 23 LYS B C 1
ATOM 2936 O O . LYS B 1 23 ? 19.594 27.469 2.355 1 89.81 23 LYS B O 1
ATOM 2941 N N . LEU B 1 24 ? 19.766 25.859 3.924 1 89.5 24 LEU B N 1
ATOM 2942 C CA . LEU B 1 24 ? 18.969 26.609 4.902 1 89.5 24 LEU B CA 1
ATOM 2943 C C . LEU B 1 24 ? 19.719 26.703 6.23 1 89.5 24 LEU B C 1
ATOM 2945 O O . LEU B 1 24 ? 19.203 26.281 7.266 1 89.5 24 LEU B O 1
ATOM 2949 N N . PRO B 1 25 ? 20.797 27.391 6.211 1 88.75 25 PRO B N 1
ATOM 2950 C CA . PRO B 1 25 ? 21.703 27.359 7.359 1 88.75 25 PRO B CA 1
ATOM 2951 C C . PRO B 1 25 ? 21.125 28.078 8.586 1 88.75 25 PRO B C 1
ATOM 2953 O O . PRO B 1 25 ? 21.531 27.781 9.719 1 88.75 25 PRO B O 1
ATOM 2956 N N . ASP B 1 26 ? 20.203 28.922 8.398 1 90.06 26 ASP B N 1
ATOM 2957 C CA . ASP B 1 26 ? 19.719 29.734 9.516 1 90.06 26 ASP B CA 1
ATOM 2958 C C . ASP B 1 26 ? 18.469 29.094 10.141 1 90.06 26 ASP B C 1
ATOM 2960 O O . ASP B 1 26 ? 17.953 29.609 11.133 1 90.06 26 ASP B O 1
ATOM 2964 N N . LEU B 1 27 ? 18.016 28.047 9.539 1 92.19 27 LEU B N 1
ATOM 2965 C CA . LEU B 1 27 ? 16.797 27.391 10.008 1 92.19 27 LEU B CA 1
ATOM 2966 C C . LEU B 1 27 ? 17.109 26.016 10.602 1 92.19 27 LEU B C 1
ATOM 2968 O O . LEU B 1 27 ? 17.984 25.312 10.117 1 92.19 27 LEU B O 1
ATOM 2972 N N . GLU B 1 28 ? 16.375 25.672 11.625 1 94.25 28 GLU B N 1
ATOM 2973 C CA . GLU B 1 28 ? 16.5 24.344 12.219 1 94.25 28 GLU B CA 1
ATOM 2974 C C . GLU B 1 28 ? 15.461 23.375 11.641 1 94.25 28 GLU B C 1
ATOM 2976 O O . GLU B 1 28 ? 14.281 23.734 11.531 1 94.25 28 GLU B O 1
ATOM 2981 N N . PRO B 1 29 ? 15.898 22.203 11.25 1 95.06 29 PRO B N 1
ATOM 2982 C CA . PRO B 1 29 ? 14.938 21.266 10.656 1 95.06 29 PRO B CA 1
ATOM 2983 C C . PRO B 1 29 ? 14.102 20.547 11.695 1 95.06 29 PRO B C 1
ATOM 2985 O O . PRO B 1 29 ? 14.602 20.188 12.766 1 95.06 29 PRO B O 1
ATOM 2988 N N . ILE B 1 30 ? 12.812 20.422 11.445 1 97.06 30 ILE B N 1
ATOM 2989 C CA . ILE B 1 30 ? 11.914 19.453 12.062 1 97.06 30 ILE B CA 1
ATOM 2990 C C . ILE B 1 30 ? 11.602 18.328 11.062 1 97.06 30 ILE B C 1
ATOM 2992 O O . ILE B 1 30 ? 10.734 18.5 10.195 1 97.06 30 ILE B O 1
ATOM 2996 N N . ALA B 1 31 ? 12.281 17.234 11.156 1 97.62 31 ALA B N 1
ATOM 2997 C CA . ALA B 1 31 ? 12.203 16.172 10.156 1 97.62 31 ALA B CA 1
ATOM 2998 C C . ALA B 1 31 ? 10.828 15.5 10.18 1 97.62 31 ALA B C 1
ATOM 3000 O O . ALA B 1 31 ? 10.406 14.969 11.211 1 97.62 31 ALA B O 1
ATOM 3001 N N . VAL B 1 32 ? 10.227 15.516 9.055 1 97.25 32 VAL B N 1
ATOM 3002 C CA . VAL B 1 32 ? 8.922 14.867 8.945 1 97.25 32 VAL B CA 1
ATOM 3003 C C . VAL B 1 32 ? 9.109 13.391 8.586 1 97.25 32 VAL B C 1
ATOM 3005 O O . VAL B 1 32 ? 9.641 13.078 7.516 1 97.25 32 VAL B O 1
ATOM 3008 N N . VAL B 1 33 ? 8.617 12.484 9.484 1 98.25 33 VAL B N 1
ATOM 3009 C CA . VAL B 1 33 ? 8.797 11.055 9.281 1 98.25 33 VAL B CA 1
ATOM 3010 C C . VAL B 1 33 ? 7.457 10.336 9.398 1 98.25 33 VAL B C 1
ATOM 3012 O O . VAL B 1 33 ? 7.387 9.211 9.898 1 98.25 33 VAL B O 1
ATOM 3015 N N . LYS B 1 34 ? 6.414 11.023 8.961 1 95.94 34 LYS B N 1
ATOM 3016 C CA . LYS B 1 34 ? 5.09 10.414 8.984 1 95.94 34 LYS B CA 1
ATOM 3017 C C . LYS B 1 34 ? 4.992 9.258 7.988 1 95.94 34 LYS B C 1
ATOM 3019 O O . LYS B 1 34 ? 5.879 9.086 7.148 1 95.94 34 LYS B O 1
ATOM 3024 N N . ASP B 1 35 ? 3.941 8.344 8.18 1 96.56 35 ASP B N 1
ATOM 3025 C CA . ASP B 1 35 ? 3.701 7.211 7.297 1 96.56 35 ASP B CA 1
ATOM 3026 C C . ASP B 1 35 ? 4.941 6.324 7.191 1 96.56 35 ASP B C 1
ATOM 3028 O O . ASP B 1 35 ? 5.371 5.984 6.086 1 96.56 35 ASP B O 1
ATOM 3032 N N . ASP B 1 36 ? 5.535 6.023 8.375 1 97.69 36 ASP B N 1
ATOM 3033 C CA . ASP B 1 36 ? 6.703 5.152 8.469 1 97.69 36 ASP B CA 1
ATOM 3034 C C . ASP B 1 36 ? 7.879 5.715 7.676 1 97.69 36 ASP B C 1
ATOM 3036 O O . ASP B 1 36 ? 8.461 5.02 6.844 1 97.69 36 ASP B O 1
ATOM 3040 N N . ALA B 1 37 ? 8.133 6.988 7.914 1 98.31 37 ALA B N 1
ATOM 3041 C CA . ALA B 1 37 ? 9.188 7.715 7.211 1 98.31 37 ALA B CA 1
ATOM 3042 C C . ALA B 1 37 ? 9 7.629 5.699 1 98.31 37 ALA B C 1
ATOM 3044 O O . ALA B 1 37 ? 9.922 7.246 4.977 1 98.31 37 ALA B O 1
ATOM 3045 N N . TYR B 1 38 ? 7.801 7.93 5.301 1 97.81 38 TYR B N 1
ATOM 3046 C CA . TYR B 1 38 ? 7.434 7.926 3.889 1 97.81 38 TYR B CA 1
ATOM 3047 C C . TYR B 1 38 ? 7.734 6.574 3.248 1 97.81 38 TYR B C 1
ATOM 3049 O O . TYR B 1 38 ? 8.156 6.512 2.092 1 97.81 38 TYR B O 1
ATOM 3057 N N . GLY B 1 39 ? 7.613 5.504 4.012 1 98.06 39 GLY B N 1
ATOM 3058 C CA . GLY B 1 39 ? 7.805 4.168 3.475 1 98.06 39 GLY B CA 1
ATOM 3059 C C . GLY B 1 39 ? 9.219 3.65 3.646 1 98.06 39 GLY B C 1
ATOM 3060 O O . GLY B 1 39 ? 9.539 2.543 3.209 1 98.06 39 GLY B O 1
ATOM 3061 N N . HIS B 1 40 ? 10.078 4.395 4.34 1 98.75 40 HIS B N 1
ATOM 3062 C CA . HIS B 1 40 ? 11.492 4.035 4.453 1 98.75 40 HIS B CA 1
ATOM 3063 C C . HIS B 1 40 ? 11.766 3.293 5.758 1 98.75 40 HIS B C 1
ATOM 3065 O O . HIS B 1 40 ? 12.898 2.875 6.008 1 98.75 40 HIS B O 1
ATOM 3071 N N . ASP B 1 41 ? 10.734 3.088 6.617 1 98.12 41 ASP B N 1
ATOM 3072 C CA . ASP B 1 41 ? 10.875 2.439 7.914 1 98.12 41 ASP B CA 1
ATOM 3073 C C . ASP B 1 41 ? 11.438 3.404 8.953 1 98.12 41 ASP B C 1
ATOM 3075 O O . ASP B 1 41 ? 12.648 3.625 9.016 1 98.12 41 ASP B O 1
ATOM 3079 N N . ALA B 1 42 ? 10.625 3.865 9.812 1 98.31 42 ALA B N 1
ATOM 3080 C CA . ALA B 1 42 ? 11 4.867 10.812 1 98.31 42 ALA B CA 1
ATOM 3081 C C . ALA B 1 42 ? 12.062 4.324 11.758 1 98.31 42 ALA B C 1
ATOM 3083 O O . ALA B 1 42 ? 12.93 5.066 12.219 1 98.31 42 ALA B O 1
ATOM 3084 N N . ALA B 1 43 ? 12.008 3.033 12.016 1 97.88 43 ALA B N 1
ATOM 3085 C CA . ALA B 1 43 ? 12.953 2.406 12.938 1 97.88 43 ALA B CA 1
ATOM 3086 C C . ALA B 1 43 ? 14.375 2.453 12.375 1 97.88 43 ALA B C 1
ATOM 3088 O O . ALA B 1 43 ? 15.352 2.424 13.125 1 97.88 43 ALA B O 1
ATOM 3089 N N . VAL B 1 44 ? 14.43 2.531 11.055 1 97.69 44 VAL B N 1
ATOM 3090 C CA . VAL B 1 44 ? 15.711 2.605 10.367 1 97.69 44 VAL B CA 1
ATOM 3091 C C . VAL B 1 44 ? 16.125 4.066 10.188 1 97.69 44 VAL B C 1
ATOM 3093 O O . VAL B 1 44 ? 17.266 4.434 10.469 1 97.69 44 VAL B O 1
ATOM 3096 N N . VAL B 1 45 ? 15.227 4.941 9.875 1 98.56 45 VAL B N 1
ATOM 3097 C CA . VAL B 1 45 ? 15.5 6.301 9.422 1 98.56 45 VAL B CA 1
ATOM 3098 C C . VAL B 1 45 ? 15.773 7.199 10.625 1 98.56 45 VAL B C 1
ATOM 3100 O O . VAL B 1 45 ? 16.703 8.008 10.609 1 98.56 45 VAL B O 1
ATOM 3103 N N . VAL B 1 46 ? 15.023 7.078 11.734 1 98.75 46 VAL B N 1
ATOM 3104 C CA . VAL B 1 46 ? 15.055 8.023 12.852 1 98.75 46 VAL B CA 1
ATOM 3105 C C . VAL B 1 46 ? 16.422 7.965 13.539 1 98.75 46 VAL B C 1
ATOM 3107 O O . VAL B 1 46 ? 17.078 8.992 13.703 1 98.75 46 VAL B O 1
ATOM 3110 N N . PRO B 1 47 ? 16.922 6.75 13.867 1 98.62 47 PRO B N 1
ATOM 3111 C CA . PRO B 1 47 ? 18.266 6.703 14.461 1 98.62 47 PRO B CA 1
ATOM 3112 C C . PRO B 1 47 ? 19.328 7.293 13.547 1 98.62 47 PRO B C 1
ATOM 3114 O O . PRO B 1 47 ? 20.25 7.973 14.023 1 98.62 47 PRO B O 1
ATOM 3117 N N . GLU B 1 48 ? 19.188 7.062 12.242 1 98.5 48 GLU B N 1
ATOM 3118 C CA . GLU B 1 48 ? 20.172 7.59 11.305 1 98.5 48 GLU B CA 1
ATOM 3119 C C . GLU B 1 48 ? 20.094 9.117 11.234 1 98.5 48 GLU B C 1
ATOM 3121 O O . GLU B 1 48 ? 21.125 9.781 11.125 1 98.5 48 GLU B O 1
ATOM 3126 N N . LEU B 1 49 ? 18.922 9.648 11.258 1 98.81 49 LEU B N 1
ATOM 3127 C CA . LEU B 1 49 ? 18.766 11.102 11.266 1 98.81 49 LEU B CA 1
ATOM 3128 C C . LEU B 1 49 ? 19.359 11.703 12.531 1 98.81 49 LEU B C 1
ATOM 3130 O O . LEU B 1 49 ? 19.984 12.758 12.484 1 98.81 49 LEU B O 1
ATOM 3134 N N . LEU B 1 50 ? 19.156 11.055 13.656 1 98.69 50 LEU B N 1
ATOM 3135 C CA . LEU B 1 50 ? 19.734 11.5 14.922 1 98.69 50 LEU B CA 1
ATOM 3136 C C . LEU B 1 50 ? 21.25 11.555 14.836 1 98.69 50 LEU B C 1
ATOM 3138 O O . LEU B 1 50 ? 21.875 12.531 15.258 1 98.69 50 LEU B O 1
ATOM 3142 N N . LYS B 1 51 ? 21.844 10.57 14.234 1 98.31 51 LYS B N 1
ATOM 3143 C CA . LYS B 1 51 ? 23.297 10.508 14.062 1 98.31 51 LYS B CA 1
ATOM 3144 C C . LYS B 1 51 ? 23.797 11.664 13.203 1 98.31 51 LYS B C 1
ATOM 3146 O O . LYS B 1 51 ? 24.938 12.102 13.359 1 98.31 51 LYS B O 1
ATOM 3151 N N . ASN B 1 52 ? 22.891 12.109 12.383 1 98.06 52 ASN B N 1
ATOM 3152 C CA . ASN B 1 52 ? 23.281 13.18 11.469 1 98.06 52 ASN B CA 1
ATOM 3153 C C . ASN B 1 52 ? 22.875 14.547 12.016 1 98.06 52 ASN B C 1
ATOM 3155 O O . ASN B 1 52 ? 22.828 15.531 11.266 1 98.06 52 ASN B O 1
ATOM 3159 N N . GLY B 1 53 ? 22.406 14.617 13.242 1 97.56 53 GLY B N 1
ATOM 3160 C CA . GLY B 1 53 ? 22.266 15.891 13.93 1 97.56 53 GLY B CA 1
ATOM 3161 C C . GLY B 1 53 ? 20.828 16.391 13.945 1 97.56 53 GLY B C 1
ATOM 3162 O O . GLY B 1 53 ? 20.562 17.484 14.445 1 97.56 53 GLY B O 1
ATOM 3163 N N . ILE B 1 54 ? 19.953 15.641 13.367 1 98.19 54 ILE B N 1
ATOM 3164 C CA . ILE B 1 54 ? 18.547 16.016 13.477 1 98.19 54 ILE B CA 1
ATOM 3165 C C . ILE B 1 54 ? 18.047 15.719 14.891 1 98.19 54 ILE B C 1
ATOM 3167 O O . ILE B 1 54 ? 18.234 14.617 15.406 1 98.19 54 ILE B O 1
ATOM 3171 N N . THR B 1 55 ? 17.328 16.672 15.484 1 98.12 55 THR B N 1
ATOM 3172 C CA . THR B 1 55 ? 16.922 16.484 16.875 1 98.12 55 THR B CA 1
ATOM 3173 C C . THR B 1 55 ? 15.406 16.609 17.016 1 98.12 55 THR B C 1
ATOM 3175 O O . THR B 1 55 ? 14.836 16.266 18.047 1 98.12 55 THR B O 1
ATOM 3178 N N . LYS B 1 56 ? 14.773 17.156 16.016 1 98.56 56 LYS B N 1
ATOM 3179 C CA . LYS B 1 56 ? 13.328 17.391 16.047 1 98.56 56 LYS B CA 1
ATOM 3180 C C . LYS B 1 56 ? 12.617 16.609 14.945 1 98.56 56 LYS B C 1
ATOM 3182 O O . LYS B 1 56 ? 13.094 16.562 13.812 1 98.56 56 LYS B O 1
ATOM 3187 N N . PHE B 1 57 ? 11.539 15.961 15.336 1 98.75 57 PHE B N 1
ATOM 3188 C CA . PHE B 1 57 ? 10.797 15.141 14.398 1 98.75 57 PHE B CA 1
ATOM 3189 C C . PHE B 1 57 ? 9.312 15.5 14.422 1 98.75 57 PHE B C 1
ATOM 3191 O O . PHE B 1 57 ? 8.82 16.047 15.406 1 98.75 57 PHE B O 1
ATOM 3198 N N . ALA B 1 58 ? 8.641 15.234 13.359 1 98.19 58 ALA B N 1
ATOM 3199 C CA . ALA B 1 58 ? 7.195 15.461 13.281 1 98.19 58 ALA B CA 1
ATOM 3200 C C . ALA B 1 58 ? 6.492 14.258 12.656 1 98.19 58 ALA B C 1
ATOM 3202 O O . ALA B 1 58 ? 7.004 13.648 11.719 1 98.19 58 ALA B O 1
ATOM 3203 N N . VAL B 1 59 ? 5.34 13.922 13.188 1 98.19 59 VAL B N 1
ATOM 3204 C CA . VAL B 1 59 ? 4.43 12.906 12.672 1 98.19 59 VAL B CA 1
ATOM 3205 C C . VAL B 1 59 ? 2.99 13.414 12.742 1 98.19 59 VAL B C 1
ATOM 3207 O O . VAL B 1 59 ? 2.725 14.469 13.32 1 98.19 59 VAL B O 1
ATOM 3210 N N . VAL B 1 60 ? 2.105 12.656 12.172 1 97.5 60 VAL B N 1
ATOM 3211 C CA . VAL B 1 60 ? 0.712 13.086 12.148 1 97.5 60 VAL B CA 1
ATOM 3212 C C . VAL B 1 60 ? 0.006 12.633 13.422 1 97.5 60 VAL B C 1
ATOM 3214 O O . VAL B 1 60 ? -0.753 13.391 14.023 1 97.5 60 VAL B O 1
ATOM 3217 N N . TYR B 1 61 ? 0.325 11.43 13.922 1 97 61 TYR B N 1
ATOM 3218 C CA . TYR B 1 61 ? -0.474 10.812 14.977 1 97 61 TYR B CA 1
ATOM 3219 C C . TYR B 1 61 ? 0.353 10.609 16.25 1 97 61 TYR B C 1
ATOM 3221 O O . TYR B 1 61 ? 1.549 10.32 16.172 1 97 61 TYR B O 1
ATOM 3229 N N . ALA B 1 62 ? -0.326 10.664 17.344 1 97.62 62 ALA B N 1
ATOM 3230 C CA . ALA B 1 62 ? 0.316 10.5 18.641 1 97.62 62 ALA B CA 1
ATOM 3231 C C . ALA B 1 62 ? 0.925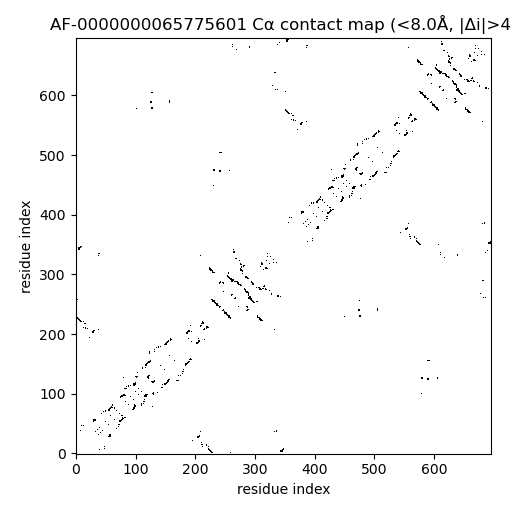 9.109 18.781 1 97.62 62 ALA B C 1
ATOM 3233 O O . ALA B 1 62 ? 2.004 8.953 19.359 1 97.62 62 ALA B O 1
ATOM 3234 N N . LYS B 1 63 ? 0.268 8.125 18.281 1 96.5 63 LYS B N 1
ATOM 3235 C CA . LYS B 1 63 ? 0.779 6.766 18.375 1 96.5 63 LYS B CA 1
ATOM 3236 C C . LYS B 1 63 ? 2.146 6.641 17.703 1 96.5 63 LYS B C 1
ATOM 3238 O O . LYS B 1 63 ? 3.023 5.934 18.203 1 96.5 63 LYS B O 1
ATOM 3243 N N . ASP B 1 64 ? 2.322 7.293 16.625 1 97.75 64 ASP B N 1
ATOM 3244 C CA . ASP B 1 64 ? 3.605 7.281 15.93 1 97.75 64 ASP B CA 1
ATOM 3245 C C . ASP B 1 64 ? 4.668 8.031 16.734 1 97.75 64 ASP B C 1
ATOM 3247 O O . ASP B 1 64 ? 5.836 7.629 16.75 1 97.75 64 ASP B O 1
ATOM 3251 N N . ALA B 1 65 ? 4.234 9.109 17.359 1 98.56 65 ALA B N 1
ATOM 3252 C CA . ALA B 1 65 ? 5.168 9.859 18.188 1 98.56 65 ALA B CA 1
ATOM 3253 C C . ALA B 1 65 ? 5.695 9 19.328 1 98.56 65 ALA B C 1
ATOM 3255 O O . ALA B 1 65 ? 6.898 9.008 19.625 1 98.56 65 ALA B O 1
ATOM 3256 N N . LEU B 1 66 ? 4.777 8.266 19.953 1 98.31 66 LEU B N 1
ATOM 3257 C CA . LEU B 1 66 ? 5.18 7.355 21.031 1 98.31 66 LEU B CA 1
ATOM 3258 C C . LEU B 1 66 ? 6.188 6.328 20.516 1 98.31 66 LEU B C 1
ATOM 3260 O O . LEU B 1 66 ? 7.188 6.055 21.188 1 98.31 66 LEU B O 1
ATOM 3264 N N . MET B 1 67 ? 5.973 5.848 19.344 1 98 67 MET B N 1
ATOM 3265 C CA . MET B 1 67 ? 6.879 4.875 18.734 1 98 67 MET B CA 1
ATOM 3266 C C . MET B 1 67 ? 8.242 5.504 18.453 1 98 67 MET B C 1
ATOM 3268 O O . MET B 1 67 ? 9.273 4.887 18.703 1 98 67 MET B O 1
ATOM 3272 N N . LEU B 1 68 ? 8.266 6.703 17.938 1 98.62 68 LEU B N 1
ATOM 3273 C CA . LEU B 1 68 ? 9.516 7.379 17.609 1 98.62 68 LEU B CA 1
ATOM 3274 C C . LEU B 1 68 ? 10.383 7.559 18.844 1 98.62 68 LEU B C 1
ATOM 3276 O O . LEU B 1 68 ? 11.609 7.512 18.766 1 98.62 68 LEU B O 1
ATOM 3280 N N . SER B 1 69 ? 9.734 7.828 19.984 1 98.56 69 SER B N 1
ATOM 3281 C CA . SER B 1 69 ? 10.477 8 21.219 1 98.56 69 SER B CA 1
ATOM 3282 C C . SER B 1 69 ? 11.266 6.742 21.578 1 98.56 69 SER B C 1
ATOM 3284 O O . SER B 1 69 ? 12.344 6.828 22.156 1 98.56 69 SER B O 1
ATOM 3286 N N . GLU B 1 70 ? 10.742 5.586 21.156 1 98.19 70 GLU B N 1
ATOM 3287 C CA . GLU B 1 70 ? 11.43 4.32 21.391 1 98.19 70 GLU B CA 1
ATOM 3288 C C . GLU B 1 70 ? 12.664 4.184 20.516 1 98.19 70 GLU B C 1
ATOM 3290 O O . GLU B 1 70 ? 13.539 3.355 20.781 1 98.19 70 GLU B O 1
ATOM 3295 N N . PHE B 1 71 ? 12.727 4.984 19.484 1 98.12 71 PHE B N 1
ATOM 3296 C CA . PHE B 1 71 ? 13.859 4.941 18.578 1 98.12 71 PHE B CA 1
ATOM 3297 C C . PHE B 1 71 ? 14.906 5.977 18.969 1 98.12 71 PHE B C 1
ATOM 3299 O O . PHE B 1 71 ? 15.906 6.145 18.266 1 98.12 71 PHE B O 1
ATOM 3306 N N . GLY B 1 72 ? 14.609 6.824 20.047 1 98.25 72 GLY B N 1
ATOM 3307 C CA . GLY B 1 72 ? 15.609 7.75 20.562 1 98.25 72 GLY B CA 1
ATOM 3308 C C . GLY B 1 72 ? 15.227 9.203 20.359 1 98.25 72 GLY B C 1
ATOM 3309 O O . GLY B 1 72 ? 15.945 10.109 20.812 1 98.25 72 GLY B O 1
ATOM 3310 N N . ALA B 1 73 ? 14.109 9.461 19.703 1 98.69 73 ALA B N 1
ATOM 3311 C CA . ALA B 1 73 ? 13.68 10.844 19.516 1 98.69 73 ALA B CA 1
ATOM 3312 C C . ALA B 1 73 ? 13.227 11.469 20.828 1 98.69 73 ALA B C 1
ATOM 3314 O O . ALA B 1 73 ? 12.438 10.875 21.562 1 98.69 73 ALA B O 1
ATOM 3315 N N . GLU B 1 74 ? 13.648 12.695 21.078 1 98.5 74 GLU B N 1
ATOM 3316 C CA . GLU B 1 74 ? 13.352 13.32 22.359 1 98.5 74 GLU B CA 1
ATOM 3317 C C . GLU B 1 74 ? 12.516 14.578 22.172 1 98.5 74 GLU B C 1
ATOM 3319 O O . GLU B 1 74 ? 12.094 15.195 23.156 1 98.5 74 GLU B O 1
ATOM 3324 N N . TRP B 1 75 ? 12.32 14.992 21.016 1 98.81 75 TRP B N 1
ATOM 3325 C CA . TRP B 1 75 ? 11.469 16.109 20.641 1 98.81 75 TRP B CA 1
ATOM 3326 C C . TRP B 1 75 ? 10.602 15.75 19.438 1 98.81 75 TRP B C 1
ATOM 3328 O O . TRP B 1 75 ? 11.109 15.594 18.328 1 98.81 75 TRP B O 1
ATOM 3338 N N . ILE B 1 76 ? 9.312 15.578 19.656 1 98.88 76 ILE B N 1
ATOM 3339 C CA . ILE B 1 76 ? 8.438 15.086 18.594 1 98.88 76 ILE B CA 1
ATOM 3340 C C . ILE B 1 76 ? 7.176 15.945 18.531 1 98.88 76 ILE B C 1
ATOM 3342 O O . ILE B 1 76 ? 6.531 16.188 19.562 1 98.88 76 ILE B O 1
ATOM 3346 N N . LEU B 1 77 ? 6.855 16.406 17.391 1 98.69 77 LEU B N 1
ATOM 3347 C CA . LEU B 1 77 ? 5.664 17.219 17.156 1 98.69 77 LEU B CA 1
ATOM 3348 C C . LEU B 1 77 ? 4.582 16.406 16.469 1 98.69 77 LEU B C 1
ATOM 3350 O O . LEU B 1 77 ? 4.824 15.812 15.406 1 98.69 77 LEU B O 1
ATOM 3354 N N . VAL B 1 78 ? 3.43 16.312 17.062 1 98.5 78 VAL B N 1
ATOM 3355 C CA . VAL B 1 78 ? 2.258 15.695 16.453 1 98.5 78 VAL B CA 1
ATOM 3356 C C . VAL B 1 78 ? 1.465 16.734 15.672 1 98.5 78 VAL B C 1
ATOM 3358 O O . VAL B 1 78 ? 0.936 17.688 16.266 1 98.5 78 VAL B O 1
ATOM 3361 N N . LEU B 1 79 ? 1.323 16.5 14.445 1 97.31 79 LEU B N 1
ATOM 3362 C CA . LEU B 1 79 ? 0.834 17.547 13.547 1 97.31 79 LEU B CA 1
ATOM 3363 C C . LEU B 1 79 ? -0.69 17.578 13.539 1 97.31 79 LEU B C 1
ATOM 3365 O O . LEU B 1 79 ? -1.291 18.625 13.297 1 97.31 79 LEU B O 1
ATOM 3369 N N . ASP B 1 80 ? -1.271 16.406 13.672 1 96.44 80 ASP B N 1
ATOM 3370 C CA . ASP B 1 80 ? -2.727 16.406 13.562 1 96.44 80 ASP B CA 1
ATOM 3371 C C . ASP B 1 80 ? -3.328 15.211 14.305 1 96.44 80 ASP B C 1
ATOM 3373 O O . ASP B 1 80 ? -3.791 14.25 13.68 1 96.44 80 ASP B O 1
ATOM 3377 N N . ASP B 1 81 ? -3.447 15.227 15.547 1 96 81 ASP B N 1
ATOM 3378 C CA . ASP B 1 81 ? -4.047 14.266 16.469 1 96 81 ASP B CA 1
ATOM 3379 C C . ASP B 1 81 ? -4.258 14.883 17.844 1 96 81 ASP B C 1
ATOM 3381 O O . ASP B 1 81 ? -3.311 15.391 18.453 1 96 81 ASP B O 1
ATOM 3385 N N . PRO B 1 82 ? -5.465 14.906 18.328 1 96.06 82 PRO B N 1
ATOM 3386 C CA . PRO B 1 82 ? -5.672 15.484 19.656 1 96.06 82 PRO B CA 1
ATOM 3387 C C . PRO B 1 82 ? -5.023 14.656 20.766 1 96.06 82 PRO B C 1
ATOM 3389 O O . PRO B 1 82 ? -5.023 13.422 20.703 1 96.06 82 PRO B O 1
ATOM 3392 N N . PRO B 1 83 ? -4.531 15.305 21.797 1 96.69 83 PRO B N 1
ATOM 3393 C CA . PRO B 1 83 ? -3.965 14.578 22.938 1 96.69 83 PRO B CA 1
ATOM 3394 C C . PRO B 1 83 ? -5.031 13.938 23.812 1 96.69 83 PRO B C 1
ATOM 3396 O O . PRO B 1 83 ? -6.156 14.445 23.891 1 96.69 83 PRO B O 1
ATOM 3399 N N . LEU B 1 84 ? -4.609 12.883 24.375 1 95.38 84 LEU B N 1
ATOM 3400 C CA . LEU B 1 84 ? -5.434 12.234 25.391 1 95.38 84 LEU B CA 1
ATOM 3401 C C . LEU B 1 84 ? -5.059 12.719 26.781 1 95.38 84 LEU B C 1
ATOM 3403 O O . LEU B 1 84 ? -3.889 12.664 27.172 1 95.38 84 LEU B O 1
ATOM 3407 N N . SER B 1 85 ? -6.07 13.078 27.516 1 95.69 85 SER B N 1
ATOM 3408 C CA . SER B 1 85 ? -5.84 13.664 28.828 1 95.69 85 SER B CA 1
ATOM 3409 C C . SER B 1 85 ? -5.09 12.703 29.75 1 95.69 85 SER B C 1
ATOM 3411 O O . SER B 1 85 ? -4.227 13.117 30.516 1 95.69 85 SER B O 1
ATOM 3413 N N . ASN B 1 86 ? -5.398 11.43 29.609 1 96.81 86 ASN B N 1
ATOM 3414 C CA . ASN B 1 86 ? -4.809 10.445 30.5 1 96.81 86 ASN B CA 1
ATOM 3415 C C . ASN B 1 86 ? -3.391 10.078 30.078 1 96.81 86 ASN B C 1
ATOM 3417 O O . ASN B 1 86 ? -2.727 9.273 30.734 1 96.81 86 ASN B O 1
ATOM 3421 N N . MET B 1 87 ? -2.898 10.719 29.047 1 97.62 87 MET B N 1
ATOM 3422 C CA . MET B 1 87 ? -1.576 10.375 28.531 1 97.62 87 MET B CA 1
ATOM 3423 C C . MET B 1 87 ? -0.624 11.562 28.641 1 97.62 87 MET B C 1
ATOM 3425 O O . MET B 1 87 ? 0.505 11.508 28.141 1 97.62 87 MET B O 1
ATOM 3429 N N . CYS B 1 88 ? -0.979 12.594 29.312 1 97.38 88 CYS B N 1
ATOM 3430 C CA . CYS B 1 88 ? -0.234 13.844 29.312 1 97.38 88 CYS B CA 1
ATOM 3431 C C . CYS B 1 88 ? 1.14 13.656 29.953 1 97.38 88 CYS B C 1
ATOM 3433 O O . CYS B 1 88 ? 2.135 14.188 29.453 1 97.38 88 CYS B O 1
ATOM 3435 N N . SER B 1 89 ? 1.195 12.898 31.016 1 97.75 89 SER B N 1
ATOM 3436 C CA . SER B 1 89 ? 2.477 12.664 31.672 1 97.75 89 SER B CA 1
ATOM 3437 C C . SER B 1 89 ? 3.447 11.938 30.734 1 97.75 89 SER B C 1
ATOM 3439 O O . SER B 1 89 ? 4.629 12.281 30.688 1 97.75 89 SER B O 1
ATOM 3441 N N . GLU B 1 90 ? 2.928 10.992 30.016 1 98 90 GLU B N 1
ATOM 3442 C CA . GLU B 1 90 ? 3.744 10.242 29.062 1 98 90 GLU B CA 1
ATOM 3443 C C . GLU B 1 90 ? 4.227 11.141 27.938 1 98 90 GLU B C 1
ATOM 3445 O O . GLU B 1 90 ? 5.383 11.062 27.516 1 98 90 GLU B O 1
ATOM 3450 N N . TYR B 1 91 ? 3.346 11.953 27.438 1 98.38 91 TYR B N 1
ATOM 3451 C CA . TYR B 1 91 ? 3.695 12.875 26.375 1 98.38 91 TYR B CA 1
ATOM 3452 C C . TYR B 1 91 ? 4.809 13.82 26.812 1 98.38 91 TYR B C 1
ATOM 3454 O O . TYR B 1 91 ? 5.781 14.031 26.078 1 98.38 91 TYR B O 1
ATOM 3462 N N . GLU B 1 92 ? 4.691 14.391 27.984 1 97.81 92 GLU B N 1
ATOM 3463 C CA . GLU B 1 92 ? 5.691 15.312 28.516 1 97.81 92 GLU B CA 1
ATOM 3464 C C . GLU B 1 92 ? 7.039 14.625 28.703 1 97.81 92 GLU B C 1
ATOM 3466 O O . GLU B 1 92 ? 8.07 15.156 28.281 1 97.81 92 GLU B O 1
ATOM 3471 N N . LYS B 1 93 ? 6.973 13.469 29.266 1 98 93 LYS B N 1
ATOM 3472 C CA . LYS B 1 93 ? 8.188 12.711 29.531 1 98 93 LYS B CA 1
ATOM 3473 C C . LYS B 1 93 ? 8.93 12.383 28.234 1 98 93 LYS B C 1
ATOM 3475 O O . LYS B 1 93 ? 10.164 12.375 28.219 1 98 93 LYS B O 1
ATOM 3480 N N . ARG B 1 94 ? 8.195 12.164 27.219 1 98.38 94 ARG B N 1
ATOM 3481 C CA . ARG B 1 94 ? 8.781 11.688 25.969 1 98.38 94 ARG B CA 1
ATOM 3482 C C . ARG B 1 94 ? 9.023 12.844 25 1 98.38 94 ARG B C 1
ATOM 3484 O O . ARG B 1 94 ? 9.438 12.633 23.859 1 98.38 94 ARG B O 1
ATOM 3491 N N . GLY B 1 95 ? 8.734 14.039 25.453 1 98.56 95 GLY B N 1
ATOM 3492 C CA . GLY B 1 95 ? 9.016 15.219 24.641 1 98.56 95 GLY B CA 1
ATOM 3493 C C . GLY B 1 95 ? 8.062 15.383 23.484 1 98.56 95 GLY B C 1
ATOM 3494 O O . GLY B 1 95 ? 8.461 15.836 22.406 1 98.56 95 GLY B O 1
ATOM 3495 N N . ILE B 1 96 ? 6.832 14.961 23.641 1 98.75 96 ILE B N 1
ATOM 3496 C CA . ILE B 1 96 ? 5.836 15.008 22.578 1 98.75 96 ILE B CA 1
ATOM 3497 C C . ILE B 1 96 ? 5.008 16.281 22.688 1 98.75 96 ILE B C 1
ATOM 3499 O O . ILE B 1 96 ? 4.531 16.625 23.781 1 98.75 96 ILE B O 1
ATOM 3503 N N . ARG B 1 97 ? 4.949 17.078 21.625 1 98.69 97 ARG B N 1
ATOM 3504 C CA . ARG B 1 97 ? 4.148 18.297 21.484 1 98.69 97 ARG B CA 1
ATOM 3505 C C . ARG B 1 97 ? 3 18.078 20.5 1 98.69 97 ARG B C 1
ATOM 3507 O O . ARG B 1 97 ? 3.049 17.172 19.672 1 98.69 97 ARG B O 1
ATOM 3514 N N . PHE B 1 98 ? 1.986 18.922 20.609 1 98.56 98 PHE B N 1
ATOM 3515 C CA . PHE B 1 98 ? 0.823 18.766 19.734 1 98.56 98 PHE B CA 1
ATOM 3516 C C . PHE B 1 98 ? 0.497 20.078 19.031 1 98.56 98 PHE B C 1
ATOM 3518 O O . PHE B 1 98 ? 0.553 21.156 19.625 1 98.56 98 PHE B O 1
ATOM 3525 N N . CYS B 1 99 ? 0.182 19.984 17.797 1 98.31 99 CYS B N 1
ATOM 3526 C CA . CYS B 1 99 ? -0.365 21.125 17.078 1 98.31 99 CYS B CA 1
ATOM 3527 C C . CYS B 1 99 ? -1.845 21.312 17.391 1 98.31 99 CYS B C 1
ATOM 3529 O O . CYS B 1 99 ? -2.615 20.344 17.359 1 98.31 99 CYS B O 1
ATOM 3531 N N . ILE B 1 100 ? -2.191 22.5 17.688 1 98.25 100 ILE B N 1
ATOM 3532 C CA . ILE B 1 100 ? -3.596 22.875 17.812 1 98.25 100 ILE B CA 1
ATOM 3533 C C . ILE B 1 100 ? -4.203 23.062 16.422 1 98.25 100 ILE B C 1
ATOM 3535 O O . ILE B 1 100 ? -3.912 24.047 15.734 1 98.25 100 ILE B O 1
ATOM 3539 N N . THR B 1 101 ? -5.113 22.141 16.078 1 97 101 THR B N 1
ATOM 3540 C CA . THR B 1 101 ? -5.578 22.141 14.688 1 97 101 THR B CA 1
ATOM 3541 C C . THR B 1 101 ? -7.062 22.484 14.617 1 97 101 THR B C 1
ATOM 3543 O O . THR B 1 101 ? -7.656 22.469 13.539 1 97 101 THR B O 1
ATOM 3546 N N . ASP B 1 102 ? -7.656 22.703 15.695 1 94.94 102 ASP B N 1
ATOM 3547 C CA . ASP B 1 102 ? -9.086 22.984 15.766 1 94.94 102 ASP B CA 1
ATOM 3548 C C . ASP B 1 102 ? -9.398 23.969 16.891 1 94.94 102 ASP B C 1
ATOM 3550 O O . ASP B 1 102 ? -8.977 23.766 18.031 1 94.94 102 ASP B O 1
ATOM 3554 N N . SER B 1 103 ? -10.211 24.969 16.562 1 93.81 103 SER B N 1
ATOM 3555 C CA . SER B 1 103 ? -10.586 25.984 17.547 1 93.81 103 SER B CA 1
ATOM 3556 C C . SER B 1 103 ? -11.422 25.375 18.672 1 93.81 103 SER B C 1
ATOM 3558 O O . SER B 1 103 ? -11.422 25.891 19.797 1 93.81 103 SER B O 1
ATOM 3560 N N . LYS B 1 104 ? -12.055 24.281 18.453 1 93.44 104 LYS B N 1
ATOM 3561 C CA . LYS B 1 104 ? -12.945 23.656 19.438 1 93.44 104 LYS B CA 1
ATOM 3562 C C . LYS B 1 104 ? -12.148 23.062 20.594 1 93.44 104 LYS B C 1
ATOM 3564 O O . LYS B 1 104 ? -12.719 22.734 21.641 1 93.44 104 LYS B O 1
ATOM 3569 N N . TRP B 1 105 ? -10.859 22.953 20.328 1 94.44 105 TRP B N 1
ATOM 3570 C CA . TRP B 1 105 ? -10.023 22.453 21.422 1 94.44 105 TRP B CA 1
ATOM 3571 C C . TRP B 1 105 ? -10.078 23.391 22.625 1 94.44 105 TRP B C 1
ATOM 3573 O O . TRP B 1 105 ? -9.859 22.953 23.766 1 94.44 105 TRP B O 1
ATOM 3583 N N . LEU B 1 106 ? -10.375 24.688 22.344 1 92.81 106 LEU B N 1
ATOM 3584 C CA . LEU B 1 106 ? -10.531 25.672 23.406 1 92.81 106 LEU B CA 1
ATOM 3585 C C . LEU B 1 106 ? -11.719 25.328 24.297 1 92.81 106 LEU B C 1
ATOM 3587 O O . LEU B 1 106 ? -11.578 25.25 25.531 1 92.81 106 LEU B O 1
ATOM 3591 N N . SER B 1 107 ? -12.867 25.047 23.672 1 91.69 107 SER B N 1
ATOM 3592 C CA . SER B 1 107 ? -14.094 24.797 24.406 1 91.69 107 SER B CA 1
ATOM 3593 C C . SER B 1 107 ? -14.094 23.406 25.031 1 91.69 107 SER B C 1
ATOM 3595 O O . SER B 1 107 ? -14.719 23.188 26.078 1 91.69 107 SER B O 1
ATOM 3597 N N . ASP B 1 108 ? -13.266 22.5 24.5 1 91.94 108 ASP B N 1
ATOM 3598 C CA . ASP B 1 108 ? -13.242 21.109 24.969 1 91.94 108 ASP B CA 1
ATOM 3599 C C . ASP B 1 108 ? -12.25 20.953 26.125 1 91.94 108 ASP B C 1
ATOM 3601 O O . ASP B 1 108 ? -12.133 19.875 26.688 1 91.94 108 ASP B O 1
ATOM 3605 N N . GLY B 1 109 ? -11.492 21.969 26.438 1 93.56 109 GLY B N 1
ATOM 3606 C CA . GLY B 1 109 ? -10.578 21.953 27.562 1 93.56 109 GLY B CA 1
ATOM 3607 C C . GLY B 1 109 ? -9.234 21.328 27.234 1 93.56 109 GLY B C 1
ATOM 3608 O O . GLY B 1 109 ? -8.414 21.109 28.125 1 93.56 109 GLY B O 1
ATOM 3609 N N . LEU B 1 110 ? -9.008 21 25.984 1 95.5 110 LEU B N 1
ATOM 3610 C CA . LEU B 1 110 ? -7.777 20.328 25.578 1 95.5 110 LEU B CA 1
ATOM 3611 C C . LEU B 1 110 ? -6.578 21.25 25.75 1 95.5 110 LEU B C 1
ATOM 3613 O O . LEU B 1 110 ? -5.461 20.781 25.984 1 95.5 110 LEU B O 1
ATOM 3617 N N . LEU B 1 111 ? -6.84 22.562 25.688 1 97.19 111 LEU B N 1
ATOM 3618 C CA . LEU B 1 111 ? -5.75 23.531 25.703 1 97.19 111 LEU B CA 1
ATOM 3619 C C . LEU B 1 111 ? -5.281 23.797 27.141 1 97.19 111 LEU B C 1
ATOM 3621 O O . LEU B 1 111 ? -4.27 24.469 27.344 1 97.19 111 LEU B O 1
ATOM 3625 N N . GLU B 1 112 ? -5.93 23.266 28.094 1 96.19 112 GLU B N 1
ATOM 3626 C CA . GLU B 1 112 ? -5.543 23.422 29.5 1 96.19 112 GLU B CA 1
ATOM 3627 C C . GLU B 1 112 ? -4.613 22.281 29.938 1 96.19 112 GLU B C 1
ATOM 3629 O O . GLU B 1 112 ? -4.035 22.344 31.031 1 96.19 112 GLU B O 1
ATOM 3634 N N . LEU B 1 113 ? -4.484 21.312 29.109 1 96.38 113 LEU B N 1
ATOM 3635 C CA . LEU B 1 113 ? -3.627 20.172 29.422 1 96.38 113 LEU B CA 1
ATOM 3636 C C . LEU B 1 113 ? -2.18 20.609 29.609 1 96.38 113 LEU B C 1
ATOM 3638 O O . LEU B 1 113 ? -1.718 21.531 28.938 1 96.38 113 LEU B O 1
ATOM 3642 N N . PRO B 1 114 ? -1.444 19.922 30.5 1 96.69 114 PRO B N 1
ATOM 3643 C CA . PRO B 1 114 ? -0.075 20.328 30.812 1 96.69 114 PRO B CA 1
ATOM 3644 C C . PRO B 1 114 ? 0.955 19.781 29.844 1 96.69 114 PRO B C 1
ATOM 3646 O O . PRO B 1 114 ? 1.896 19.094 30.25 1 96.69 114 PRO B O 1
ATOM 3649 N N . ILE B 1 115 ? 0.8 20.047 28.578 1 97.88 115 ILE B N 1
ATOM 3650 C CA . ILE B 1 115 ? 1.716 19.641 27.516 1 97.88 115 ILE B CA 1
ATOM 3651 C C . ILE B 1 115 ? 2.023 20.828 26.625 1 97.88 115 ILE B C 1
ATOM 3653 O O . ILE B 1 115 ? 1.379 21.875 26.719 1 97.88 115 ILE B O 1
ATOM 3657 N N . LYS B 1 116 ? 3.023 20.734 25.812 1 98.44 116 LYS B N 1
ATOM 3658 C CA . LYS B 1 116 ? 3.43 21.812 24.922 1 98.44 116 LYS B CA 1
ATOM 3659 C C . LYS B 1 116 ? 2.641 21.781 23.625 1 98.44 116 LYS B C 1
ATOM 3661 O O . LYS B 1 116 ? 2.26 20.703 23.156 1 98.44 116 LYS B O 1
ATOM 3666 N N . PHE B 1 117 ? 2.414 22.938 23.094 1 98.69 117 PHE B N 1
ATOM 3667 C CA . PHE B 1 117 ? 1.587 23.047 21.891 1 98.69 117 PHE B CA 1
ATOM 3668 C C . PHE B 1 117 ? 2.273 23.922 20.844 1 98.69 117 PHE B C 1
ATOM 3670 O O . PHE B 1 117 ? 3.131 24.734 21.172 1 98.69 117 PHE B O 1
ATOM 3677 N N . HIS B 1 118 ? 1.979 23.688 19.641 1 98.62 118 HIS B N 1
ATOM 3678 C CA . HIS B 1 118 ? 2.152 24.594 18.516 1 98.62 118 HIS B CA 1
ATOM 3679 C C . HIS B 1 118 ? 0.806 24.984 17.906 1 98.62 118 HIS B C 1
ATOM 3681 O O . HIS B 1 118 ? -0.093 24.156 17.781 1 98.62 118 HIS B O 1
ATOM 3687 N N . LEU B 1 119 ? 0.629 26.234 17.594 1 98.25 119 LEU B N 1
ATOM 3688 C CA . LEU B 1 119 ? -0.584 26.672 16.906 1 98.25 119 LEU B CA 1
ATOM 3689 C C . LEU B 1 119 ? -0.48 26.438 15.406 1 98.25 119 LEU B C 1
ATOM 3691 O O . LEU B 1 119 ? 0.399 26.984 14.742 1 98.25 119 LEU B O 1
ATOM 3695 N N . PHE B 1 120 ? -1.302 25.594 14.883 1 97.94 120 PHE B N 1
ATOM 3696 C CA . PHE B 1 120 ? -1.396 25.344 13.453 1 97.94 120 PHE B CA 1
ATOM 3697 C C . PHE B 1 120 ? -2.486 26.188 12.812 1 97.94 120 PHE B C 1
ATOM 3699 O O . PHE B 1 120 ? -3.674 26 13.094 1 97.94 120 PHE B O 1
ATOM 3706 N N . VAL B 1 121 ? -2.113 27.062 11.906 1 97.12 121 VAL B N 1
ATOM 3707 C CA . VAL B 1 121 ? -3.053 28.016 11.336 1 97.12 121 VAL B CA 1
ATOM 3708 C C . VAL B 1 121 ? -3.365 27.625 9.891 1 97.12 121 VAL B C 1
ATOM 3710 O O . VAL B 1 121 ? -2.457 27.312 9.117 1 97.12 121 VAL B O 1
ATOM 3713 N N . ASP B 1 122 ? -4.621 27.578 9.562 1 96.69 122 ASP B N 1
ATOM 3714 C CA . ASP B 1 122 ? -5.035 27.375 8.18 1 96.69 122 ASP B CA 1
ATOM 3715 C C . ASP B 1 122 ? -4.984 28.688 7.387 1 96.69 122 ASP B C 1
ATOM 3717 O O . ASP B 1 122 ? -5.781 29.594 7.625 1 96.69 122 ASP B O 1
ATOM 3721 N N . VAL B 1 123 ? -4.125 28.641 6.406 1 94.56 123 VAL B N 1
ATOM 3722 C CA . VAL B 1 123 ? -3.959 29.875 5.648 1 94.56 123 VAL B CA 1
ATOM 3723 C C . VAL B 1 123 ? -4.395 29.656 4.203 1 94.56 123 VAL B C 1
ATOM 3725 O O . VAL B 1 123 ? -4.254 30.547 3.365 1 94.56 123 VAL B O 1
ATOM 3728 N N . GLY B 1 124 ? -4.898 28.422 3.938 1 92.81 124 GLY B N 1
ATOM 3729 C CA . GLY B 1 124 ? -5.355 28.281 2.566 1 92.81 124 GLY B CA 1
ATOM 3730 C C . GLY B 1 124 ? -5.516 26.828 2.139 1 92.81 124 GLY B C 1
ATOM 3731 O O . GLY B 1 124 ? -6.203 26.547 1.159 1 92.81 124 GLY B O 1
ATOM 3732 N N . MET B 1 125 ? -4.93 25.859 2.801 1 92.56 125 MET B N 1
ATOM 3733 C CA . MET B 1 125 ? -5.047 24.438 2.475 1 92.56 125 MET B CA 1
ATOM 3734 C C . MET B 1 125 ? -6.453 23.938 2.768 1 92.56 125 MET B C 1
ATOM 3736 O O . MET B 1 125 ? -6.957 23.062 2.059 1 92.56 125 MET B O 1
ATOM 3740 N N . HIS B 1 126 ? -7.023 24.406 3.809 1 95.31 126 HIS B N 1
ATOM 3741 C CA . HIS B 1 126 ? -8.375 24.078 4.242 1 95.31 126 HIS B CA 1
ATOM 3742 C C . HIS B 1 126 ? -8.531 22.578 4.477 1 95.31 126 HIS B C 1
ATOM 3744 O O . HIS B 1 126 ? -9.492 21.969 4.004 1 95.31 126 HIS B O 1
ATOM 3750 N N . ARG B 1 127 ? -7.59 21.984 5.117 1 93.88 127 ARG B N 1
ATOM 3751 C CA . ARG B 1 127 ? -7.562 20.562 5.488 1 93.88 127 ARG B CA 1
ATOM 3752 C C . ARG B 1 127 ? -7.516 20.391 7 1 93.88 127 ARG B C 1
ATOM 3754 O O . ARG B 1 127 ? -8.156 19.5 7.555 1 93.88 127 ARG B O 1
ATOM 3761 N N . GLU B 1 128 ? -6.766 21.266 7.656 1 94.94 128 GLU B N 1
ATOM 3762 C CA . GLU B 1 128 ? -6.625 21.344 9.109 1 94.94 128 GLU B CA 1
ATOM 3763 C C . GLU B 1 128 ? -6.223 22.734 9.555 1 94.94 128 GLU B C 1
ATOM 3765 O O . GLU B 1 128 ? -5.902 23.594 8.719 1 94.94 128 GLU B O 1
ATOM 3770 N N . GLY B 1 129 ? -6.391 22.984 10.867 1 96.62 129 GLY B N 1
ATOM 3771 C CA . GLY B 1 129 ? -5.84 24.203 11.43 1 96.62 129 GLY B CA 1
ATOM 3772 C C . GLY B 1 129 ? -6.906 25.219 11.797 1 96.62 129 GLY B C 1
ATOM 3773 O O . GLY B 1 129 ? -8.023 25.172 11.273 1 96.62 129 GLY B O 1
ATOM 3774 N N . VAL B 1 130 ? -6.531 26.156 12.609 1 97 130 VAL B N 1
ATOM 3775 C CA . VAL B 1 130 ? -7.379 27.281 12.984 1 97 130 VAL B CA 1
ATOM 3776 C C . VAL B 1 130 ? -7.395 28.312 11.867 1 97 130 VAL B C 1
ATOM 3778 O O . VAL B 1 130 ? -6.34 28.75 11.398 1 97 130 VAL B O 1
ATOM 3781 N N . PRO B 1 131 ? -8.555 28.719 11.453 1 96.75 131 PRO B N 1
ATOM 3782 C CA . PRO B 1 131 ? -8.609 29.703 10.367 1 96.75 131 PRO B CA 1
ATOM 3783 C C . PRO B 1 131 ? -7.875 31 10.695 1 96.75 131 PRO B C 1
ATOM 3785 O O . PRO B 1 131 ? -8.047 31.547 11.789 1 96.75 131 PRO B O 1
ATOM 3788 N N . TRP B 1 132 ? -7.121 31.484 9.719 1 96.69 132 TRP B N 1
ATOM 3789 C CA . TRP B 1 132 ? -6.258 32.656 9.93 1 96.69 132 TRP B CA 1
ATOM 3790 C C . TRP B 1 132 ? -7.082 33.875 10.297 1 96.69 132 TRP B C 1
ATOM 3792 O O . TRP B 1 132 ? -6.602 34.75 11 1 96.69 132 TRP B O 1
ATOM 3802 N N . TYR B 1 133 ? -8.312 33.938 9.852 1 96.19 133 TYR B N 1
ATOM 3803 C CA . TYR B 1 133 ? -9.125 35.125 10 1 96.19 133 TYR B CA 1
ATOM 3804 C C . TYR B 1 133 ? -9.828 35.156 11.352 1 96.19 133 TYR B C 1
ATOM 3806 O O . TYR B 1 133 ? -10.438 36.156 11.727 1 96.19 133 TYR B O 1
ATOM 3814 N N . GLU B 1 134 ? -9.789 34.062 12.094 1 96.31 134 GLU B N 1
ATOM 3815 C CA . GLU B 1 134 ? -10.367 34.031 13.438 1 96.31 134 GLU B CA 1
ATOM 3816 C C . GLU B 1 134 ? -9.414 34.625 14.461 1 96.31 134 GLU B C 1
ATOM 3818 O O . GLU B 1 134 ? -9 33.969 15.414 1 96.31 134 GLU B O 1
ATOM 3823 N N . THR B 1 135 ? -9.18 35.875 14.359 1 97.06 135 THR B N 1
ATOM 3824 C CA . THR B 1 135 ? -8.148 36.594 15.109 1 97.06 135 THR B CA 1
ATOM 3825 C C . THR B 1 135 ? -8.453 36.562 16.609 1 97.06 135 THR B C 1
ATOM 3827 O O . THR B 1 135 ? -7.555 36.375 17.422 1 97.06 135 THR B O 1
ATOM 3830 N N . ASN B 1 136 ? -9.719 36.719 16.984 1 97 136 ASN B N 1
ATOM 3831 C CA . ASN B 1 136 ? -10.086 36.656 18.391 1 97 136 ASN B CA 1
ATOM 3832 C C . ASN B 1 136 ? -9.836 35.281 19 1 97 136 ASN B C 1
ATOM 3834 O O . ASN B 1 136 ? -9.32 35.188 20.109 1 97 136 ASN B O 1
ATOM 3838 N N . THR B 1 137 ? -10.203 34.344 18.281 1 96.81 137 THR B N 1
ATOM 3839 C CA . THR B 1 137 ? -9.984 32.969 18.719 1 96.81 137 THR B CA 1
ATOM 3840 C C . THR B 1 137 ? -8.5 32.656 18.859 1 96.81 137 THR B C 1
ATOM 3842 O O . THR B 1 137 ? -8.078 32.031 19.844 1 96.81 137 THR B O 1
ATOM 3845 N N . ILE B 1 138 ? -7.707 33.094 17.938 1 97.62 138 ILE B N 1
ATOM 3846 C CA . ILE B 1 138 ? -6.266 32.875 17.953 1 97.62 138 ILE B CA 1
ATOM 3847 C C . ILE B 1 138 ? -5.656 33.562 19.172 1 97.62 138 ILE B C 1
ATOM 3849 O O . ILE B 1 138 ? -4.855 32.938 19.891 1 97.62 138 ILE B O 1
ATOM 3853 N N . ARG B 1 139 ? -6.082 34.781 19.453 1 97.56 139 ARG B N 1
ATOM 3854 C CA . ARG B 1 139 ? -5.598 35.5 20.641 1 97.56 139 ARG B CA 1
ATOM 3855 C C . ARG B 1 139 ? -5.965 34.719 21.922 1 97.56 139 ARG B C 1
ATOM 3857 O O . ARG B 1 139 ? -5.148 34.625 22.844 1 97.56 139 ARG B O 1
ATOM 3864 N N . GLU B 1 140 ? -7.172 34.281 21.922 1 97.5 140 GLU B N 1
ATOM 3865 C CA . GLU B 1 140 ? -7.633 33.531 23.094 1 97.5 140 GLU B CA 1
ATOM 3866 C C . GLU B 1 140 ? -6.836 32.25 23.281 1 97.5 140 GLU B C 1
ATOM 3868 O O . GLU B 1 140 ? -6.48 31.906 24.406 1 97.5 140 GLU B O 1
ATOM 3873 N N . ILE B 1 141 ? -6.578 31.547 22.219 1 97.94 141 ILE B N 1
ATOM 3874 C CA . ILE B 1 141 ? -5.773 30.328 22.266 1 97.94 141 ILE B CA 1
ATOM 3875 C C . ILE B 1 141 ? -4.395 30.641 22.844 1 97.94 141 ILE B C 1
ATOM 3877 O O . ILE B 1 141 ? -3.926 29.953 23.75 1 97.94 141 ILE B O 1
ATOM 3881 N N . CYS B 1 142 ? -3.771 31.688 22.344 1 97.69 142 CYS B N 1
ATOM 3882 C CA . CYS B 1 142 ? -2.449 32.094 22.828 1 97.69 142 CYS B CA 1
ATOM 3883 C C . CYS B 1 142 ? -2.473 32.375 24.312 1 97.69 142 CYS B C 1
ATOM 3885 O O . CYS B 1 142 ? -1.556 32 25.047 1 97.69 142 CYS B O 1
ATOM 3887 N N . LYS B 1 143 ? -3.502 33.031 24.719 1 97 143 LYS B N 1
ATOM 3888 C CA . LYS B 1 143 ? -3.641 33.406 26.125 1 97 143 LYS B CA 1
ATOM 3889 C C . LYS B 1 143 ? -3.83 32.156 27 1 97 143 LYS B C 1
ATOM 3891 O O . LYS B 1 143 ? -3.156 32.031 28.016 1 97 143 LYS B O 1
ATOM 3896 N N . VAL B 1 144 ? -4.711 31.312 26.656 1 97.69 144 VAL B N 1
ATOM 3897 C CA . VAL B 1 144 ? -5.066 30.141 27.453 1 97.69 144 VAL B CA 1
ATOM 3898 C C . VAL B 1 144 ? -3.875 29.188 27.531 1 97.69 144 VAL B C 1
ATOM 3900 O O . VAL B 1 144 ? -3.584 28.641 28.594 1 97.69 144 VAL B O 1
ATOM 3903 N N . VAL B 1 145 ? -3.209 28.938 26.422 1 97.94 145 VAL B N 1
ATOM 3904 C CA . VAL B 1 145 ? -2.078 28.016 26.391 1 97.94 145 VAL B CA 1
ATOM 3905 C C . VAL B 1 145 ? -0.889 28.625 27.125 1 97.94 145 VAL B C 1
ATOM 3907 O O . VAL B 1 145 ? -0.16 27.906 27.828 1 97.94 145 VAL B O 1
ATOM 3910 N N . GLY B 1 146 ? -0.65 29.922 26.969 1 97.12 146 GLY B N 1
ATOM 3911 C CA . GLY B 1 146 ? 0.382 30.641 27.703 1 97.12 146 GLY B CA 1
ATOM 3912 C C . GLY B 1 146 ? 1.786 30.172 27.359 1 97.12 146 GLY B C 1
ATOM 3913 O O . GLY B 1 146 ? 2.15 30.094 26.188 1 97.12 146 GLY B O 1
ATOM 3914 N N . ASN B 1 147 ? 2.516 29.859 28.359 1 96.69 147 ASN B N 1
ATOM 3915 C CA . ASN B 1 147 ? 3.926 29.531 28.188 1 96.69 147 ASN B CA 1
ATOM 3916 C C . ASN B 1 147 ? 4.105 28.141 27.562 1 96.69 147 ASN B C 1
ATOM 3918 O O . ASN B 1 147 ? 5.207 27.781 27.156 1 96.69 147 ASN B O 1
ATOM 3922 N N . ARG B 1 148 ? 3.033 27.359 27.453 1 98.06 148 ARG B N 1
ATOM 3923 C CA . ARG B 1 148 ? 3.09 26.031 26.844 1 98.06 148 ARG B CA 1
ATOM 3924 C C . ARG B 1 148 ? 3.062 26.125 25.312 1 98.06 148 ARG B C 1
ATOM 3926 O O . ARG B 1 148 ? 3.307 25.141 24.625 1 98.06 148 ARG B O 1
ATOM 3933 N N . LEU B 1 149 ? 2.756 27.312 24.844 1 98.56 149 LEU B N 1
ATOM 3934 C CA . LEU B 1 149 ? 2.818 27.547 23.406 1 98.56 149 LEU B CA 1
ATOM 3935 C C . LEU B 1 149 ? 4.262 27.719 22.938 1 98.56 149 LEU B C 1
ATOM 3937 O O . LEU B 1 149 ? 4.887 28.75 23.219 1 98.56 149 LEU B O 1
ATOM 3941 N N . GLU B 1 150 ? 4.734 26.766 22.203 1 98.38 150 GLU B N 1
ATOM 3942 C CA . GLU B 1 150 ? 6.145 26.75 21.812 1 98.38 150 GLU B CA 1
ATOM 3943 C C . GLU B 1 150 ? 6.336 27.203 20.375 1 98.38 150 GLU B C 1
ATOM 3945 O O . GLU B 1 150 ? 7.434 27.609 19.984 1 98.38 150 GLU B O 1
ATOM 3950 N N . GLY B 1 151 ? 5.285 27.109 19.641 1 98.38 151 GLY B N 1
ATOM 3951 C CA . GLY B 1 151 ? 5.48 27.422 18.234 1 98.38 151 GLY B CA 1
ATOM 3952 C C . GLY B 1 151 ? 4.188 27.734 17.5 1 98.38 151 GLY B C 1
ATOM 3953 O O . GLY B 1 151 ? 3.1 27.578 18.062 1 98.38 151 GLY B O 1
ATOM 3954 N N . ILE B 1 152 ? 4.316 28.234 16.281 1 97.88 152 ILE B N 1
ATOM 3955 C CA . ILE B 1 152 ? 3.23 28.516 15.352 1 97.88 152 ILE B CA 1
ATOM 3956 C C . ILE B 1 152 ? 3.625 28.047 13.953 1 97.88 152 ILE B C 1
ATOM 3958 O O . ILE B 1 152 ? 4.777 28.219 13.539 1 97.88 152 ILE B O 1
ATOM 3962 N N . CYS B 1 153 ? 2.664 27.422 13.297 1 96.62 153 CYS B N 1
ATOM 3963 C CA . CYS B 1 153 ? 3.006 26.844 12 1 96.62 153 CYS B CA 1
ATOM 3964 C C . CYS B 1 153 ? 1.79 26.812 11.086 1 96.62 153 CYS B C 1
ATOM 3966 O O . CYS B 1 153 ? 0.686 27.172 11.492 1 96.62 153 CYS B O 1
ATOM 3968 N N . SER B 1 154 ? 2.031 26.531 9.852 1 95 154 SER B N 1
ATOM 3969 C CA . SER B 1 154 ? 1.03 26.266 8.82 1 95 154 SER B CA 1
ATOM 3970 C C . SER B 1 154 ? 1.561 25.297 7.766 1 95 154 SER B C 1
ATOM 3972 O O . SER B 1 154 ? 2.65 24.75 7.918 1 95 154 SER B O 1
ATOM 3974 N N . HIS B 1 155 ? 0.736 24.922 6.887 1 92 155 HIS B N 1
ATOM 3975 C CA . HIS B 1 155 ? 1.075 24.094 5.738 1 92 155 HIS B CA 1
ATOM 3976 C C . HIS B 1 155 ? 0.615 24.75 4.438 1 92 155 HIS B C 1
ATOM 3978 O O . HIS B 1 155 ? -0.566 25.062 4.281 1 92 155 HIS B O 1
ATOM 3984 N N . LEU B 1 156 ? 1.523 24.875 3.576 1 88.94 156 LEU B N 1
ATOM 3985 C CA . LEU B 1 156 ? 1.229 25.609 2.348 1 88.94 156 LEU B CA 1
ATOM 3986 C C . LEU B 1 156 ? 0.669 24.672 1.282 1 88.94 156 LEU B C 1
ATOM 3988 O O . LEU B 1 156 ? 1.087 23.516 1.184 1 88.94 156 LEU B O 1
ATOM 3992 N N . SER B 1 157 ? -0.197 25.172 0.407 1 86.56 157 SER B N 1
ATOM 3993 C CA . SER B 1 157 ? -0.875 24.391 -0.624 1 86.56 157 SER B CA 1
ATOM 3994 C C . SER B 1 157 ? -0.019 24.281 -1.879 1 86.56 157 SER B C 1
ATOM 3996 O O . SER B 1 157 ? -0.293 23.438 -2.746 1 86.56 157 SER B O 1
ATOM 3998 N N . ASN B 1 158 ? 0.856 25.125 -2.02 1 77.38 158 ASN B N 1
ATOM 3999 C CA . ASN B 1 158 ? 1.694 25.156 -3.213 1 77.38 158 ASN B CA 1
ATOM 4000 C C . ASN B 1 158 ? 3.139 25.516 -2.875 1 77.38 158 ASN B C 1
ATOM 4002 O O . ASN B 1 158 ? 3.389 26.422 -2.08 1 77.38 158 ASN B O 1
ATOM 4006 N N . GLY B 1 159 ? 3.998 24.781 -3.5 1 63.31 159 GLY B N 1
ATOM 4007 C CA . GLY B 1 159 ? 5.391 25.062 -3.189 1 63.31 159 GLY B CA 1
ATOM 4008 C C . GLY B 1 159 ? 6.098 25.844 -4.277 1 63.31 159 GLY B C 1
ATOM 4009 O O . GLY B 1 159 ? 7.289 26.141 -4.164 1 63.31 159 GLY B O 1
ATOM 4010 N N . LEU B 1 160 ? 5.254 26.125 -5.219 1 61.88 160 LEU B N 1
ATOM 4011 C CA . LEU B 1 160 ? 5.914 26.828 -6.312 1 61.88 160 LEU B CA 1
ATOM 4012 C C . LEU B 1 160 ? 5.938 28.344 -6.055 1 61.88 160 LEU B C 1
ATOM 4014 O O . LEU B 1 160 ? 4.922 28.922 -5.672 1 61.88 160 LEU B O 1
ATOM 4018 N N . SER B 1 161 ? 7.062 28.906 -6.25 1 56.56 161 SER B N 1
ATOM 4019 C CA . SER B 1 161 ? 7.348 30.297 -5.898 1 56.56 161 SER B CA 1
ATOM 4020 C C . SER B 1 161 ? 6.445 31.25 -6.672 1 56.56 161 SER B C 1
ATOM 4022 O O . SER B 1 161 ? 6.07 32.312 -6.16 1 56.56 161 SER B O 1
ATOM 4024 N N . ASP B 1 162 ? 6.16 30.875 -7.777 1 59.09 162 ASP B N 1
ATOM 4025 C CA . ASP B 1 162 ? 5.445 31.859 -8.594 1 59.09 162 ASP B CA 1
ATOM 4026 C C . ASP B 1 162 ? 3.934 31.672 -8.477 1 59.09 162 ASP B C 1
ATOM 4028 O O . ASP B 1 162 ? 3.17 32.281 -9.234 1 59.09 162 ASP B O 1
ATOM 4032 N N . SER B 1 163 ? 3.621 31.109 -7.426 1 73.25 163 SER B N 1
ATOM 4033 C CA . SER B 1 163 ? 2.188 30.828 -7.383 1 73.25 163 SER B CA 1
ATOM 4034 C C . SER B 1 163 ? 1.444 31.906 -6.582 1 73.25 163 SER B C 1
ATOM 4036 O O . SER B 1 163 ? 1.954 32.406 -5.578 1 73.25 163 SER B O 1
ATOM 4038 N N . GLN B 1 164 ? 0.443 32.531 -7.129 1 77.62 164 GLN B N 1
ATOM 4039 C CA . GLN B 1 164 ? -0.468 33.438 -6.434 1 77.62 164 GLN B CA 1
ATOM 4040 C C . GLN B 1 164 ? -0.925 32.812 -5.105 1 77.62 164 GLN B C 1
ATOM 4042 O O . GLN B 1 164 ? -1.087 33.531 -4.117 1 77.62 164 GLN B O 1
ATOM 4047 N N . ALA B 1 165 ? -0.99 31.594 -5.023 1 81.56 165 ALA B N 1
ATOM 4048 C CA . ALA B 1 165 ? -1.409 30.906 -3.805 1 81.56 165 ALA B CA 1
ATOM 4049 C C . ALA B 1 165 ? -0.383 31.094 -2.689 1 81.56 165 ALA B C 1
ATOM 4051 O O . ALA B 1 165 ? -0.742 31.391 -1.55 1 81.56 165 ALA B O 1
ATOM 4052 N N . LEU B 1 166 ? 0.801 30.984 -3.039 1 83.69 166 LEU B N 1
ATOM 4053 C CA . LEU B 1 166 ? 1.865 31.125 -2.053 1 83.69 166 LEU B CA 1
ATOM 4054 C C . LEU B 1 166 ? 1.883 32.531 -1.475 1 83.69 166 LEU B C 1
ATOM 4056 O O . LEU B 1 166 ? 1.991 32.719 -0.259 1 83.69 166 LEU B O 1
ATOM 4060 N N . ALA B 1 167 ? 1.809 33.469 -2.336 1 84.38 167 ALA B N 1
ATOM 4061 C CA . ALA B 1 167 ? 1.812 34.875 -1.893 1 84.38 167 ALA B CA 1
ATOM 4062 C C . ALA B 1 167 ? 0.638 35.156 -0.96 1 84.38 167 ALA B C 1
ATOM 4064 O O . ALA B 1 167 ? 0.806 35.781 0.087 1 84.38 167 ALA B O 1
ATOM 4065 N N . THR B 1 168 ? -0.489 34.688 -1.327 1 88.69 168 THR B N 1
ATOM 4066 C CA . THR B 1 168 ? -1.696 34.875 -0.529 1 88.69 168 THR B CA 1
ATOM 4067 C C . THR B 1 168 ? -1.556 34.188 0.831 1 88.69 168 THR B C 1
ATOM 4069 O O . THR B 1 168 ? -1.846 34.812 1.864 1 88.69 168 THR B O 1
ATOM 4072 N N . GLU B 1 169 ? -1.117 33 0.87 1 91.19 169 GLU B N 1
ATOM 4073 C CA . GLU B 1 169 ? -0.98 32.219 2.1 1 91.19 169 GLU B CA 1
ATOM 4074 C C . GLU B 1 169 ? 0.079 32.844 3.016 1 91.19 169 GLU B C 1
ATOM 4076 O O . GLU B 1 169 ? -0.091 32.875 4.238 1 91.19 169 GLU B O 1
ATOM 4081 N N . GLU B 1 170 ? 1.112 33.344 2.389 1 89.06 170 GLU B N 1
ATOM 4082 C CA . GLU B 1 170 ? 2.162 34 3.176 1 89.06 170 GLU B CA 1
ATOM 4083 C C . GLU B 1 170 ? 1.651 35.25 3.842 1 89.06 170 GLU B C 1
ATOM 4085 O O . GLU B 1 170 ? 1.982 35.531 4.996 1 89.06 170 GLU B O 1
ATOM 4090 N N . GLU B 1 171 ? 0.938 36.031 3.115 1 92.44 171 GLU B N 1
ATOM 4091 C CA . GLU B 1 171 ? 0.356 37.25 3.672 1 92.44 171 GLU B CA 1
ATOM 4092 C C . GLU B 1 171 ? -0.558 36.938 4.852 1 92.44 171 GLU B C 1
ATOM 4094 O O . GLU B 1 171 ? -0.482 37.594 5.895 1 92.44 171 GLU B O 1
ATOM 4099 N N . ARG B 1 172 ? -1.375 35.969 4.719 1 94.5 172 ARG B N 1
ATOM 4100 C CA . ARG B 1 172 ? -2.279 35.531 5.781 1 94.5 172 ARG B CA 1
ATOM 4101 C C . ARG B 1 172 ? -1.503 35.094 7.012 1 94.5 172 ARG B C 1
ATOM 4103 O O . ARG B 1 172 ? -1.858 35.438 8.141 1 94.5 172 ARG B O 1
ATOM 4110 N N . PHE B 1 173 ? -0.429 34.406 6.738 1 94.81 173 PHE B N 1
ATOM 4111 C CA . PHE B 1 173 ? 0.373 33.906 7.848 1 94.81 173 PHE B CA 1
ATOM 4112 C C . PHE B 1 173 ? 1.039 35.031 8.594 1 94.81 173 PHE B C 1
ATOM 4114 O O . PHE B 1 173 ? 1.103 35.031 9.828 1 94.81 173 PHE B O 1
ATOM 4121 N N . ARG B 1 174 ? 1.494 36 7.879 1 94.44 174 ARG B N 1
ATOM 4122 C CA . ARG B 1 174 ? 2.113 37.188 8.484 1 94.44 174 ARG B CA 1
ATOM 4123 C C . ARG B 1 174 ? 1.116 37.938 9.352 1 94.44 174 ARG B C 1
ATOM 4125 O O . ARG B 1 174 ? 1.48 38.469 10.398 1 94.44 174 ARG B O 1
ATOM 4132 N N . GLU B 1 175 ? -0.069 37.969 8.891 1 96.38 175 GLU B N 1
ATOM 4133 C CA . GLU B 1 175 ? -1.113 38.594 9.695 1 96.38 175 GLU B CA 1
ATOM 4134 C C . GLU B 1 175 ? -1.286 37.906 11.031 1 96.38 175 GLU B C 1
ATOM 4136 O O . GLU B 1 175 ? -1.43 38.531 12.07 1 96.38 175 GLU B O 1
ATOM 4141 N N . VAL B 1 176 ? -1.243 36.625 11.023 1 97.06 176 VAL B N 1
ATOM 4142 C CA . VAL B 1 176 ? -1.398 35.844 12.242 1 97.06 176 VAL B CA 1
ATOM 4143 C C . VAL B 1 176 ? -0.19 36.062 13.148 1 97.06 176 VAL B C 1
ATOM 4145 O O . VAL B 1 176 ? -0.335 36.188 14.367 1 97.06 176 VAL B O 1
ATOM 4148 N N . LEU B 1 177 ? 0.984 36.125 12.539 1 96.25 177 LEU B N 1
ATOM 4149 C CA . LEU B 1 177 ? 2.207 36.312 13.312 1 96.25 177 LEU B CA 1
ATOM 4150 C C . LEU B 1 177 ? 2.162 37.656 14.062 1 96.25 177 LEU B C 1
ATOM 4152 O O . LEU B 1 177 ? 2.715 37.75 15.156 1 96.25 177 LEU B O 1
ATOM 4156 N N . SER B 1 178 ? 1.495 38.625 13.477 1 96.56 178 SER B N 1
ATOM 4157 C CA . SER B 1 178 ? 1.45 39.938 14.062 1 96.56 178 SER B CA 1
ATOM 4158 C C . SER B 1 178 ? 0.642 39.969 15.352 1 96.56 178 SER B C 1
ATOM 4160 O O . SER B 1 178 ? 0.779 40.875 16.172 1 96.56 178 SER B O 1
ATOM 4162 N N . ILE B 1 179 ? -0.227 39 15.578 1 96 179 ILE B N 1
ATOM 4163 C CA . ILE B 1 179 ? -1.056 39 16.781 1 96 179 ILE B CA 1
ATOM 4164 C C . ILE B 1 179 ? -0.619 37.844 17.703 1 96 179 ILE B C 1
ATOM 4166 O O . ILE B 1 179 ? -1.182 37.688 18.781 1 96 179 ILE B O 1
ATOM 4170 N N . ALA B 1 180 ? 0.355 37 17.328 1 95.81 180 ALA B N 1
ATOM 4171 C CA . ALA B 1 180 ? 0.895 35.906 18.141 1 95.81 180 ALA B CA 1
ATOM 4172 C C . ALA B 1 180 ? 2.01 36.406 19.062 1 95.81 180 ALA B C 1
ATOM 4174 O O . ALA B 1 180 ? 2.641 37.438 18.781 1 95.81 180 ALA B O 1
ATOM 4175 N N . PRO B 1 181 ? 2.273 35.719 20.125 1 96.19 181 PRO B N 1
ATOM 4176 C CA . PRO B 1 181 ? 3.389 36.094 21 1 96.19 181 PRO B CA 1
ATOM 4177 C C . PRO B 1 181 ? 4.738 36 20.281 1 96.19 181 PRO B C 1
ATOM 4179 O O . PRO B 1 181 ? 4.91 35.219 19.359 1 96.19 181 PRO B O 1
ATOM 4182 N N . GLU B 1 182 ? 5.691 36.812 20.719 1 94.5 182 GLU B N 1
ATOM 4183 C CA . GLU B 1 182 ? 7.051 36.781 20.188 1 94.5 182 GLU B CA 1
ATOM 4184 C C . GLU B 1 182 ? 7.84 35.594 20.734 1 94.5 182 GLU B C 1
ATOM 4186 O O . GLU B 1 182 ? 7.457 35 21.75 1 94.5 182 GLU B O 1
ATOM 4191 N N . GLY B 1 183 ? 8.883 35.219 19.984 1 95.38 183 GLY B N 1
ATOM 4192 C CA . GLY B 1 183 ? 9.812 34.219 20.484 1 95.38 183 GLY B CA 1
ATOM 4193 C C . GLY B 1 183 ? 9.383 32.781 20.203 1 95.38 183 GLY B C 1
ATOM 4194 O O . GLY B 1 183 ? 10.031 31.844 20.641 1 95.38 183 GLY B O 1
ATOM 4195 N N . LEU B 1 184 ? 8.289 32.625 19.5 1 97.5 184 LEU B N 1
ATOM 4196 C CA . LEU B 1 184 ? 7.812 31.281 19.156 1 97.5 184 LEU B CA 1
ATOM 4197 C C . LEU B 1 184 ? 8.633 30.688 18.031 1 97.5 184 LEU B C 1
ATOM 4199 O O . LEU B 1 184 ? 9.203 31.406 17.203 1 97.5 184 LEU B O 1
ATOM 4203 N N . MET B 1 185 ? 8.789 29.359 18.062 1 97.44 185 MET B N 1
ATOM 4204 C CA . MET B 1 185 ? 9.219 28.688 16.844 1 97.44 185 MET B CA 1
ATOM 4205 C C . MET B 1 185 ? 8.25 28.938 15.695 1 97.44 185 MET B C 1
ATOM 4207 O O . MET B 1 185 ? 7.031 28.812 15.867 1 97.44 185 MET B O 1
ATOM 4211 N N . VAL B 1 186 ? 8.766 29.344 14.547 1 96.38 186 VAL B N 1
ATOM 4212 C CA . VAL B 1 186 ? 7.926 29.594 13.383 1 96.38 186 VAL B CA 1
ATOM 4213 C C . VAL B 1 186 ? 8.336 28.672 12.234 1 96.38 186 VAL B C 1
ATOM 4215 O O . VAL B 1 186 ? 9.484 28.703 11.789 1 96.38 186 VAL B O 1
ATOM 4218 N N . HIS B 1 187 ? 7.41 27.875 11.797 1 93.81 187 HIS B N 1
ATOM 4219 C CA . HIS B 1 187 ? 7.738 26.953 10.711 1 93.81 187 HIS B CA 1
ATOM 4220 C C . HIS B 1 187 ? 6.566 26.812 9.742 1 93.81 187 HIS B C 1
ATOM 4222 O O . HIS B 1 187 ? 5.465 26.438 10.148 1 93.81 187 HIS B O 1
ATOM 4228 N N . LEU B 1 188 ? 6.863 27.312 8.438 1 80.81 188 LEU B N 1
ATOM 4229 C CA . LEU B 1 188 ? 5.891 27.312 7.352 1 80.81 188 LEU B CA 1
ATOM 4230 C C . LEU B 1 188 ? 6.363 26.438 6.199 1 80.81 188 LEU B C 1
ATOM 4232 O O . LEU B 1 188 ? 7.555 26.406 5.887 1 80.81 188 LEU B O 1
ATOM 4236 N N . SER B 1 189 ? 6.449 25.156 6.191 1 64.75 189 SER B N 1
ATOM 4237 C CA . SER B 1 189 ? 7.078 24.703 4.953 1 64.75 189 SER B CA 1
ATOM 4238 C C . SER B 1 189 ? 6.656 23.281 4.609 1 64.75 189 SER B C 1
ATOM 4240 O O . SER B 1 189 ? 6.23 22.531 5.484 1 64.75 189 SER B O 1
ATOM 4242 N N . ASN B 1 190 ? 6.395 23.312 3.299 1 65.31 190 ASN B N 1
ATOM 4243 C CA . ASN B 1 190 ? 6.617 22 2.676 1 65.31 190 ASN B CA 1
ATOM 4244 C C . ASN B 1 190 ? 7.941 21.969 1.924 1 65.31 190 ASN B C 1
ATOM 4246 O O . ASN B 1 190 ? 8.617 22.984 1.788 1 65.31 190 ASN B O 1
ATOM 4250 N N . SER B 1 191 ? 8.445 20.906 1.65 1 67.44 191 SER B N 1
ATOM 4251 C CA . SER B 1 191 ? 9.758 20.75 1.039 1 67.44 191 SER B CA 1
ATOM 4252 C C . SER B 1 191 ? 9.922 21.656 -0.175 1 67.44 191 SER B C 1
ATOM 4254 O O . SER B 1 191 ? 10.984 22.25 -0.377 1 67.44 191 SER B O 1
ATOM 4256 N N . ALA B 1 192 ? 8.938 21.859 -0.854 1 64.19 192 ALA B N 1
ATOM 4257 C CA . ALA B 1 192 ? 9.031 22.625 -2.1 1 64.19 192 ALA B CA 1
ATOM 4258 C C . ALA B 1 192 ? 9.234 24.109 -1.822 1 64.19 192 ALA B C 1
ATOM 4260 O O . ALA B 1 192 ? 10.023 24.781 -2.492 1 64.19 192 ALA B O 1
ATOM 4261 N N . SER B 1 193 ? 8.578 24.594 -0.848 1 64.31 193 SER B N 1
ATOM 4262 C CA . SER B 1 193 ? 8.625 26.016 -0.549 1 64.31 193 SER B CA 1
ATOM 4263 C C . SER B 1 193 ? 9.953 26.406 0.093 1 64.31 193 SER B C 1
ATOM 4265 O O . SER B 1 193 ? 10.367 27.562 0.022 1 64.31 193 SER B O 1
ATOM 4267 N N . LEU B 1 194 ? 10.539 25.484 0.632 1 64.69 194 LEU B N 1
ATOM 4268 C CA . LEU B 1 194 ? 11.781 25.734 1.364 1 64.69 194 LEU B CA 1
ATOM 4269 C C . LEU B 1 194 ? 12.875 26.234 0.429 1 64.69 194 LEU B C 1
ATOM 4271 O O . LEU B 1 194 ? 13.68 27.078 0.811 1 64.69 194 LEU B O 1
ATOM 4275 N N . TYR B 1 195 ? 12.648 25.812 -0.773 1 64.94 195 TYR B N 1
ATOM 4276 C CA . TYR B 1 195 ? 13.758 26.094 -1.679 1 64.94 195 TYR B CA 1
ATOM 4277 C C . TYR B 1 195 ? 13.438 27.281 -2.57 1 64.94 195 TYR B C 1
ATOM 4279 O O . TYR B 1 195 ? 14.344 27.938 -3.096 1 64.94 195 TYR B O 1
ATOM 4287 N N . ASN B 1 196 ? 12.18 27.438 -2.518 1 66.19 196 ASN B N 1
ATOM 4288 C CA . ASN B 1 196 ? 11.789 28.422 -3.52 1 66.19 196 ASN B CA 1
ATOM 4289 C C . ASN B 1 196 ? 11.375 29.75 -2.875 1 66.19 196 ASN B C 1
ATOM 4291 O O . ASN B 1 196 ? 11.281 30.766 -3.555 1 66.19 196 ASN B O 1
ATOM 4295 N N . ALA B 1 197 ? 11.086 29.641 -1.602 1 64.56 197 ALA B N 1
ATOM 4296 C CA . ALA B 1 197 ? 10.594 30.859 -0.945 1 64.56 197 ALA B CA 1
ATOM 4297 C C . ALA B 1 197 ? 11.445 31.203 0.269 1 64.56 197 ALA B C 1
ATOM 4299 O O . ALA B 1 197 ? 12.133 30.344 0.82 1 64.56 197 ALA B O 1
ATOM 4300 N N . LYS B 1 198 ? 11.578 32.531 0.47 1 73.81 198 LYS B N 1
ATOM 4301 C CA . LYS B 1 198 ? 12.25 33 1.679 1 73.81 198 LYS B CA 1
ATOM 4302 C C . LYS B 1 198 ? 11.242 33.5 2.709 1 73.81 198 LYS B C 1
ATOM 4304 O O . LYS B 1 198 ? 10.391 34.344 2.396 1 73.81 198 LYS B O 1
ATOM 4309 N N . PHE B 1 199 ? 11.219 32.812 3.775 1 84.19 199 PHE B N 1
ATOM 4310 C CA . PHE B 1 199 ? 10.43 33.219 4.93 1 84.19 199 PHE B CA 1
ATOM 4311 C C . PHE B 1 199 ? 11.328 33.75 6.039 1 84.19 199 PHE B C 1
ATOM 4313 O O . PHE B 1 199 ? 11.711 33 6.938 1 84.19 199 PHE B O 1
ATOM 4320 N N . PRO B 1 200 ? 11.562 35.062 6.027 1 84.81 200 PRO B N 1
ATOM 4321 C CA . PRO B 1 200 ? 12.57 35.594 6.945 1 84.81 200 PRO B CA 1
ATOM 4322 C C . PRO B 1 200 ? 12.18 35.438 8.414 1 84.81 200 PRO B C 1
ATOM 4324 O O . PRO B 1 200 ? 13.047 35.469 9.289 1 84.81 200 PRO B O 1
ATOM 4327 N N . TYR B 1 201 ? 10.914 35.25 8.68 1 89.88 201 TYR B N 1
ATOM 4328 C CA . TYR B 1 201 ? 10.445 35.125 10.055 1 89.88 201 TYR B CA 1
ATOM 4329 C C . TYR B 1 201 ? 10.508 33.688 10.523 1 89.88 201 TYR B C 1
ATOM 4331 O O . TYR B 1 201 ? 10.273 33.406 11.703 1 89.88 201 TYR B O 1
ATOM 4339 N N . ALA B 1 202 ? 10.758 32.781 9.641 1 92.31 202 ALA B N 1
ATOM 4340 C CA . ALA B 1 202 ? 10.789 31.359 10.008 1 92.31 202 ALA B CA 1
ATOM 4341 C C . ALA B 1 202 ? 12.023 31.047 10.844 1 92.31 202 ALA B C 1
ATOM 4343 O O . ALA B 1 202 ? 13.109 31.562 10.586 1 92.31 202 ALA B O 1
ATOM 4344 N N . THR B 1 203 ? 11.844 30.234 11.867 1 94.88 203 THR B N 1
ATOM 4345 C CA . THR B 1 203 ? 12.953 29.781 12.695 1 94.88 203 THR B CA 1
ATOM 4346 C C . THR B 1 203 ? 13.266 28.312 12.422 1 94.88 203 THR B C 1
ATOM 4348 O O . THR B 1 203 ? 14.383 27.859 12.672 1 94.88 203 THR B O 1
ATOM 4351 N N . HIS B 1 204 ? 12.305 27.625 11.938 1 94.75 204 HIS B N 1
ATOM 4352 C CA . HIS B 1 204 ? 12.398 26.203 11.633 1 94.75 204 HIS B CA 1
ATOM 4353 C C . HIS B 1 204 ? 11.781 25.875 10.281 1 94.75 204 HIS B C 1
ATOM 4355 O O . HIS B 1 204 ? 11.102 26.719 9.688 1 94.75 204 HIS B O 1
ATOM 4361 N N . PHE B 1 205 ? 12.078 24.766 9.75 1 91.75 205 PHE B N 1
ATOM 4362 C CA . PHE B 1 205 ? 11.43 24.25 8.555 1 91.75 205 PHE B CA 1
ATOM 4363 C C . PHE B 1 205 ? 11.18 22.75 8.68 1 91.75 205 PHE B C 1
ATOM 4365 O O . PHE B 1 205 ? 11.82 22.078 9.484 1 91.75 205 PHE B O 1
ATOM 4372 N N . ARG B 1 206 ? 10.211 22.234 7.926 1 94.62 206 ARG B N 1
ATOM 4373 C CA . ARG B 1 206 ? 9.797 20.844 8.023 1 94.62 206 ARG B CA 1
ATOM 4374 C C . ARG B 1 206 ? 10.086 20.094 6.734 1 94.62 206 ARG B C 1
ATOM 4376 O O . ARG B 1 206 ? 9.211 19.938 5.883 1 94.62 206 ARG B O 1
ATOM 4383 N N . PRO B 1 207 ? 11.281 19.578 6.582 1 93.75 207 PRO B N 1
ATOM 4384 C CA . PRO B 1 207 ? 11.578 18.75 5.406 1 93.75 207 PRO B CA 1
ATOM 4385 C C . PRO B 1 207 ? 10.938 17.375 5.473 1 93.75 207 PRO B C 1
ATOM 4387 O O . PRO B 1 207 ? 11.055 16.688 6.488 1 93.75 207 PRO B O 1
ATOM 4390 N N . GLY B 1 208 ? 10.234 17.016 4.434 1 94.44 208 GLY B N 1
ATOM 4391 C CA . GLY B 1 208 ? 9.664 15.688 4.266 1 94.44 208 GLY B CA 1
ATOM 4392 C C . GLY B 1 208 ? 10.312 14.898 3.148 1 94.44 208 GLY B C 1
ATOM 4393 O O . GLY B 1 208 ? 11.383 14.305 3.34 1 94.44 208 GLY B O 1
ATOM 4394 N N . ILE B 1 209 ? 9.82 15.086 1.9 1 95.62 209 ILE B N 1
ATOM 4395 C CA . ILE B 1 209 ? 10.25 14.289 0.753 1 95.62 209 ILE B CA 1
ATOM 4396 C C . ILE B 1 209 ? 11.703 14.617 0.414 1 95.62 209 ILE B C 1
ATOM 4398 O O . ILE B 1 209 ? 12.422 13.781 -0.133 1 95.62 209 ILE B O 1
ATOM 4402 N N . SER B 1 210 ? 12.156 15.812 0.778 1 95 210 SER B N 1
ATOM 4403 C CA . SER B 1 210 ? 13.531 16.203 0.492 1 95 210 SER B CA 1
ATOM 4404 C C . SER B 1 210 ? 14.531 15.344 1.267 1 95 210 SER B C 1
ATOM 4406 O O . SER B 1 210 ? 15.625 15.055 0.778 1 95 210 SER B O 1
ATOM 4408 N N . LEU B 1 211 ? 14.141 14.93 2.438 1 96.62 211 LEU B N 1
ATOM 4409 C CA . LEU B 1 211 ? 15 14.055 3.221 1 96.62 211 LEU B CA 1
ATOM 4410 C C . LEU B 1 211 ? 15.234 12.734 2.494 1 96.62 211 LEU B C 1
ATOM 4412 O O . LEU B 1 211 ? 16.281 12.102 2.668 1 96.62 211 LEU B O 1
ATOM 4416 N N . TYR B 1 212 ? 14.266 12.438 1.637 1 98.25 212 TYR B N 1
ATOM 4417 C CA . TYR B 1 212 ? 14.273 11.102 1.05 1 98.25 212 TYR B CA 1
ATOM 4418 C C . TYR B 1 212 ? 14.711 11.148 -0.408 1 98.25 212 TYR B C 1
ATOM 4420 O O . TYR B 1 212 ? 14.609 10.148 -1.124 1 98.25 212 TYR B O 1
ATOM 4428 N N . GLY B 1 213 ? 15.141 12.328 -0.872 1 97.75 213 GLY B N 1
ATOM 4429 C CA . GLY B 1 213 ? 15.914 12.352 -2.104 1 97.75 213 GLY B CA 1
ATOM 4430 C C . GLY B 1 213 ? 15.18 13.008 -3.256 1 97.75 213 GLY B C 1
ATOM 4431 O O . GLY B 1 213 ? 15.625 12.93 -4.402 1 97.75 213 GLY B O 1
ATOM 4432 N N . TYR B 1 214 ? 14.07 13.688 -2.951 1 96 214 TYR B N 1
ATOM 4433 C CA . TYR B 1 214 ? 13.266 14.234 -4.039 1 96 214 TYR B CA 1
ATOM 4434 C C . TYR B 1 214 ? 12.875 15.68 -3.75 1 96 214 TYR B C 1
ATOM 4436 O O . TYR B 1 214 ? 12.875 16.109 -2.594 1 96 214 TYR B O 1
ATOM 4444 N N . GLY B 1 215 ? 12.492 16.438 -4.812 1 89.75 215 GLY B N 1
ATOM 4445 C CA . GLY B 1 215 ? 11.906 17.75 -4.66 1 89.75 215 GLY B CA 1
ATOM 4446 C C . GLY B 1 215 ? 12.898 18.875 -4.891 1 89.75 215 GLY B C 1
ATOM 4447 O O . GLY B 1 215 ? 12.516 20.047 -4.914 1 89.75 215 GLY B O 1
ATOM 4448 N N . TYR B 1 216 ? 14.188 18.547 -4.98 1 89.25 216 TYR B N 1
ATOM 4449 C CA . TYR B 1 216 ? 15.211 19.562 -5.207 1 89.25 216 TYR B CA 1
ATOM 4450 C C . TYR B 1 216 ? 16.453 18.953 -5.855 1 89.25 216 TYR B C 1
ATOM 4452 O O . TYR B 1 216 ? 16.828 17.812 -5.531 1 89.25 216 TYR B O 1
ATOM 4460 N N . PRO B 1 217 ? 17.062 19.75 -6.699 1 91.06 217 PRO B N 1
ATOM 4461 C CA . PRO B 1 217 ? 18.266 19.219 -7.352 1 91.06 217 PRO B CA 1
ATOM 4462 C C . PRO B 1 217 ? 19.375 18.891 -6.359 1 91.06 217 PRO B C 1
ATOM 4464 O O . PRO B 1 217 ? 19.578 19.609 -5.383 1 91.06 217 PRO B O 1
ATOM 4467 N N . GLY B 1 218 ? 20.031 17.844 -6.582 1 94.81 218 GLY B N 1
ATOM 4468 C CA . GLY B 1 218 ? 21.172 17.453 -5.766 1 94.81 218 GLY B CA 1
ATOM 4469 C C . GLY B 1 218 ? 20.812 16.422 -4.703 1 94.81 218 GLY B C 1
ATOM 4470 O O . GLY B 1 218 ? 21.703 15.742 -4.18 1 94.81 218 GLY B O 1
ATOM 4471 N N . LEU B 1 219 ? 19.578 16.375 -4.379 1 97 219 LEU B N 1
ATOM 4472 C CA . LEU B 1 219 ? 19.156 15.352 -3.428 1 97 219 LEU B CA 1
ATOM 4473 C C . LEU B 1 219 ? 19.281 13.961 -4.031 1 97 219 LEU B C 1
ATOM 4475 O O . LEU B 1 219 ? 19.141 13.789 -5.246 1 97 219 LEU B O 1
ATOM 4479 N N . LYS B 1 220 ? 19.594 13.008 -3.191 1 98.56 220 LYS B N 1
ATOM 4480 C CA . LYS B 1 220 ? 19.812 11.641 -3.646 1 98.56 220 LYS B CA 1
ATOM 4481 C C . LYS B 1 220 ? 18.75 10.703 -3.088 1 98.56 220 LYS B C 1
ATOM 4483 O O . LYS B 1 220 ? 18.531 10.648 -1.875 1 98.56 220 LYS B O 1
ATOM 4488 N N . PRO B 1 221 ? 18.078 9.945 -3.98 1 98.81 221 PRO B N 1
ATOM 4489 C CA . PRO B 1 221 ? 17.078 8.992 -3.504 1 98.81 221 PRO B CA 1
ATOM 4490 C C . PRO B 1 221 ? 17.641 8.008 -2.473 1 98.81 221 PRO B C 1
ATOM 4492 O O . PRO B 1 221 ? 18.719 7.461 -2.66 1 98.81 221 PRO B O 1
ATOM 4495 N N . VAL B 1 222 ? 16.859 7.777 -1.414 1 98.88 222 VAL B N 1
ATOM 4496 C CA . VAL B 1 222 ? 17.359 7.055 -0.247 1 98.88 222 VAL B CA 1
ATOM 4497 C C . VAL B 1 222 ? 16.922 5.59 -0.327 1 98.88 222 VAL B C 1
ATOM 4499 O O . VAL B 1 222 ? 17.594 4.707 0.204 1 98.88 222 VAL B O 1
ATOM 4502 N N . LEU B 1 223 ? 15.828 5.266 -1.021 1 98.88 223 LEU B N 1
ATOM 4503 C CA . LEU B 1 223 ? 15.273 3.918 -1.017 1 98.88 223 LEU B CA 1
ATOM 4504 C C . LEU B 1 223 ? 15.422 3.266 -2.387 1 98.88 223 LEU B C 1
ATOM 4506 O O . LEU B 1 223 ? 15.133 3.891 -3.41 1 98.88 223 LEU B O 1
ATOM 4510 N N . SER B 1 224 ? 15.898 2.082 -2.424 1 98.81 224 SER B N 1
ATOM 4511 C CA . SER B 1 224 ? 15.906 1.216 -3.598 1 98.81 224 SER B CA 1
ATOM 4512 C C . SER B 1 224 ? 15.07 -0.042 -3.363 1 98.81 224 SER B C 1
ATOM 4514 O O . SER B 1 224 ? 15.047 -0.574 -2.252 1 98.81 224 SER B O 1
ATOM 4516 N N . LEU B 1 225 ? 14.367 -0.477 -4.344 1 98.88 225 LEU B N 1
ATOM 4517 C CA . LEU B 1 225 ? 13.617 -1.729 -4.316 1 98.88 225 LEU B CA 1
ATOM 4518 C C . LEU B 1 225 ? 14.281 -2.777 -5.203 1 98.88 225 LEU B C 1
ATOM 4520 O O . LEU B 1 225 ? 14.5 -2.541 -6.395 1 98.88 225 LEU B O 1
ATOM 4524 N N . LYS B 1 226 ? 14.594 -3.902 -4.645 1 98.81 226 LYS B N 1
ATOM 4525 C CA . LYS B 1 226 ? 15.328 -4.945 -5.352 1 98.81 226 LYS B CA 1
ATOM 4526 C C . LYS B 1 226 ? 14.664 -6.309 -5.172 1 98.81 226 LYS B C 1
ATOM 4528 O O . LYS B 1 226 ? 13.875 -6.5 -4.242 1 98.81 226 LYS B O 1
ATOM 4533 N N . ALA B 1 227 ? 14.938 -7.152 -6.066 1 98.69 227 ALA B N 1
ATOM 4534 C CA . ALA B 1 227 ? 14.469 -8.539 -6.012 1 98.69 227 ALA B CA 1
ATOM 4535 C C . ALA B 1 227 ? 15.438 -9.477 -6.723 1 98.69 227 ALA B C 1
ATOM 4537 O O . ALA B 1 227 ? 16.391 -9.023 -7.371 1 98.69 227 ALA B O 1
ATOM 4538 N N . ARG B 1 228 ? 15.234 -10.719 -6.566 1 98.5 228 ARG B N 1
ATOM 4539 C CA . ARG B 1 228 ? 16 -11.734 -7.273 1 98.5 228 ARG B CA 1
ATOM 4540 C C . ARG B 1 228 ? 15.148 -12.469 -8.297 1 98.5 228 ARG B C 1
ATOM 4542 O O . ARG B 1 228 ? 13.953 -12.695 -8.062 1 98.5 228 ARG B O 1
ATOM 4549 N N . VAL B 1 229 ? 15.797 -12.797 -9.375 1 98.44 229 VAL B N 1
ATOM 4550 C CA . VAL B 1 229 ? 15.117 -13.633 -10.359 1 98.44 229 VAL B CA 1
ATOM 4551 C C . VAL B 1 229 ? 14.766 -14.984 -9.734 1 98.44 229 VAL B C 1
ATOM 4553 O O . VAL B 1 229 ? 15.617 -15.625 -9.117 1 98.44 229 VAL B O 1
ATOM 4556 N N . ILE B 1 230 ? 13.477 -15.438 -9.977 1 97.5 230 ILE B N 1
ATOM 4557 C CA . ILE B 1 230 ? 13.102 -16.703 -9.367 1 97.5 230 ILE B CA 1
ATOM 4558 C C . ILE B 1 230 ? 12.648 -17.688 -10.453 1 97.5 230 ILE B C 1
ATOM 4560 O O . ILE B 1 230 ? 12.57 -18.891 -10.211 1 97.5 230 ILE B O 1
ATOM 4564 N N . HIS B 1 231 ? 12.312 -17.203 -11.633 1 97.69 231 HIS B N 1
ATOM 4565 C CA . HIS B 1 231 ? 11.945 -18.047 -12.758 1 97.69 231 HIS B CA 1
ATOM 4566 C C . HIS B 1 231 ? 12.523 -17.531 -14.07 1 97.69 231 HIS B C 1
ATOM 4568 O O . HIS B 1 231 ? 12.797 -16.328 -14.188 1 97.69 231 HIS B O 1
ATOM 4574 N N . GLU B 1 232 ? 12.734 -18.391 -14.984 1 96.94 232 GLU B N 1
ATOM 4575 C CA . GLU B 1 232 ? 13.133 -18.094 -16.359 1 96.94 232 GLU B CA 1
ATOM 4576 C C . GLU B 1 232 ? 12.258 -18.859 -17.359 1 96.94 232 GLU B C 1
ATOM 4578 O O . GLU B 1 232 ? 11.914 -20.016 -17.125 1 96.94 232 GLU B O 1
ATOM 4583 N N . HIS B 1 233 ? 11.945 -18.188 -18.422 1 96.5 233 HIS B N 1
ATOM 4584 C CA . HIS B 1 233 ? 11.211 -18.812 -19.516 1 96.5 233 HIS B CA 1
ATOM 4585 C C . HIS B 1 233 ? 11.742 -18.344 -20.875 1 96.5 233 HIS B C 1
ATOM 4587 O O . HIS B 1 233 ? 12.289 -17.234 -20.984 1 96.5 233 HIS B O 1
ATOM 4593 N N . ILE B 1 234 ? 11.633 -19.203 -21.828 1 95.94 234 ILE B N 1
ATOM 4594 C CA . ILE B 1 234 ? 11.898 -18.828 -23.203 1 95.94 234 ILE B CA 1
ATOM 4595 C C . ILE B 1 234 ? 10.602 -18.844 -24 1 95.94 234 ILE B C 1
ATOM 4597 O O . ILE B 1 234 ? 9.906 -19.859 -24.047 1 95.94 234 ILE B O 1
ATOM 4601 N N . LEU B 1 235 ? 10.32 -17.719 -24.594 1 97.25 235 LEU B N 1
ATOM 4602 C CA . LEU B 1 235 ? 9.117 -17.625 -25.422 1 97.25 235 LEU B CA 1
ATOM 4603 C C . LEU B 1 235 ? 9.461 -17.719 -26.906 1 97.25 235 LEU B C 1
ATOM 4605 O O . LEU B 1 235 ? 10.445 -17.125 -27.359 1 97.25 235 LEU B O 1
ATOM 4609 N N . GLU B 1 236 ? 8.703 -18.531 -27.578 1 95.88 236 GLU B N 1
ATOM 4610 C CA . GLU B 1 236 ? 8.82 -18.594 -29.031 1 95.88 236 GLU B CA 1
ATOM 4611 C C . GLU B 1 236 ? 8.008 -17.484 -29.688 1 95.88 236 GLU B C 1
ATOM 4613 O O . GLU B 1 236 ? 7.078 -16.938 -29.094 1 95.88 236 GLU B O 1
ATOM 4618 N N . PRO B 1 237 ? 8.398 -17.188 -30.938 1 97.12 237 PRO B N 1
ATOM 4619 C CA . PRO B 1 237 ? 7.609 -16.172 -31.656 1 97.12 237 PRO B CA 1
ATOM 4620 C C . PRO B 1 237 ? 6.117 -16.5 -31.656 1 97.12 237 PRO B C 1
ATOM 4622 O O . PRO B 1 237 ? 5.73 -17.641 -31.891 1 97.12 237 PRO B O 1
ATOM 4625 N N . GLY B 1 238 ? 5.32 -15.469 -31.328 1 94.81 238 GLY B N 1
ATOM 4626 C CA . GLY B 1 238 ? 3.875 -15.648 -31.312 1 94.81 238 GLY B CA 1
ATOM 4627 C C . GLY B 1 238 ? 3.309 -15.875 -29.922 1 94.81 238 GLY B C 1
ATOM 4628 O O . GLY B 1 238 ? 2.129 -15.617 -29.688 1 94.81 238 GLY B O 1
ATOM 4629 N N . GLU B 1 239 ? 4.078 -16.312 -29 1 94.5 239 GLU B N 1
ATOM 4630 C CA . GLU B 1 239 ? 3.604 -16.609 -27.641 1 94.5 239 GLU B CA 1
ATOM 4631 C C . GLU B 1 239 ? 3.373 -15.32 -26.859 1 94.5 239 GLU B C 1
ATOM 4633 O O . GLU B 1 239 ? 4.141 -14.359 -26.984 1 94.5 239 GLU B O 1
ATOM 4638 N N . GLY B 1 240 ? 2.287 -15.352 -26.094 1 94.5 240 GLY B N 1
ATOM 4639 C CA . GLY B 1 240 ? 1.979 -14.234 -25.203 1 94.5 240 GLY B CA 1
ATOM 4640 C C . GLY B 1 240 ? 2.551 -14.406 -23.812 1 94.5 240 GLY B C 1
ATOM 4641 O O . GLY B 1 240 ? 3.088 -15.461 -23.484 1 94.5 240 GLY B O 1
ATOM 4642 N N . LEU B 1 241 ? 2.432 -13.336 -23.062 1 95.94 241 LEU B N 1
ATOM 4643 C CA . LEU B 1 241 ? 3.014 -13.328 -21.734 1 95.94 241 LEU B CA 1
ATOM 4644 C C . LEU B 1 241 ? 2.047 -12.719 -20.719 1 95.94 241 LEU B C 1
ATOM 4646 O O . LEU B 1 241 ? 1.453 -11.664 -20.969 1 95.94 241 LEU B O 1
ATOM 4650 N N . SER B 1 242 ? 1.926 -13.383 -19.547 1 95.06 242 SER B N 1
ATOM 4651 C CA . SER B 1 242 ? 1.168 -12.875 -18.406 1 95.06 242 SER B CA 1
ATOM 4652 C C . SER B 1 242 ? -0.307 -12.711 -18.75 1 95.06 242 SER B C 1
ATOM 4654 O O . SER B 1 242 ? -0.796 -13.312 -19.703 1 95.06 242 SER B O 1
ATOM 4656 N N . TYR B 1 243 ? -1.039 -12.047 -17.922 1 92.75 243 TYR B N 1
ATOM 4657 C CA . TYR B 1 243 ? -2.48 -11.898 -18.078 1 92.75 243 TYR B CA 1
ATOM 4658 C C . TYR B 1 243 ? -2.812 -11.148 -19.359 1 92.75 243 TYR B C 1
ATOM 4660 O O . TYR B 1 243 ? -2.199 -10.125 -19.672 1 92.75 243 TYR B O 1
ATOM 4668 N N . GLY B 1 244 ? -3.697 -11.703 -20.062 1 89.81 244 GLY B N 1
ATOM 4669 C CA . GLY B 1 244 ? -4.258 -11.039 -21.219 1 89.81 244 GLY B CA 1
ATOM 4670 C C . GLY B 1 244 ? -3.324 -11.023 -22.422 1 89.81 244 GLY B C 1
ATOM 4671 O O . GLY B 1 244 ? -3.703 -10.586 -23.516 1 89.81 244 GLY B O 1
ATOM 4672 N N . TRP B 1 245 ? -2.1 -11.508 -22.219 1 93.81 245 TRP B N 1
ATOM 4673 C CA . TRP B 1 245 ? -1.108 -11.508 -23.297 1 93.81 245 TRP B CA 1
ATOM 4674 C C . TRP B 1 245 ? -0.991 -10.125 -23.922 1 93.81 245 TRP B C 1
ATOM 4676 O O . TRP B 1 245 ? -1.038 -9.984 -25.156 1 93.81 245 TRP B O 1
ATOM 4686 N N . THR B 1 246 ? -0.885 -9.125 -23.047 1 95.19 246 THR B N 1
ATOM 4687 C CA . THR B 1 246 ? -0.786 -7.746 -23.516 1 95.19 246 THR B CA 1
ATOM 4688 C C . THR B 1 246 ? 0.551 -7.504 -24.203 1 95.19 246 THR B C 1
ATOM 4690 O O . THR B 1 246 ? 0.768 -6.441 -24.797 1 95.19 246 THR B O 1
ATOM 4693 N N . TRP B 1 247 ? 1.427 -8.461 -24.109 1 96.62 247 TRP B N 1
ATOM 4694 C CA . TRP B 1 247 ? 2.709 -8.516 -24.797 1 96.62 247 TRP B CA 1
ATOM 4695 C C . TRP B 1 247 ? 2.893 -9.859 -25.5 1 96.62 247 TRP B C 1
ATOM 4697 O O . TRP B 1 247 ? 2.51 -10.898 -24.953 1 96.62 247 TRP B O 1
ATOM 4707 N N . ARG B 1 248 ? 3.566 -9.859 -26.656 1 96.75 248 ARG B N 1
ATOM 4708 C CA . ARG B 1 248 ? 3.828 -11.078 -27.422 1 96.75 248 ARG B CA 1
ATOM 4709 C C . ARG B 1 248 ? 5.242 -11.07 -28 1 96.75 248 ARG B C 1
ATOM 4711 O O . ARG B 1 248 ? 5.719 -10.039 -28.469 1 96.75 248 ARG B O 1
ATOM 4718 N N . ALA B 1 249 ? 5.809 -12.234 -27.984 1 97.75 249 ALA B N 1
ATOM 4719 C CA . ALA B 1 249 ? 7.156 -12.375 -28.531 1 97.75 249 ALA B CA 1
ATOM 4720 C C . ALA B 1 249 ? 7.133 -12.359 -30.062 1 97.75 249 ALA B C 1
ATOM 4722 O O . ALA B 1 249 ? 6.297 -13.023 -30.688 1 97.75 249 ALA B O 1
ATOM 4723 N N . THR B 1 250 ? 8.055 -11.609 -30.656 1 97.81 250 THR B N 1
ATOM 4724 C CA . THR B 1 250 ? 8.219 -11.602 -32.094 1 97.81 250 THR B CA 1
ATOM 4725 C C . THR B 1 250 ? 9.453 -12.406 -32.5 1 97.81 250 THR B C 1
ATOM 4727 O O . THR B 1 250 ? 9.625 -12.727 -33.688 1 97.81 250 THR B O 1
ATOM 4730 N N . GLU B 1 251 ? 10.297 -12.695 -31.641 1 97.81 251 GLU B N 1
ATOM 4731 C CA . GLU B 1 251 ? 11.492 -13.523 -31.734 1 97.81 251 GLU B CA 1
ATOM 4732 C C . GLU B 1 251 ? 11.703 -14.328 -30.453 1 97.81 251 GLU B C 1
ATOM 4734 O O . GLU B 1 251 ? 11.039 -14.086 -29.438 1 97.81 251 GLU B O 1
ATOM 4739 N N . PRO B 1 252 ? 12.555 -15.344 -30.594 1 97.62 252 PRO B N 1
ATOM 4740 C CA . PRO B 1 252 ? 12.844 -16.031 -29.328 1 97.62 252 PRO B CA 1
ATOM 4741 C C . PRO B 1 252 ? 13.281 -15.078 -28.219 1 97.62 252 PRO B C 1
ATOM 4743 O O . PRO B 1 252 ? 14.203 -14.281 -28.422 1 97.62 252 PRO B O 1
ATOM 4746 N N . THR B 1 253 ? 12.562 -15.125 -27.109 1 98.19 253 THR B N 1
ATOM 4747 C CA . THR B 1 253 ? 12.758 -14.141 -26.047 1 98.19 253 THR B CA 1
ATOM 4748 C C . THR B 1 253 ? 12.977 -14.82 -24.703 1 98.19 253 THR B C 1
ATOM 4750 O O . THR B 1 253 ? 12.195 -15.688 -24.297 1 98.19 253 THR B O 1
ATOM 4753 N N . HIS B 1 254 ? 14.086 -14.438 -24.031 1 98.38 254 HIS B N 1
ATOM 4754 C CA . HIS B 1 254 ? 14.359 -14.875 -22.672 1 98.38 254 HIS B CA 1
ATOM 4755 C C . HIS B 1 254 ? 13.672 -13.961 -21.656 1 98.38 254 HIS B C 1
ATOM 4757 O O . HIS B 1 254 ? 13.883 -12.742 -21.672 1 98.38 254 HIS B O 1
ATOM 4763 N N . VAL B 1 255 ? 12.859 -14.562 -20.812 1 98.56 255 VAL B N 1
ATOM 4764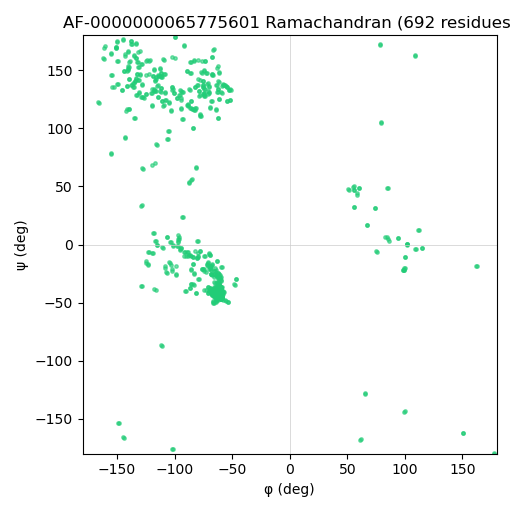 C CA . VAL B 1 255 ? 12.07 -13.82 -19.844 1 98.56 255 VAL B CA 1
ATOM 4765 C C . VAL B 1 255 ? 12.469 -14.234 -18.422 1 98.56 255 VAL B C 1
ATOM 4767 O O . VAL B 1 255 ? 12.594 -15.422 -18.125 1 98.56 255 VAL B O 1
ATOM 4770 N N . VAL B 1 256 ? 12.688 -13.242 -17.578 1 98.62 256 VAL B N 1
ATOM 4771 C CA . VAL B 1 256 ? 12.938 -13.523 -16.172 1 98.62 256 VAL B CA 1
ATOM 4772 C C . VAL B 1 256 ? 11.797 -12.961 -15.328 1 98.62 256 VAL B C 1
ATOM 4774 O O . VAL B 1 256 ? 11.211 -11.93 -15.672 1 98.62 256 VAL B O 1
ATOM 4777 N N . THR B 1 257 ? 11.477 -13.656 -14.273 1 98.69 257 THR B N 1
ATOM 4778 C CA . THR B 1 257 ? 10.406 -13.273 -13.359 1 98.69 257 THR B CA 1
ATOM 4779 C C . THR B 1 257 ? 10.961 -12.961 -11.977 1 98.69 257 THR B C 1
ATOM 4781 O O . THR B 1 257 ? 11.789 -13.711 -11.445 1 98.69 257 THR B O 1
ATOM 4784 N N . VAL B 1 258 ? 10.555 -11.852 -11.414 1 98.75 258 VAL B N 1
ATOM 4785 C CA . VAL B 1 258 ? 10.898 -11.523 -10.031 1 98.75 258 VAL B CA 1
ATOM 4786 C C . VAL B 1 258 ? 9.641 -11.539 -9.172 1 98.75 258 VAL B C 1
ATOM 4788 O O . VAL B 1 258 ? 8.539 -11.289 -9.664 1 98.75 258 VAL B O 1
ATOM 4791 N N . PRO B 1 259 ? 9.781 -11.836 -7.875 1 98.31 259 PRO B N 1
ATOM 4792 C CA . PRO B 1 259 ? 8.633 -12 -6.988 1 98.31 259 PRO B CA 1
ATOM 4793 C C . PRO B 1 259 ? 8.18 -10.688 -6.359 1 98.31 259 PRO B C 1
ATOM 4795 O O . PRO B 1 259 ? 8 -10.609 -5.141 1 98.31 259 PRO B O 1
ATOM 4798 N N . VAL B 1 260 ? 7.926 -9.695 -7.148 1 98.62 260 VAL B N 1
ATOM 4799 C CA . VAL B 1 260 ? 7.363 -8.398 -6.773 1 98.62 260 VAL B CA 1
ATOM 4800 C C . VAL B 1 260 ? 6.211 -8.047 -7.711 1 98.62 260 VAL B C 1
ATOM 4802 O O . VAL B 1 260 ? 6.332 -8.18 -8.93 1 98.62 260 VAL B O 1
ATOM 4805 N N . GLY B 1 261 ? 5.133 -7.684 -7.168 1 98.62 261 GLY B N 1
ATOM 4806 C CA . GLY B 1 261 ? 3.975 -7.246 -7.934 1 98.62 261 GLY B CA 1
ATOM 4807 C C . GLY B 1 261 ? 3.205 -6.125 -7.262 1 98.62 261 GLY B C 1
ATOM 4808 O O . GLY B 1 261 ? 3.715 -5.473 -6.348 1 98.62 261 GLY B O 1
ATOM 4809 N N . TYR B 1 262 ? 1.984 -5.91 -7.797 1 98.62 262 TYR B N 1
ATOM 4810 C CA . TYR B 1 262 ? 1.244 -4.766 -7.277 1 98.62 262 TYR B CA 1
ATOM 4811 C C . TYR B 1 262 ? 0.817 -5.008 -5.832 1 98.62 262 TYR B C 1
ATOM 4813 O O . TYR B 1 262 ? 0.536 -4.059 -5.098 1 98.62 262 TYR B O 1
ATOM 4821 N N . GLY B 1 263 ? 0.793 -6.238 -5.34 1 98.19 263 GLY B N 1
ATOM 4822 C CA . GLY B 1 263 ? 0.559 -6.52 -3.932 1 98.19 263 GLY B CA 1
ATOM 4823 C C . GLY B 1 263 ? 1.686 -6.043 -3.035 1 98.19 263 GLY B C 1
ATOM 4824 O O . GLY B 1 263 ? 1.511 -5.926 -1.82 1 98.19 263 GLY B O 1
ATOM 4825 N N . ASP B 1 264 ? 2.816 -5.797 -3.672 1 98 264 ASP B N 1
ATOM 4826 C CA . ASP B 1 264 ? 3.982 -5.301 -2.949 1 98 264 ASP B CA 1
ATOM 4827 C C . ASP B 1 264 ? 4.148 -3.793 -3.141 1 98 264 ASP B C 1
ATOM 4829 O O . ASP B 1 264 ? 5.082 -3.191 -2.604 1 98 264 ASP B O 1
ATOM 4833 N N . GLY B 1 265 ? 3.264 -3.23 -3.893 1 98.12 265 GLY B N 1
ATOM 4834 C CA . GLY B 1 265 ? 3.326 -1.797 -4.125 1 98.12 265 GLY B CA 1
ATOM 4835 C C . GLY B 1 265 ? 3.92 -1.436 -5.473 1 98.12 265 GLY B C 1
ATOM 4836 O O . GLY B 1 265 ? 4.109 -0.256 -5.777 1 98.12 265 GLY B O 1
ATOM 4837 N N . TYR B 1 266 ? 4.328 -2.408 -6.324 1 98.75 266 TYR B N 1
ATOM 4838 C CA . TYR B 1 266 ? 4.82 -2.172 -7.676 1 98.75 266 TYR B CA 1
ATOM 4839 C C . TYR B 1 266 ? 3.664 -2.055 -8.664 1 98.75 266 TYR B C 1
ATOM 4841 O O . TYR B 1 266 ? 3.164 -3.062 -9.164 1 98.75 266 TYR B O 1
ATOM 4849 N N . ASN B 1 267 ? 3.312 -0.887 -9.016 1 98.75 267 ASN B N 1
ATOM 4850 C CA . ASN B 1 267 ? 2.047 -0.493 -9.625 1 98.75 267 ASN B CA 1
ATOM 4851 C C . ASN B 1 267 ? 1.787 -1.256 -10.922 1 98.75 267 ASN B C 1
ATOM 4853 O O . ASN B 1 267 ? 2.688 -1.403 -11.75 1 98.75 267 ASN B O 1
ATOM 4857 N N . ARG B 1 268 ? 0.557 -1.695 -11.109 1 98.69 268 ARG B N 1
ATOM 4858 C CA . ARG B 1 268 ? 0.139 -2.455 -12.281 1 98.69 268 ARG B CA 1
ATOM 4859 C C . ARG B 1 268 ? 0.306 -1.631 -13.555 1 98.69 268 ARG B C 1
ATOM 4861 O O . ARG B 1 268 ? 0.564 -2.182 -14.633 1 98.69 268 ARG B O 1
ATOM 4868 N N . LYS B 1 269 ? 0.223 -0.323 -13.5 1 98.56 269 LYS B N 1
ATOM 4869 C CA . LYS B 1 269 ? 0.309 0.572 -14.648 1 98.56 269 LYS B CA 1
ATOM 4870 C C . LYS B 1 269 ? 1.726 0.602 -15.211 1 98.56 269 LYS B C 1
ATOM 4872 O O . LYS B 1 269 ? 1.956 1.153 -16.297 1 98.56 269 LYS B O 1
ATOM 4877 N N . LEU B 1 270 ? 2.625 -0.003 -14.547 1 98.81 270 LEU B N 1
ATOM 4878 C CA . LEU B 1 270 ? 3.994 -0.093 -15.039 1 98.81 270 LEU B CA 1
ATOM 4879 C C . LEU B 1 270 ? 4.109 -1.158 -16.125 1 98.81 270 LEU B C 1
ATOM 4881 O O . LEU B 1 270 ? 5.156 -1.284 -16.766 1 98.81 270 LEU B O 1
ATOM 4885 N N . SER B 1 271 ? 3.043 -1.897 -16.375 1 98.81 271 SER B N 1
ATOM 4886 C CA . SER B 1 271 ? 3.02 -2.984 -17.344 1 98.81 271 SER B CA 1
ATOM 4887 C C . SER B 1 271 ? 3.486 -2.51 -18.719 1 98.81 271 SER B C 1
ATOM 4889 O O . SER B 1 271 ? 2.947 -1.547 -19.266 1 98.81 271 SER B O 1
ATOM 4891 N N . ASN B 1 272 ? 4.484 -3.156 -19.219 1 98.81 272 ASN B N 1
ATOM 4892 C CA . ASN B 1 272 ? 5.055 -2.936 -20.547 1 98.81 272 ASN B CA 1
ATOM 4893 C C . ASN B 1 272 ? 5.719 -1.565 -20.656 1 98.81 272 ASN B C 1
ATOM 4895 O O . ASN B 1 272 ? 5.918 -1.048 -21.75 1 98.81 272 ASN B O 1
ATOM 4899 N N . LYS B 1 273 ? 6.039 -0.861 -19.531 1 98.69 273 LYS B N 1
ATOM 4900 C CA . LYS B 1 273 ? 6.562 0.501 -19.578 1 98.69 273 LYS B CA 1
ATOM 4901 C C . LYS B 1 273 ? 7.836 0.625 -18.75 1 98.69 273 LYS B C 1
ATOM 4903 O O . LYS B 1 273 ? 8.773 1.319 -19.141 1 98.69 273 LYS B O 1
ATOM 4908 N N . ALA B 1 274 ? 7.906 -0.082 -17.641 1 98.69 274 ALA B N 1
ATOM 4909 C CA . ALA B 1 274 ? 8.977 0.107 -16.672 1 98.69 274 ALA B CA 1
ATOM 4910 C C . ALA B 1 274 ? 10.297 -0.465 -17.172 1 98.69 274 ALA B C 1
ATOM 4912 O O . ALA B 1 274 ? 10.305 -1.286 -18.094 1 98.69 274 ALA B O 1
ATOM 4913 N N . ILE B 1 275 ? 11.352 0.054 -16.594 1 98.44 275 ILE B N 1
ATOM 4914 C CA . ILE B 1 275 ? 12.68 -0.514 -16.797 1 98.44 275 ILE B CA 1
ATOM 4915 C C . ILE B 1 275 ? 13.273 -0.923 -15.461 1 98.44 275 ILE B C 1
ATOM 4917 O O . ILE B 1 275 ? 12.828 -0.462 -14.406 1 98.44 275 ILE B O 1
ATOM 4921 N N . ALA B 1 276 ? 14.211 -1.8 -15.469 1 98.69 276 ALA B N 1
ATOM 4922 C CA . ALA B 1 276 ? 14.93 -2.268 -14.289 1 98.69 276 ALA B CA 1
ATOM 4923 C C . ALA B 1 276 ? 16.422 -2.455 -14.586 1 98.69 276 ALA B C 1
ATOM 4925 O O . ALA B 1 276 ? 16.844 -2.352 -15.742 1 98.69 276 ALA B O 1
ATOM 4926 N N . GLY B 1 277 ? 17.172 -2.578 -13.516 1 98.62 277 GLY B N 1
ATOM 4927 C CA . GLY B 1 277 ? 18.594 -2.777 -13.672 1 98.62 277 GLY B CA 1
ATOM 4928 C C . GLY B 1 277 ? 19.047 -4.184 -13.32 1 98.62 277 GLY B C 1
ATOM 4929 O O . GLY B 1 277 ? 18.484 -4.812 -12.422 1 98.62 277 GLY B O 1
ATOM 4930 N N . SER B 1 278 ? 20.062 -4.684 -14.008 1 97.88 278 SER B N 1
ATOM 4931 C CA . SER B 1 278 ? 20.703 -5.961 -13.719 1 97.88 278 SER B CA 1
ATOM 4932 C C . SER B 1 278 ? 22.203 -5.895 -14.008 1 97.88 278 SER B C 1
ATOM 4934 O O . SER B 1 278 ? 22.719 -4.859 -14.422 1 97.88 278 SER B O 1
ATOM 4936 N N . LYS B 1 279 ? 22.891 -6.949 -13.719 1 97.06 279 LYS B N 1
ATOM 4937 C CA . LYS B 1 279 ? 24.312 -7.035 -14.055 1 97.06 279 LYS B CA 1
ATOM 4938 C C . LYS B 1 279 ? 24.531 -6.879 -15.562 1 97.06 279 LYS B C 1
ATOM 4940 O O . LYS B 1 279 ? 25.625 -6.555 -16 1 97.06 279 LYS B O 1
ATOM 4945 N N . ALA B 1 280 ? 23.5 -7.09 -16.391 1 96.31 280 ALA B N 1
ATOM 4946 C CA . ALA B 1 280 ? 23.594 -6.977 -17.844 1 96.31 280 ALA B CA 1
ATOM 4947 C C . ALA B 1 280 ? 23.125 -5.602 -18.312 1 96.31 280 ALA B C 1
ATOM 4949 O O . ALA B 1 280 ? 23.016 -5.355 -19.516 1 96.31 280 ALA B O 1
ATOM 4950 N N . GLY B 1 281 ? 22.828 -4.746 -17.359 1 96.25 281 GLY B N 1
ATOM 4951 C CA . GLY B 1 281 ? 22.328 -3.432 -17.719 1 96.25 281 GLY B CA 1
ATOM 4952 C C . GLY B 1 281 ? 20.812 -3.316 -17.594 1 96.25 281 GLY B C 1
ATOM 4953 O O . GLY B 1 281 ? 20.219 -3.898 -16.688 1 96.25 281 GLY B O 1
ATOM 4954 N N . ASN B 1 282 ? 20.203 -2.547 -18.547 1 97.31 282 ASN B N 1
ATOM 4955 C CA . ASN B 1 282 ? 18.781 -2.266 -18.5 1 97.31 282 ASN B CA 1
ATOM 4956 C C . ASN B 1 282 ? 17.953 -3.475 -18.938 1 97.31 282 ASN B C 1
ATOM 4958 O O . ASN B 1 282 ? 18.328 -4.176 -19.891 1 97.31 282 ASN B O 1
ATOM 4962 N N . LEU B 1 283 ? 16.953 -3.686 -18.234 1 98.38 283 LEU B N 1
ATOM 4963 C CA . LEU B 1 283 ? 15.938 -4.648 -18.625 1 98.38 283 LEU B CA 1
ATOM 4964 C C . LEU B 1 283 ? 14.602 -3.959 -18.875 1 98.38 283 LEU B C 1
ATOM 4966 O O . LEU B 1 283 ? 14.219 -3.045 -18.141 1 98.38 283 LEU B O 1
ATOM 4970 N N . GLN B 1 284 ? 13.844 -4.414 -19.844 1 98.5 284 GLN B N 1
ATOM 4971 C CA . GLN B 1 284 ? 12.508 -3.898 -20.141 1 98.5 284 GLN B CA 1
ATOM 4972 C C . GLN B 1 284 ? 11.43 -4.754 -19.484 1 98.5 284 GLN B C 1
ATOM 4974 O O . GLN B 1 284 ? 11.438 -5.98 -19.609 1 98.5 284 GLN B O 1
ATOM 4979 N N . GLN B 1 285 ? 10.562 -4.09 -18.781 1 98.88 285 GLN B N 1
ATOM 4980 C CA . GLN B 1 285 ? 9.406 -4.812 -18.25 1 98.88 285 GLN B CA 1
ATOM 4981 C C . GLN B 1 285 ? 8.445 -5.195 -19.375 1 98.88 285 GLN B C 1
ATOM 4983 O O . GLN B 1 285 ? 8.109 -4.363 -20.234 1 98.88 285 GLN B O 1
ATOM 4988 N N . ILE B 1 286 ? 8.031 -6.48 -19.438 1 98.81 286 ILE B N 1
ATOM 4989 C CA . ILE B 1 286 ? 7.117 -6.969 -20.469 1 98.81 286 ILE B CA 1
ATOM 4990 C C . ILE B 1 286 ? 6.004 -7.789 -19.828 1 98.81 286 ILE B C 1
ATOM 4992 O O . ILE B 1 286 ? 6.238 -8.508 -18.844 1 98.81 286 ILE B O 1
ATOM 4996 N N . GLY B 1 287 ? 4.734 -7.727 -20.453 1 98 287 GLY B N 1
ATOM 4997 C CA . GLY B 1 287 ? 3.584 -8.391 -19.875 1 98 287 GLY B CA 1
ATOM 4998 C C . GLY B 1 287 ? 2.971 -7.625 -18.719 1 98 287 GLY B C 1
ATOM 4999 O O . GLY B 1 287 ? 3.557 -6.656 -18.234 1 98 287 GLY B O 1
ATOM 5000 N N . THR B 1 288 ? 1.863 -8.078 -18.266 1 97.75 288 THR B N 1
ATOM 5001 C CA . THR B 1 288 ? 1.123 -7.418 -17.203 1 97.75 288 THR B CA 1
ATOM 5002 C C . THR B 1 288 ? 1.793 -7.66 -15.844 1 97.75 288 THR B C 1
ATOM 5004 O O . THR B 1 288 ? 2.148 -8.797 -15.516 1 97.75 288 THR B O 1
ATOM 5007 N N . VAL B 1 289 ? 2.029 -6.562 -15.094 1 98.62 289 VAL B N 1
ATOM 5008 C CA . VAL B 1 289 ? 2.43 -6.703 -13.695 1 98.62 289 VAL B CA 1
ATOM 5009 C C . VAL B 1 289 ? 1.326 -7.406 -12.906 1 98.62 289 VAL B C 1
ATOM 5011 O O . VAL B 1 289 ? 0.165 -6.992 -12.953 1 98.62 289 VAL B O 1
ATOM 5014 N N . THR B 1 290 ? 1.661 -8.484 -12.242 1 97.12 290 THR B N 1
ATOM 5015 C CA . THR B 1 290 ? 0.67 -9.266 -11.508 1 97.12 290 THR B CA 1
ATOM 5016 C C . THR B 1 290 ? 0.746 -8.961 -10.008 1 97.12 290 THR B C 1
ATOM 5018 O O . THR B 1 290 ? 1.425 -8.023 -9.594 1 97.12 290 THR B O 1
ATOM 5021 N N . MET B 1 291 ? -0.013 -9.641 -9.195 1 97.25 291 MET B N 1
ATOM 5022 C CA . MET B 1 291 ? -0.106 -9.336 -7.77 1 97.25 291 MET B CA 1
ATOM 5023 C C . MET B 1 291 ? 1.224 -9.594 -7.07 1 97.25 291 MET B C 1
ATOM 5025 O O . MET B 1 291 ? 1.675 -8.781 -6.262 1 97.25 291 MET B O 1
ATOM 5029 N N . ASP B 1 292 ? 1.864 -10.727 -7.57 1 97.56 292 ASP B N 1
ATOM 5030 C CA . ASP B 1 292 ? 3.025 -11.148 -6.793 1 97.56 292 ASP B CA 1
ATOM 5031 C C . ASP B 1 292 ? 4.277 -11.203 -7.66 1 97.56 292 ASP B C 1
ATOM 5033 O O . ASP B 1 292 ? 5.387 -11.375 -7.152 1 97.56 292 ASP B O 1
ATOM 5037 N N . PHE B 1 293 ? 4.113 -10.992 -8.992 1 98.12 293 PHE B N 1
ATOM 5038 C CA . PHE B 1 293 ? 5.242 -11.219 -9.891 1 98.12 293 PHE B CA 1
ATOM 5039 C C . PHE B 1 293 ? 5.293 -10.148 -10.969 1 98.12 293 PHE B C 1
ATOM 5041 O O . PHE B 1 293 ? 4.258 -9.625 -11.383 1 98.12 293 PHE B O 1
ATOM 5048 N N . THR B 1 294 ? 6.469 -9.898 -11.438 1 98.81 294 THR B N 1
ATOM 5049 C CA . THR B 1 294 ? 6.734 -9.039 -12.586 1 98.81 294 THR B CA 1
ATOM 5050 C C . THR B 1 294 ? 7.762 -9.68 -13.516 1 98.81 294 THR B C 1
ATOM 5052 O O . THR B 1 294 ? 8.75 -10.258 -13.055 1 98.81 294 THR B O 1
ATOM 5055 N N . MET B 1 295 ? 7.547 -9.57 -14.781 1 98.88 295 MET B N 1
ATOM 5056 C CA . MET B 1 295 ? 8.414 -10.211 -15.766 1 98.88 295 MET B CA 1
ATOM 5057 C C . MET B 1 295 ? 9.203 -9.172 -16.562 1 98.88 295 MET B C 1
ATOM 5059 O O . MET B 1 295 ? 8.695 -8.086 -16.828 1 98.88 295 MET B O 1
ATOM 5063 N N . PHE B 1 296 ? 10.398 -9.523 -16.953 1 98.88 296 PHE B N 1
ATOM 5064 C CA . PHE B 1 296 ? 11.281 -8.672 -17.734 1 98.88 296 PHE B CA 1
ATOM 5065 C C . PHE B 1 296 ? 11.898 -9.461 -18.891 1 98.88 296 PHE B C 1
ATOM 5067 O O . PHE B 1 296 ? 12.211 -10.641 -18.75 1 98.88 296 PHE B O 1
ATOM 5074 N N . GLU B 1 297 ? 12.047 -8.789 -20.031 1 98.81 297 GLU B N 1
ATOM 5075 C CA . GLU B 1 297 ? 12.938 -9.32 -21.062 1 98.81 297 GLU B CA 1
ATOM 5076 C C . GLU B 1 297 ? 14.398 -9.203 -20.641 1 98.81 297 GLU B C 1
ATOM 5078 O O . GLU B 1 297 ? 14.844 -8.141 -20.219 1 98.81 297 GLU B O 1
ATOM 5083 N N . ALA B 1 298 ? 15.125 -10.297 -20.797 1 98.44 298 ALA B N 1
ATOM 5084 C CA . ALA B 1 298 ? 16.5 -10.297 -20.312 1 98.44 298 ALA B CA 1
ATOM 5085 C C . ALA B 1 298 ? 17.422 -11.102 -21.234 1 98.44 298 ALA B C 1
ATOM 5087 O O . ALA B 1 298 ? 16.969 -12.047 -21.875 1 98.44 298 ALA B O 1
ATOM 5088 N N . PRO B 1 299 ? 18.688 -10.695 -21.297 1 98.06 299 PRO B N 1
ATOM 5089 C CA . PRO B 1 299 ? 19.641 -11.586 -21.969 1 98.06 299 PRO B CA 1
ATOM 5090 C C . PRO B 1 299 ? 19.859 -12.898 -21.203 1 98.06 299 PRO B C 1
ATOM 5092 O O . PRO B 1 299 ? 19.5 -13 -20.031 1 98.06 299 PRO B O 1
ATOM 5095 N N . LYS B 1 300 ? 20.5 -13.859 -21.875 1 97.06 300 LYS B N 1
ATOM 5096 C CA . LYS B 1 300 ? 20.594 -15.227 -21.375 1 97.06 300 LYS B CA 1
ATOM 5097 C C . LYS B 1 300 ? 21.484 -15.305 -20.156 1 97.06 300 LYS B C 1
ATOM 5099 O O . LYS B 1 300 ? 21.406 -16.25 -19.375 1 97.06 300 LYS B O 1
ATOM 5104 N N . ASN B 1 301 ? 22.297 -14.344 -19.969 1 97.56 301 ASN B N 1
ATOM 5105 C CA . ASN B 1 301 ? 23.234 -14.406 -18.844 1 97.56 301 ASN B CA 1
ATOM 5106 C C . ASN B 1 301 ? 22.594 -13.922 -17.547 1 97.56 301 ASN B C 1
ATOM 5108 O O . ASN B 1 301 ? 23.203 -13.984 -16.484 1 97.56 301 ASN B O 1
ATOM 5112 N N . VAL B 1 302 ? 21.422 -13.32 -17.578 1 98.44 302 VAL B N 1
ATOM 5113 C CA . VAL B 1 302 ? 20.641 -13.047 -16.391 1 98.44 302 VAL B CA 1
ATOM 5114 C C . VAL B 1 302 ? 19.812 -14.273 -16.016 1 98.44 302 VAL B C 1
ATOM 5116 O O . VAL B 1 302 ? 18.938 -14.703 -16.766 1 98.44 302 VAL B O 1
ATOM 5119 N N . THR B 1 303 ? 20.109 -14.805 -14.867 1 97.56 303 THR B N 1
ATOM 5120 C CA . THR B 1 303 ? 19.547 -16.109 -14.516 1 97.56 303 THR B CA 1
ATOM 5121 C C . THR B 1 303 ? 18.984 -16.078 -13.094 1 97.56 303 THR B C 1
ATOM 5123 O O . THR B 1 303 ? 19.125 -15.086 -12.383 1 97.56 303 THR B O 1
ATOM 5126 N N . VAL B 1 304 ? 18.312 -17.156 -12.719 1 96.94 304 VAL B N 1
ATOM 5127 C CA . VAL B 1 304 ? 17.734 -17.312 -11.383 1 96.94 304 VAL B CA 1
ATOM 5128 C C . VAL B 1 304 ? 18.797 -17.016 -10.32 1 96.94 304 VAL B C 1
ATOM 5130 O O . VAL B 1 304 ? 19.922 -17.5 -10.406 1 96.94 304 VAL B O 1
ATOM 5133 N N . GLY B 1 305 ? 18.422 -16.234 -9.359 1 97 305 GLY B N 1
ATOM 5134 C CA . GLY B 1 305 ? 19.344 -15.844 -8.297 1 97 305 GLY B CA 1
ATOM 5135 C C . GLY B 1 305 ? 19.953 -14.469 -8.492 1 97 305 GLY B C 1
ATOM 5136 O O . GLY B 1 305 ? 20.391 -13.836 -7.535 1 97 305 GLY B O 1
ATOM 5137 N N . ASP B 1 306 ? 19.938 -13.969 -9.719 1 98.31 306 ASP B N 1
ATOM 5138 C CA . ASP B 1 306 ? 20.516 -12.664 -10.008 1 98.31 306 ASP B CA 1
ATOM 5139 C C . ASP B 1 306 ? 19.656 -11.539 -9.445 1 98.31 306 ASP B C 1
ATOM 5141 O O . ASP B 1 306 ? 18.422 -11.641 -9.43 1 98.31 306 ASP B O 1
ATOM 5145 N N . GLU B 1 307 ? 20.312 -10.5 -9.055 1 98.25 307 GLU B N 1
ATOM 5146 C CA . GLU B 1 307 ? 19.641 -9.328 -8.5 1 98.25 307 GLU B CA 1
ATOM 5147 C C . GLU B 1 307 ? 19.109 -8.422 -9.602 1 98.25 307 GLU B C 1
ATOM 5149 O O . GLU B 1 307 ? 19.797 -8.188 -10.602 1 98.25 307 GLU B O 1
ATOM 5154 N N . ILE B 1 308 ? 17.922 -7.969 -9.43 1 98.75 308 ILE B N 1
ATOM 5155 C CA . ILE B 1 308 ? 17.281 -6.984 -10.297 1 98.75 308 ILE B CA 1
ATOM 5156 C C . ILE B 1 308 ? 16.922 -5.742 -9.484 1 98.75 308 ILE B C 1
ATOM 5158 O O . ILE B 1 308 ? 16.344 -5.844 -8.406 1 98.75 308 ILE B O 1
ATOM 5162 N N . VAL B 1 309 ? 17.266 -4.578 -9.93 1 98.88 309 VAL B N 1
ATOM 5163 C CA . VAL B 1 309 ? 16.891 -3.311 -9.297 1 98.88 309 VAL B CA 1
ATOM 5164 C C . VAL B 1 309 ? 15.609 -2.775 -9.922 1 98.88 309 VAL B C 1
ATOM 5166 O O . VAL B 1 309 ? 15.617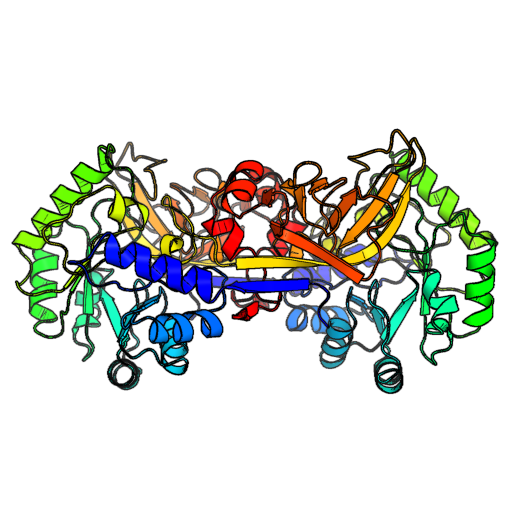 -2.266 -11.039 1 98.88 309 VAL B O 1
ATOM 5169 N N . LEU B 1 310 ? 14.57 -2.838 -9.211 1 98.94 310 LEU B N 1
ATOM 5170 C CA . LEU B 1 310 ? 13.266 -2.416 -9.711 1 98.94 310 LEU B CA 1
ATOM 5171 C C . LEU B 1 310 ? 13.086 -0.909 -9.562 1 98.94 310 LEU B C 1
ATOM 5173 O O . LEU B 1 310 ? 12.359 -0.287 -10.344 1 98.94 310 LEU B O 1
ATOM 5177 N N . MET B 1 311 ? 13.625 -0.351 -8.547 1 98.88 311 MET B N 1
ATOM 5178 C CA . MET B 1 311 ? 13.711 1.077 -8.258 1 98.88 311 MET B CA 1
ATOM 5179 C C . MET B 1 311 ? 15.078 1.426 -7.668 1 98.88 311 MET B C 1
ATOM 5181 O O . MET B 1 311 ? 15.461 0.892 -6.629 1 98.88 311 MET B O 1
ATOM 5185 N N . GLY B 1 312 ? 15.766 2.16 -8.289 1 98.75 312 GLY B N 1
ATOM 5186 C CA . GLY B 1 312 ? 17.125 2.473 -7.871 1 98.75 312 GLY B CA 1
ATOM 5187 C C . GLY B 1 312 ? 18.047 2.785 -9.031 1 98.75 312 GLY B C 1
ATOM 5188 O O . GLY B 1 312 ? 17.594 3.197 -10.102 1 98.75 312 GLY B O 1
ATOM 5189 N N . GLU B 1 313 ? 19.312 2.703 -8.734 1 98.06 313 GLU B N 1
ATOM 5190 C CA . GLU B 1 313 ? 20.344 2.969 -9.734 1 98.06 313 GLU B CA 1
ATOM 5191 C C . GLU B 1 313 ? 21.219 1.739 -9.969 1 98.06 313 GLU B C 1
ATOM 5193 O O . GLU B 1 313 ? 21.312 0.863 -9.102 1 98.06 313 GLU B O 1
ATOM 5198 N N . TRP B 1 314 ? 21.656 1.516 -11.125 1 97.25 314 TRP B N 1
ATOM 5199 C CA . TRP B 1 314 ? 22.594 0.479 -11.547 1 97.25 314 TRP B CA 1
ATOM 5200 C C . TRP B 1 314 ? 23.609 1.031 -12.539 1 97.25 314 TRP B C 1
ATOM 5202 O O . TRP B 1 314 ? 23.578 2.221 -12.867 1 97.25 314 TRP B O 1
ATOM 5212 N N . GLU B 1 315 ? 24.578 0.132 -12.883 1 92.69 315 GLU B N 1
ATOM 5213 C CA . GLU B 1 315 ? 25.547 0.583 -13.875 1 92.69 315 GLU B CA 1
ATOM 5214 C C . GLU B 1 315 ? 24.859 0.904 -15.203 1 92.69 315 GLU B C 1
ATOM 5216 O O . GLU B 1 315 ? 24.25 0.03 -15.82 1 92.69 315 GLU B O 1
ATOM 5221 N N . GLY B 1 316 ? 24.781 2.102 -15.531 1 89.44 316 GLY B N 1
ATOM 5222 C CA . GLY B 1 316 ? 24.266 2.484 -16.828 1 89.44 316 GLY B CA 1
ATOM 5223 C C . GLY B 1 316 ? 22.891 3.131 -16.766 1 89.44 316 GLY B C 1
ATOM 5224 O O . GLY B 1 316 ? 22.328 3.496 -17.797 1 89.44 316 GLY B O 1
ATOM 5225 N N . GLY B 1 317 ? 22.359 3.17 -15.539 1 96.06 317 GLY B N 1
ATOM 5226 C CA . GLY B 1 317 ? 21.062 3.852 -15.531 1 96.06 317 GLY B CA 1
ATOM 5227 C C . GLY B 1 317 ? 20.406 3.854 -14.172 1 96.06 317 GLY B C 1
ATOM 5228 O O . GLY B 1 317 ? 21 3.449 -13.172 1 96.06 317 GLY B O 1
ATOM 5229 N N . HIS B 1 318 ? 19.234 4.441 -14.094 1 97.94 318 HIS B N 1
ATOM 5230 C CA . HIS B 1 318 ? 18.422 4.477 -12.883 1 97.94 318 HIS B CA 1
ATOM 5231 C C . HIS B 1 318 ? 16.938 4.523 -13.227 1 97.94 318 HIS B C 1
ATOM 5233 O O . HIS B 1 318 ? 16.562 4.848 -14.352 1 97.94 318 HIS B O 1
ATOM 5239 N N . PHE B 1 319 ? 16.141 4.152 -12.406 1 98.75 319 PHE B N 1
ATOM 5240 C CA . PHE B 1 319 ? 14.688 4.234 -12.414 1 98.75 319 PHE B CA 1
ATOM 5241 C C . PHE B 1 319 ? 14.164 4.52 -11.008 1 98.75 319 PHE B C 1
ATOM 5243 O O . PHE B 1 319 ? 13.883 3.592 -10.242 1 98.75 319 PHE B O 1
ATOM 5250 N N . TRP B 1 320 ? 13.984 5.766 -10.688 1 98.75 320 TRP B N 1
ATOM 5251 C CA . TRP B 1 320 ? 13.664 6.188 -9.32 1 98.75 320 TRP B CA 1
ATOM 5252 C C . TRP B 1 320 ? 12.172 6.445 -9.172 1 98.75 320 TRP B C 1
ATOM 5254 O O . TRP B 1 320 ? 11.406 6.301 -10.125 1 98.75 320 TRP B O 1
ATOM 5264 N N . ALA B 1 321 ? 11.773 6.797 -8.008 1 98.75 321 ALA B N 1
ATOM 5265 C CA . ALA B 1 321 ? 10.359 6.957 -7.668 1 98.75 321 ALA B CA 1
ATOM 5266 C C . ALA B 1 321 ? 9.719 8.062 -8.5 1 98.75 321 ALA B C 1
ATOM 5268 O O . ALA B 1 321 ? 8.539 7.984 -8.844 1 98.75 321 ALA B O 1
ATOM 5269 N N . ASP B 1 322 ? 10.453 9.133 -8.781 1 98.12 322 ASP B N 1
ATOM 5270 C CA . ASP B 1 322 ? 9.891 10.227 -9.578 1 98.12 322 ASP B CA 1
ATOM 5271 C C . ASP B 1 322 ? 9.664 9.789 -11.023 1 98.12 322 ASP B C 1
ATOM 5273 O O . ASP B 1 322 ? 8.664 10.164 -11.641 1 98.12 322 ASP B O 1
ATOM 5277 N N . GLU B 1 323 ? 10.586 8.984 -11.578 1 98.38 323 GLU B N 1
ATOM 5278 C CA . GLU B 1 323 ? 10.398 8.422 -12.914 1 98.38 323 GLU B CA 1
ATOM 5279 C C . GLU B 1 323 ? 9.211 7.461 -12.945 1 98.38 323 GLU B C 1
ATOM 5281 O O . GLU B 1 323 ? 8.398 7.504 -13.867 1 98.38 323 GLU B O 1
ATOM 5286 N N . MET B 1 324 ? 9.125 6.617 -11.945 1 98.69 324 MET B N 1
ATOM 5287 C CA . MET B 1 324 ? 7.988 5.707 -11.828 1 98.69 324 MET B CA 1
ATOM 5288 C C . MET B 1 324 ? 6.676 6.48 -11.727 1 98.69 324 MET B C 1
ATOM 5290 O O . MET B 1 324 ? 5.688 6.121 -12.367 1 98.69 324 MET B O 1
ATOM 5294 N N . ALA B 1 325 ? 6.707 7.484 -10.898 1 98.62 325 ALA B N 1
ATOM 5295 C CA . ALA B 1 325 ? 5.52 8.312 -10.695 1 98.62 325 ALA B CA 1
ATOM 5296 C C . ALA B 1 325 ? 5.047 8.922 -12.008 1 98.62 325 ALA B C 1
ATOM 5298 O O . ALA B 1 325 ? 3.842 9 -12.266 1 98.62 325 ALA B O 1
ATOM 5299 N N . GLN B 1 326 ? 5.965 9.352 -12.812 1 98.19 326 GLN B N 1
ATOM 5300 C CA . GLN B 1 326 ? 5.629 9.922 -14.109 1 98.19 326 GLN B CA 1
ATOM 5301 C C . GLN B 1 326 ? 4.902 8.906 -14.984 1 98.19 326 GLN B C 1
ATOM 5303 O O . GLN B 1 326 ? 3.889 9.234 -15.609 1 98.19 326 GLN B O 1
ATOM 5308 N N . LEU B 1 327 ? 5.34 7.691 -15.016 1 98 327 LEU B N 1
ATOM 5309 C CA . LEU B 1 327 ? 4.723 6.645 -15.82 1 98 327 LEU B CA 1
ATOM 5310 C C . LEU B 1 327 ? 3.328 6.309 -15.305 1 98 327 LEU B C 1
ATOM 5312 O O . LEU B 1 327 ? 2.414 6.059 -16.094 1 98 327 LEU B O 1
ATOM 5316 N N . VAL B 1 328 ? 3.188 6.301 -14 1 97.69 328 VAL B N 1
ATOM 5317 C CA . VAL B 1 328 ? 1.961 5.863 -13.336 1 97.69 328 VAL B CA 1
ATOM 5318 C C . VAL B 1 328 ? 0.956 7.012 -13.305 1 97.69 328 VAL B C 1
ATOM 5320 O O . VAL B 1 328 ? -0.254 6.785 -13.242 1 97.69 328 VAL B O 1
ATOM 5323 N N . GLY B 1 329 ? 1.425 8.266 -13.352 1 97.5 329 GLY B N 1
ATOM 5324 C CA . GLY B 1 329 ? 0.577 9.445 -13.242 1 97.5 329 GLY B CA 1
ATOM 5325 C C . GLY B 1 329 ? 0.299 9.852 -11.812 1 97.5 329 GLY B C 1
ATOM 5326 O O . GLY B 1 329 ? -0.85 10.102 -11.445 1 97.5 329 GLY B O 1
ATOM 5327 N N . THR B 1 330 ? 1.323 9.922 -11.023 1 97.81 330 THR B N 1
ATOM 5328 C CA . THR B 1 330 ? 1.231 10.312 -9.617 1 97.81 330 THR B CA 1
ATOM 5329 C C . THR B 1 330 ? 2.504 11.023 -9.172 1 97.81 330 THR B C 1
ATOM 5331 O O . THR B 1 330 ? 3.141 11.727 -9.961 1 97.81 330 THR B O 1
ATOM 5334 N N . ILE B 1 331 ? 2.828 10.969 -7.867 1 97 331 ILE B N 1
ATOM 5335 C CA . ILE B 1 331 ? 3.977 11.672 -7.305 1 97 331 ILE B CA 1
ATOM 5336 C C . ILE B 1 331 ? 4.883 10.68 -6.578 1 97 331 ILE B C 1
ATOM 5338 O O . ILE B 1 331 ? 4.449 9.594 -6.199 1 97 331 ILE B O 1
ATOM 5342 N N . PRO B 1 332 ? 6.164 11.016 -6.387 1 97.81 332 PRO B N 1
ATOM 5343 C CA . PRO B 1 332 ? 7.082 10.078 -5.742 1 97.81 332 PRO B CA 1
ATOM 5344 C C . PRO B 1 332 ? 6.648 9.703 -4.328 1 97.81 332 PRO B C 1
ATOM 5346 O O . PRO B 1 332 ? 6.91 8.586 -3.871 1 97.81 332 PRO B O 1
ATOM 5349 N N . TYR B 1 333 ? 5.938 10.617 -3.67 1 97.38 333 TYR B N 1
ATOM 5350 C CA . TYR B 1 333 ? 5.422 10.344 -2.334 1 97.38 333 TYR B CA 1
ATOM 5351 C C . TYR B 1 333 ? 4.602 9.055 -2.318 1 97.38 333 TYR B C 1
ATOM 5353 O O . TYR B 1 333 ? 4.844 8.172 -1.494 1 97.38 333 TYR B O 1
ATOM 5361 N N . GLU B 1 334 ? 3.686 8.977 -3.277 1 98.5 334 GLU B N 1
ATOM 5362 C CA . GLU B 1 334 ? 2.764 7.844 -3.307 1 98.5 334 GLU B CA 1
ATOM 5363 C C . GLU B 1 334 ? 3.482 6.559 -3.707 1 98.5 334 GLU B C 1
ATOM 5365 O O . GLU B 1 334 ? 3.189 5.484 -3.172 1 98.5 334 GLU B O 1
ATOM 5370 N N . VAL B 1 335 ? 4.449 6.68 -4.637 1 98.75 335 VAL B N 1
ATOM 5371 C CA . VAL B 1 335 ? 5.238 5.516 -5.031 1 98.75 335 VAL B CA 1
ATOM 5372 C C . VAL B 1 335 ? 5.945 4.93 -3.811 1 98.75 335 VAL B C 1
ATOM 5374 O O . VAL B 1 335 ? 5.879 3.723 -3.568 1 98.75 335 VAL B O 1
ATOM 5377 N N . LEU B 1 336 ? 6.516 5.773 -3.025 1 98.81 336 LEU B N 1
ATOM 5378 C CA . LEU B 1 336 ? 7.328 5.348 -1.891 1 98.81 336 LEU B CA 1
ATOM 5379 C C . LEU B 1 336 ? 6.453 4.762 -0.787 1 98.81 336 LEU B C 1
ATOM 5381 O O . LEU B 1 336 ? 6.766 3.701 -0.24 1 98.81 336 LEU B O 1
ATOM 5385 N N . THR B 1 337 ? 5.344 5.383 -0.535 1 98.38 337 THR B N 1
ATOM 5386 C CA . THR B 1 337 ? 4.496 4.945 0.569 1 98.38 337 THR B CA 1
ATOM 5387 C C . THR B 1 337 ? 3.66 3.736 0.165 1 98.38 337 THR B C 1
ATOM 5389 O O . THR B 1 337 ? 3.061 3.076 1.017 1 98.38 337 THR B O 1
ATOM 5392 N N . SER B 1 338 ? 3.66 3.408 -1.129 1 98.31 338 SER B N 1
ATOM 5393 C CA . SER B 1 338 ? 2.875 2.277 -1.615 1 98.31 338 SER B CA 1
ATOM 5394 C C . SER B 1 338 ? 3.635 0.965 -1.451 1 98.31 338 SER B C 1
ATOM 5396 O O . SER B 1 338 ? 3.055 -0.115 -1.578 1 98.31 338 SER B O 1
ATOM 5398 N N . ILE B 1 339 ? 4.957 1.082 -1.243 1 98.38 339 ILE B N 1
ATOM 5399 C CA . ILE B 1 339 ? 5.711 -0.147 -1.02 1 98.38 339 ILE B CA 1
ATOM 5400 C C . ILE B 1 339 ? 5.242 -0.811 0.274 1 98.38 339 ILE B C 1
ATOM 5402 O O . ILE B 1 339 ? 5.352 -0.227 1.354 1 98.38 339 ILE B O 1
ATOM 5406 N N . ASN B 1 340 ? 4.707 -1.945 0.111 1 97.31 340 ASN B N 1
ATOM 5407 C CA . ASN B 1 340 ? 4.094 -2.662 1.223 1 97.31 340 ASN B CA 1
ATOM 5408 C C . ASN B 1 340 ? 5.062 -2.822 2.391 1 97.31 340 ASN B C 1
ATOM 5410 O O . ASN B 1 340 ? 6.227 -3.168 2.193 1 97.31 340 ASN B O 1
ATOM 5414 N N . PRO B 1 341 ? 4.613 -2.588 3.604 1 95.12 341 PRO B N 1
ATOM 5415 C CA . PRO B 1 341 ? 5.48 -2.689 4.777 1 95.12 341 PRO B CA 1
ATOM 5416 C C . PRO B 1 341 ? 6.016 -4.105 4.996 1 95.12 341 PRO B C 1
ATOM 5418 O O . PRO B 1 341 ? 6.98 -4.297 5.738 1 95.12 341 PRO B O 1
ATOM 5421 N N . ARG B 1 342 ? 5.441 -5.117 4.316 1 92.81 342 ARG B N 1
ATOM 5422 C CA . ARG B 1 342 ? 5.902 -6.492 4.453 1 92.81 342 ARG B CA 1
ATOM 5423 C C . ARG B 1 342 ? 7.219 -6.707 3.709 1 92.81 342 ARG B C 1
ATOM 5425 O O . ARG B 1 342 ? 7.906 -7.703 3.93 1 92.81 342 ARG B O 1
ATOM 5432 N N . VAL B 1 343 ? 7.523 -5.852 2.738 1 97.12 343 VAL B N 1
ATOM 5433 C CA . VAL B 1 343 ? 8.828 -5.883 2.092 1 97.12 343 VAL B CA 1
ATOM 5434 C C . VAL B 1 343 ? 9.906 -5.414 3.072 1 97.12 343 VAL B C 1
ATOM 5436 O O . VAL B 1 343 ? 9.867 -4.277 3.549 1 97.12 343 VAL B O 1
ATOM 5439 N N . PRO B 1 344 ? 10.812 -6.23 3.385 1 96.88 344 PRO B N 1
ATOM 5440 C CA . PRO B 1 344 ? 11.797 -5.852 4.398 1 96.88 344 PRO B CA 1
ATOM 5441 C C . PRO B 1 344 ? 12.656 -4.664 3.967 1 96.88 344 PRO B C 1
ATOM 5443 O O . PRO B 1 344 ? 13.023 -4.555 2.795 1 96.88 344 PRO B O 1
ATOM 5446 N N . ARG B 1 345 ? 12.891 -3.74 4.891 1 97.94 345 ARG B N 1
ATOM 5447 C CA . ARG B 1 345 ? 13.828 -2.635 4.703 1 97.94 345 ARG B CA 1
ATOM 5448 C C . ARG B 1 345 ? 15.156 -2.924 5.391 1 97.94 345 ARG B C 1
ATOM 5450 O O . ARG B 1 345 ? 15.188 -3.311 6.559 1 97.94 345 ARG B O 1
ATOM 5457 N N . VAL B 1 346 ? 16.203 -2.74 4.641 1 97.5 346 VAL B N 1
ATOM 5458 C CA . VAL B 1 346 ? 17.547 -3.008 5.152 1 97.5 346 VAL B CA 1
ATOM 5459 C C . VAL B 1 346 ? 18.406 -1.76 4.996 1 97.5 346 VAL B C 1
ATOM 5461 O O . VAL B 1 346 ? 18.438 -1.137 3.934 1 97.5 346 VAL B O 1
ATOM 5464 N N . LEU B 1 347 ? 19.047 -1.399 6.078 1 98.19 347 LEU B N 1
ATOM 5465 C CA . LEU B 1 347 ? 19.969 -0.271 6.031 1 98.19 347 LEU B CA 1
ATOM 5466 C C . LEU B 1 347 ? 21.266 -0.659 5.324 1 98.19 347 LEU B C 1
ATOM 5468 O O . LEU B 1 347 ? 21.828 -1.723 5.59 1 98.19 347 LEU B O 1
ATOM 5472 N N . VAL B 1 348 ? 21.641 0.084 4.457 1 98.12 348 VAL B N 1
ATOM 5473 C CA . VAL B 1 348 ? 22.891 -0.162 3.76 1 98.12 348 VAL B CA 1
ATOM 5474 C C . VAL B 1 348 ? 23.781 1.078 3.842 1 98.12 348 VAL B C 1
ATOM 5476 O O . VAL B 1 348 ? 23.281 2.195 3.994 1 98.12 348 VAL B O 1
#